Protein AF-0000000078953234 (afdb_homodimer)

Structure (mmCIF, N/CA/C/O backbone):
data_AF-0000000078953234-model_v1
#
loop_
_entity.id
_entity.type
_entity.pdbx_description
1 polymer GH22503
#
loop_
_atom_site.group_PDB
_atom_site.id
_atom_site.type_symbol
_atom_site.label_atom_id
_atom_site.label_alt_id
_atom_site.label_comp_id
_atom_site.label_asym_id
_atom_site.label_entity_id
_atom_site.label_seq_id
_atom_site.pdbx_PDB_ins_code
_atom_site.Cartn_x
_atom_site.Cartn_y
_atom_site.Cartn_z
_atom_site.occupancy
_atom_site.B_iso_or_equiv
_atom_site.auth_seq_id
_atom_site.auth_comp_id
_atom_site.auth_asym_id
_atom_site.auth_atom_id
_atom_site.pdbx_PDB_model_num
ATOM 1 N N . MET A 1 1 ? -10.977 -17.641 -9.953 1 23.2 1 MET A N 1
ATOM 2 C CA . MET A 1 1 ? -10.562 -16.344 -9.438 1 23.2 1 MET A CA 1
ATOM 3 C C . MET A 1 1 ? -9.539 -16.516 -8.312 1 23.2 1 MET A C 1
ATOM 5 O O . MET A 1 1 ? -9.094 -15.523 -7.73 1 23.2 1 MET A O 1
ATOM 9 N N . HIS A 1 2 ? -9.453 -17.859 -7.914 1 31.08 2 HIS A N 1
ATOM 10 C CA . HIS A 1 2 ? -8.758 -18.25 -6.695 1 31.08 2 HIS A CA 1
ATOM 11 C C . HIS A 1 2 ? -7.246 -18.219 -6.887 1 31.08 2 HIS A C 1
ATOM 13 O O . HIS A 1 2 ? -6.508 -17.828 -5.98 1 31.08 2 HIS A O 1
ATOM 19 N N . CYS A 1 3 ? -6.922 -18.625 -8.078 1 32.44 3 CYS A N 1
ATOM 20 C CA . CYS A 1 3 ? -5.559 -19.078 -8.328 1 32.44 3 CYS A CA 1
ATOM 21 C C . CYS A 1 3 ? -4.633 -17.906 -8.602 1 32.44 3 CYS A C 1
ATOM 23 O O . CYS A 1 3 ? -3.459 -17.938 -8.227 1 32.44 3 CYS A O 1
ATOM 25 N N . THR A 1 4 ? -5.266 -16.938 -9.141 1 35.19 4 THR A N 1
ATOM 26 C CA . THR A 1 4 ? -4.359 -15.828 -9.43 1 35.19 4 THR A CA 1
ATOM 27 C C . THR A 1 4 ? -3.869 -15.18 -8.141 1 35.19 4 THR A C 1
ATOM 29 O O . THR A 1 4 ? -2.693 -14.82 -8.023 1 35.19 4 THR A O 1
ATOM 32 N N . THR A 1 5 ? -4.781 -14.977 -7.289 1 38.38 5 THR A N 1
ATOM 33 C CA . THR A 1 5 ? -4.332 -14.492 -5.988 1 38.38 5 THR A CA 1
ATOM 34 C C . THR A 1 5 ? -3.373 -15.492 -5.344 1 38.38 5 THR A C 1
ATOM 36 O O . THR A 1 5 ? -2.344 -15.109 -4.789 1 38.38 5 THR A O 1
ATOM 39 N N . LEU A 1 6 ? -3.816 -16.719 -5.504 1 38.03 6 LEU A N 1
ATOM 40 C CA . LEU A 1 6 ? -2.916 -17.766 -5.012 1 38.03 6 LEU A CA 1
ATOM 41 C C . LEU A 1 6 ? -1.614 -17.766 -5.809 1 38.03 6 LEU A C 1
ATOM 43 O O . LEU A 1 6 ? -0.534 -17.938 -5.238 1 38.03 6 LEU A O 1
ATOM 47 N N . ALA A 1 7 ? -1.886 -17.594 -7.07 1 40.09 7 ALA A N 1
ATOM 48 C CA . ALA A 1 7 ? -0.684 -17.5 -7.895 1 40.09 7 ALA A CA 1
ATOM 49 C C . ALA A 1 7 ? 0.116 -16.25 -7.559 1 40.09 7 ALA A C 1
ATOM 51 O O . ALA A 1 7 ? 1.343 -16.297 -7.441 1 40.09 7 ALA A O 1
ATOM 52 N N . LEU A 1 8 ? -0.68 -15.242 -7.461 1 41.28 8 LEU A N 1
ATOM 53 C CA . LEU A 1 8 ? -0.001 -14.023 -7.039 1 41.28 8 LEU A CA 1
ATOM 54 C C . LEU A 1 8 ? 0.538 -14.172 -5.617 1 41.28 8 LEU A C 1
ATOM 56 O O . LEU A 1 8 ? 1.656 -13.734 -5.328 1 41.28 8 LEU A O 1
ATOM 60 N N . ILE A 1 9 ? -0.29 -14.758 -4.852 1 41.19 9 ILE A N 1
ATOM 61 C CA . ILE A 1 9 ? 0.182 -15.07 -3.51 1 41.19 9 ILE A CA 1
ATOM 62 C C . ILE A 1 9 ? 1.345 -16.062 -3.588 1 41.19 9 ILE A C 1
ATOM 64 O O . ILE A 1 9 ? 2.344 -15.906 -2.881 1 41.19 9 ILE A O 1
ATOM 68 N N . ALA A 1 10 ? 1.115 -17 -4.438 1 39.28 10 ALA A N 1
ATOM 69 C CA . ALA A 1 10 ? 2.188 -17.984 -4.586 1 39.28 10 ALA A CA 1
ATOM 70 C C . ALA A 1 10 ? 3.453 -17.344 -5.141 1 39.28 10 ALA A C 1
ATOM 72 O O . ALA A 1 10 ? 4.559 -17.625 -4.676 1 39.28 10 ALA A O 1
ATOM 73 N N . ILE A 1 11 ? 3.15 -16.547 -6.102 1 41.28 11 ILE A N 1
ATOM 74 C CA . ILE A 1 11 ? 4.309 -15.859 -6.66 1 41.28 11 ILE A CA 1
ATOM 75 C C . ILE A 1 11 ? 4.871 -14.883 -5.637 1 41.28 11 ILE A C 1
ATOM 77 O O . ILE A 1 11 ? 6.09 -14.781 -5.465 1 41.28 11 ILE A O 1
ATOM 81 N N . CYS A 1 12 ? 3.969 -14.219 -5.008 1 40.69 12 CYS A N 1
ATOM 82 C CA . CYS A 1 12 ? 4.402 -13.258 -4 1 40.69 12 CYS A CA 1
ATOM 83 C C . CYS A 1 12 ? 4.961 -13.961 -2.773 1 40.69 12 CYS A C 1
ATOM 85 O O . CYS A 1 12 ? 5.902 -13.477 -2.143 1 40.69 12 CYS A O 1
ATOM 87 N N . CYS A 1 13 ? 4.383 -15.023 -2.428 1 39.69 13 CYS A N 1
ATOM 88 C CA . CYS A 1 13 ? 4.859 -15.758 -1.26 1 39.69 13 CYS A CA 1
ATOM 89 C C . CYS A 1 13 ? 6.215 -16.391 -1.534 1 39.69 13 CYS A C 1
ATOM 91 O O . CYS A 1 13 ? 6.934 -16.766 -0.602 1 39.69 13 CYS A O 1
ATOM 93 N N . LEU A 1 14 ? 6.492 -16.641 -2.684 1 39.22 14 LEU A N 1
ATOM 94 C CA . LEU A 1 14 ? 7.812 -17.188 -2.984 1 39.22 14 LEU A CA 1
ATOM 95 C C . LEU A 1 14 ? 8.914 -16.219 -2.547 1 39.22 14 LEU A C 1
ATOM 97 O O . LEU A 1 14 ? 10.039 -16.641 -2.275 1 39.22 14 LEU A O 1
ATOM 101 N N . GLY A 1 15 ? 8.648 -15.008 -2.422 1 35.31 15 GLY A N 1
ATOM 102 C CA . GLY A 1 15 ? 9.68 -14.047 -2.041 1 35.31 15 GLY A CA 1
ATOM 103 C C . GLY A 1 15 ? 9.953 -14.039 -0.55 1 35.31 15 GLY A C 1
ATOM 104 O O . GLY A 1 15 ? 11.008 -13.562 -0.114 1 35.31 15 GLY A O 1
ATOM 105 N N . THR A 1 16 ? 9.039 -14.328 0.223 1 35.31 16 THR A N 1
ATOM 106 C CA . THR A 1 16 ? 9.266 -14.023 1.631 1 35.31 16 THR A CA 1
ATOM 107 C C . THR A 1 16 ? 10.055 -15.141 2.307 1 35.31 16 THR A C 1
ATOM 109 O O . THR A 1 16 ? 10.648 -14.93 3.365 1 35.31 16 THR A O 1
ATOM 112 N N . GLY A 1 17 ? 9.898 -16.344 1.993 1 32.66 17 GLY A N 1
ATOM 113 C CA . GLY A 1 17 ? 10.383 -17.375 2.898 1 32.66 17 GLY A CA 1
ATOM 114 C C . GLY A 1 17 ? 11.875 -17.625 2.77 1 32.66 17 GLY A C 1
ATOM 115 O O . GLY A 1 17 ? 12.445 -18.391 3.551 1 32.66 17 GLY A O 1
ATOM 116 N N . LEU A 1 18 ? 12.469 -17.547 1.637 1 35.38 18 LEU A N 1
ATOM 117 C CA . LEU A 1 18 ? 13.695 -18.328 1.516 1 35.38 18 LEU A CA 1
ATOM 118 C C . LEU A 1 18 ? 14.914 -17.453 1.822 1 35.38 18 LEU A C 1
ATOM 120 O O . LEU A 1 18 ? 15.445 -16.781 0.932 1 35.38 18 LEU A O 1
ATOM 124 N N . SER A 1 19 ? 15.016 -16.781 2.84 1 31.06 19 SER A N 1
ATOM 125 C CA . SER A 1 19 ? 16.188 -15.93 3.008 1 31.06 19 SER A CA 1
ATOM 126 C C . SER A 1 19 ? 17.453 -16.766 3.178 1 31.06 19 SER A C 1
ATOM 128 O O . SER A 1 19 ? 18.547 -16.219 3.273 1 31.06 19 SER A O 1
ATOM 130 N N . ALA A 1 20 ? 17.469 -17.797 3.941 1 31.81 20 ALA A N 1
ATOM 131 C CA . ALA A 1 20 ? 18.734 -17.969 4.648 1 31.81 20 ALA A CA 1
ATOM 132 C C . ALA A 1 20 ? 19.797 -18.531 3.723 1 31.81 20 ALA A C 1
ATOM 134 O O . ALA A 1 20 ? 20.844 -19 4.188 1 31.81 20 ALA A O 1
ATOM 135 N N . THR A 1 21 ? 19.75 -18.906 2.33 1 29.28 21 THR A N 1
ATOM 136 C CA . THR A 1 21 ? 20.734 -19.922 1.962 1 29.28 21 THR A CA 1
ATOM 137 C C . THR A 1 21 ? 22.094 -19.297 1.712 1 29.28 21 THR A C 1
ATOM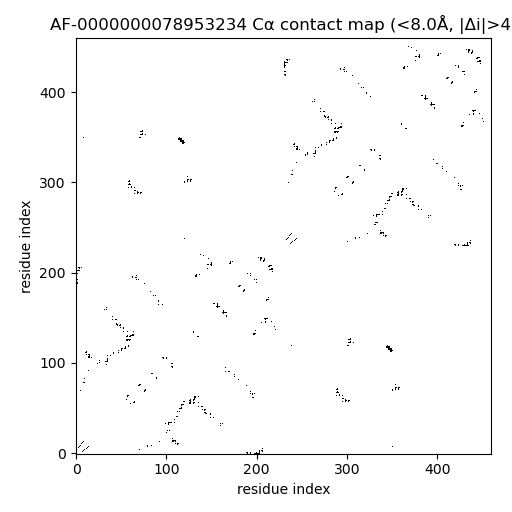 139 O O . THR A 1 21 ? 22.188 -18.109 1.375 1 29.28 21 THR A O 1
ATOM 142 N N . THR A 1 22 ? 23.266 -20.172 1.742 1 30.64 22 THR A N 1
ATOM 143 C CA . THR A 1 22 ? 24.734 -20.172 1.771 1 30.64 22 THR A CA 1
ATOM 144 C C . THR A 1 22 ? 25.297 -19.75 0.422 1 30.64 22 THR A C 1
ATOM 146 O O . THR A 1 22 ? 24.75 -20.094 -0.627 1 30.64 22 THR A O 1
ATOM 149 N N . SER A 1 23 ? 26.281 -18.812 0.363 1 31.98 23 SER A N 1
ATOM 150 C CA . SER A 1 23 ? 27.047 -18.172 -0.698 1 31.98 23 SER A CA 1
ATOM 151 C C . SER A 1 23 ? 27.891 -19.188 -1.462 1 31.98 23 SER A C 1
ATOM 153 O O . SER A 1 23 ? 28.812 -19.781 -0.905 1 31.98 23 SER A O 1
ATOM 155 N N . VAL A 1 24 ? 27.422 -20.109 -2.352 1 31.23 24 VAL A N 1
ATOM 156 C CA . VAL A 1 24 ? 28.312 -21.016 -3.084 1 31.23 24 VAL A CA 1
ATOM 157 C C . VAL A 1 24 ? 29.141 -20.203 -4.086 1 31.23 24 VAL A C 1
ATOM 159 O O . VAL A 1 24 ? 28.656 -19.234 -4.66 1 31.23 24 VAL A O 1
ATOM 162 N N . PRO A 1 25 ? 30.453 -20.547 -4.348 1 32.22 25 PRO A N 1
ATOM 163 C CA . PRO A 1 25 ? 31.438 -19.938 -5.234 1 32.22 25 PRO A CA 1
ATOM 164 C C . PRO A 1 25 ? 31.047 -20.016 -6.707 1 32.22 25 PRO A C 1
ATOM 166 O O . PRO A 1 25 ? 30.578 -21.047 -7.172 1 32.22 25 PRO A O 1
ATOM 169 N N . VAL A 1 26 ? 30.922 -18.875 -7.441 1 35.84 26 VAL A N 1
ATOM 170 C CA . VAL A 1 26 ? 30.406 -18.625 -8.781 1 35.84 26 VAL A CA 1
ATOM 171 C C . VAL A 1 26 ? 31.453 -19.016 -9.82 1 35.84 26 VAL A C 1
ATOM 173 O O . VAL A 1 26 ? 32.5 -18.359 -9.945 1 35.84 26 VAL A O 1
ATOM 176 N N . GLY A 1 27 ? 31.781 -20.297 -10.156 1 29.81 27 GLY A N 1
ATOM 177 C CA . GLY A 1 27 ? 32.719 -20.656 -11.211 1 29.81 27 GLY A CA 1
ATOM 178 C C . GLY A 1 27 ? 32.438 -19.969 -12.531 1 29.81 27 GLY A C 1
ATOM 179 O O . GLY A 1 27 ? 31.391 -19.312 -12.68 1 29.81 27 GLY A O 1
ATOM 180 N N . THR A 1 28 ? 33.125 -20.531 -13.828 1 31.64 28 THR A N 1
ATOM 181 C CA . THR A 1 28 ? 33.625 -20.109 -15.133 1 31.64 28 THR A CA 1
ATOM 182 C C . THR A 1 28 ? 32.469 -19.75 -16.062 1 31.64 28 THR A C 1
ATOM 184 O O . THR A 1 28 ? 32.469 -18.672 -16.656 1 31.64 28 THR A O 1
ATOM 187 N N . ILE A 1 29 ? 32.25 -20.906 -17.109 1 34.28 29 ILE A N 1
ATOM 188 C CA . ILE A 1 29 ? 31.844 -20.656 -18.484 1 34.28 29 ILE A CA 1
ATOM 189 C C . ILE A 1 29 ? 30.547 -19.844 -18.516 1 34.28 29 ILE A C 1
ATOM 191 O O . ILE A 1 29 ? 30.484 -18.781 -19.141 1 34.28 29 ILE A O 1
ATOM 195 N N . PRO A 1 30 ? 29.562 -20.312 -19.734 1 37.25 30 PRO A N 1
ATOM 196 C CA . PRO A 1 30 ? 29.266 -20.266 -21.172 1 37.25 30 PRO A CA 1
ATOM 197 C C . PRO A 1 30 ? 27.891 -19.672 -21.469 1 37.25 30 PRO A C 1
ATOM 199 O O . PRO A 1 30 ? 27.734 -18.922 -22.438 1 37.25 30 PRO A O 1
ATOM 202 N N . ALA A 1 31 ? 26.531 -20.375 -20.891 1 42.59 31 ALA A N 1
ATOM 203 C CA . ALA A 1 31 ? 25.203 -20.984 -20.797 1 42.59 31 ALA A CA 1
ATOM 204 C C . ALA A 1 31 ? 24.156 -19.969 -20.359 1 42.59 31 ALA A C 1
ATOM 206 O O . ALA A 1 31 ? 24.469 -19.031 -19.609 1 42.59 31 ALA A O 1
ATOM 207 N N . SER A 1 32 ? 22.703 -20.016 -21.219 1 60.44 32 SER A N 1
ATOM 208 C CA . SER A 1 32 ? 21.422 -19.344 -21.016 1 60.44 32 SER A CA 1
ATOM 209 C C . SER A 1 32 ? 21.078 -19.234 -19.531 1 60.44 32 SER A C 1
ATOM 211 O O . SER A 1 32 ? 20.984 -20.234 -18.828 1 60.44 32 SER A O 1
ATOM 213 N N . ASN A 1 33 ? 21.484 -18.219 -19 1 85.81 33 ASN A N 1
ATOM 214 C CA . ASN A 1 33 ? 21.406 -17.922 -17.562 1 85.81 33 ASN A CA 1
ATOM 215 C C . ASN A 1 33 ? 19.969 -17.922 -17.062 1 85.81 33 ASN A C 1
ATOM 217 O O . ASN A 1 33 ? 19.156 -17.125 -17.531 1 85.81 33 ASN A O 1
ATOM 221 N N . PHE A 1 34 ? 19.594 -19.031 -16.516 1 94.06 34 PHE A N 1
ATOM 222 C CA . PHE A 1 34 ? 18.266 -19.25 -15.961 1 94.06 34 PHE A CA 1
ATOM 223 C C . PHE A 1 34 ? 17.766 -17.984 -15.242 1 94.06 34 PHE A C 1
ATOM 225 O O . PHE A 1 34 ? 16.641 -17.562 -15.453 1 94.06 34 PHE A O 1
ATOM 232 N N . TYR A 1 35 ? 18.641 -17.422 -14.531 1 93.44 35 TYR A N 1
ATOM 233 C CA . TYR A 1 35 ? 18.281 -16.234 -13.766 1 93.44 35 TYR A CA 1
ATOM 234 C C . TYR A 1 35 ? 17.922 -15.078 -14.695 1 93.44 35 TYR A C 1
ATOM 236 O O . TYR A 1 35 ? 16.891 -14.422 -14.508 1 93.44 35 TYR A O 1
ATOM 244 N N . LEU A 1 36 ? 18.688 -14.891 -15.688 1 91.62 36 LEU A N 1
ATOM 245 C CA . LEU A 1 36 ? 18.453 -13.781 -16.609 1 91.62 36 LEU A CA 1
ATOM 246 C C . LEU A 1 36 ? 17.203 -14.031 -17.438 1 91.62 36 LEU A C 1
ATOM 248 O O . LEU A 1 36 ? 16.453 -13.094 -17.734 1 91.62 36 LEU A O 1
ATOM 252 N N . ASN A 1 37 ? 16.984 -15.266 -17.828 1 91.88 37 ASN A N 1
ATOM 253 C CA . ASN A 1 37 ? 15.781 -15.617 -18.578 1 91.88 37 ASN A CA 1
ATOM 254 C C . ASN A 1 37 ? 14.516 -15.352 -17.766 1 91.88 37 ASN A C 1
ATOM 256 O O . ASN A 1 37 ? 13.578 -14.711 -18.25 1 91.88 37 ASN A O 1
ATOM 260 N N . LEU A 1 38 ? 14.57 -15.797 -16.562 1 93.44 38 LEU A N 1
ATOM 261 C CA . LEU A 1 38 ? 13.422 -15.594 -15.688 1 93.44 38 LEU A CA 1
ATOM 262 C C . LEU A 1 38 ? 13.188 -14.109 -15.438 1 93.44 38 LEU A C 1
ATOM 264 O O . LEU A 1 38 ? 12.047 -13.641 -15.492 1 93.44 38 LEU A O 1
ATOM 268 N N . LYS A 1 39 ? 14.211 -13.406 -15.156 1 92.38 39 LYS A N 1
ATOM 269 C CA . LYS A 1 39 ? 14.109 -11.969 -14.922 1 92.38 39 LYS A CA 1
ATOM 270 C C . LYS A 1 39 ? 13.516 -11.25 -16.141 1 92.38 39 LYS A C 1
ATOM 272 O O . LYS A 1 39 ? 12.703 -10.344 -15.984 1 92.38 39 LYS A O 1
ATOM 277 N N . SER A 1 40 ? 13.922 -11.703 -17.297 1 90.25 40 SER A N 1
ATOM 278 C CA . SER A 1 40 ? 13.414 -11.109 -18.531 1 90.25 40 SER A CA 1
ATOM 279 C C . SER A 1 40 ? 11.914 -11.344 -18.672 1 90.25 40 SER A C 1
ATOM 281 O O . SER A 1 40 ? 11.18 -10.445 -19.094 1 90.25 40 SER A O 1
ATOM 283 N N . ILE A 1 41 ? 11.477 -12.461 -18.359 1 91.75 41 ILE A N 1
ATOM 284 C CA . ILE A 1 41 ? 10.055 -12.781 -18.438 1 91.75 41 ILE A CA 1
ATOM 285 C C . ILE A 1 41 ? 9.281 -11.922 -17.422 1 91.75 41 ILE A C 1
ATOM 287 O O . ILE A 1 41 ? 8.242 -11.344 -17.766 1 91.75 41 ILE A O 1
ATOM 291 N N . LEU A 1 42 ? 9.781 -11.812 -16.25 1 92.06 42 LEU A N 1
ATOM 292 C CA . LEU A 1 42 ? 9.109 -11.062 -15.188 1 92.06 42 LEU A CA 1
ATOM 293 C C . LEU A 1 42 ? 9.031 -9.578 -15.547 1 92.06 42 LEU A C 1
ATOM 295 O O . LEU A 1 42 ? 8.07 -8.898 -15.188 1 92.06 42 LEU A O 1
ATOM 299 N N . ARG A 1 43 ? 9.938 -9.125 -16.281 1 90.94 43 ARG A N 1
ATOM 300 C CA . ARG A 1 43 ? 9.961 -7.723 -16.703 1 90.94 43 ARG A CA 1
ATOM 301 C C . ARG A 1 43 ? 8.867 -7.43 -17.719 1 90.94 43 ARG A C 1
ATOM 303 O O . ARG A 1 43 ? 8.531 -6.27 -17.953 1 90.94 43 ARG A O 1
ATOM 310 N N . ASN A 1 44 ? 8.391 -8.445 -18.297 1 91 44 ASN A N 1
ATOM 311 C CA . ASN A 1 44 ? 7.309 -8.273 -19.25 1 91 44 ASN A CA 1
ATOM 312 C C . ASN A 1 44 ? 5.961 -8.109 -18.562 1 91 44 ASN A C 1
ATOM 314 O O . ASN A 1 44 ? 4.961 -7.777 -19.203 1 91 44 ASN A O 1
ATOM 318 N N . VAL A 1 45 ? 5.898 -8.312 -17.328 1 92.06 45 VAL A N 1
ATOM 319 C CA . VAL A 1 45 ? 4.711 -8.016 -16.531 1 92.06 45 VAL A CA 1
ATOM 320 C C . VAL A 1 45 ? 4.633 -6.512 -16.266 1 92.06 45 VAL A C 1
ATOM 322 O O . VAL A 1 45 ? 5.586 -5.922 -15.742 1 92.06 45 VAL A O 1
ATOM 325 N N . PRO A 1 46 ? 3.555 -5.867 -16.672 1 94 46 PRO A N 1
ATOM 326 C CA . PRO A 1 46 ? 3.424 -4.434 -16.406 1 94 46 PRO A CA 1
ATOM 327 C C . PRO A 1 46 ? 3.143 -4.129 -14.93 1 94 46 PRO A C 1
ATOM 329 O O . PRO A 1 46 ? 2.057 -3.652 -14.594 1 94 46 PRO A O 1
ATOM 332 N N . GLN A 1 47 ? 4.086 -4.238 -14.141 1 92.19 47 GLN A N 1
ATOM 333 C CA . GLN A 1 47 ? 3.963 -4.172 -12.688 1 92.19 47 GLN A CA 1
ATOM 334 C C . GLN A 1 47 ? 3.484 -2.793 -12.242 1 92.19 47 GLN A C 1
ATOM 336 O O . GLN A 1 47 ? 2.592 -2.686 -11.398 1 92.19 47 GLN A O 1
ATOM 341 N N . LYS A 1 48 ? 4.078 -1.802 -12.75 1 91.25 48 LYS A N 1
ATOM 342 C CA . LYS A 1 48 ? 3.727 -0.445 -12.344 1 91.25 48 LYS A CA 1
ATOM 343 C C . LYS A 1 48 ? 2.264 -0.139 -12.648 1 91.25 48 LYS A C 1
ATOM 345 O O . LYS A 1 48 ? 1.566 0.473 -11.844 1 91.25 48 LYS A O 1
ATOM 350 N N . GLN A 1 49 ? 1.864 -0.518 -13.82 1 92.5 49 GLN A N 1
ATOM 351 C CA . GLN A 1 49 ? 0.473 -0.3 -14.203 1 92.5 49 GLN A CA 1
ATOM 352 C C . GLN A 1 49 ? -0.474 -1.085 -13.297 1 92.5 49 GLN A C 1
ATOM 354 O O . GLN A 1 49 ? -1.526 -0.578 -12.906 1 92.5 49 GLN A O 1
ATOM 359 N N . ILE A 1 50 ? -0.075 -2.258 -12.984 1 93.62 50 ILE A N 1
ATOM 360 C CA . ILE A 1 50 ? -0.893 -3.086 -12.109 1 93.62 50 ILE A CA 1
ATOM 361 C C . ILE A 1 50 ? -0.928 -2.477 -10.711 1 93.62 50 ILE A C 1
ATOM 363 O O . ILE A 1 50 ? -1.979 -2.439 -10.07 1 93.62 50 ILE A O 1
ATOM 367 N N . GLU A 1 51 ? 0.162 -2.006 -10.281 1 92.88 51 GLU A N 1
ATOM 368 C CA . GLU A 1 51 ? 0.243 -1.341 -8.984 1 92.88 51 GLU A CA 1
ATOM 369 C C . GLU A 1 51 ? -0.701 -0.143 -8.922 1 92.88 51 GLU A C 1
ATOM 371 O O . GLU A 1 51 ? -1.392 0.055 -7.918 1 92.88 51 GLU A O 1
ATOM 376 N N . HIS A 1 52 ? -0.718 0.618 -9.938 1 92 52 HIS A N 1
ATOM 377 C CA . HIS A 1 52 ? -1.602 1.777 -9.984 1 92 52 HIS A CA 1
ATOM 378 C C . HIS A 1 52 ? -3.066 1.355 -9.953 1 92 52 HIS A C 1
ATOM 380 O O . HIS A 1 52 ? -3.887 1.997 -9.289 1 92 52 HIS A O 1
ATOM 386 N N . LEU A 1 53 ? -3.314 0.366 -10.688 1 93.81 53 LEU A N 1
ATOM 387 C CA . LEU A 1 53 ? -4.68 -0.147 -10.711 1 93.81 53 LEU A CA 1
ATOM 388 C C . LEU A 1 53 ? -5.109 -0.616 -9.328 1 93.81 53 LEU A C 1
ATOM 390 O O . LEU A 1 53 ? -6.176 -0.234 -8.844 1 93.81 53 LEU A O 1
ATOM 394 N N . VAL A 1 54 ? -4.246 -1.404 -8.711 1 94.31 54 VAL A N 1
ATOM 395 C CA . VAL A 1 54 ? -4.543 -1.94 -7.387 1 94.31 54 VAL A CA 1
ATOM 396 C C . VAL A 1 54 ? -4.664 -0.797 -6.379 1 94.31 54 VAL A C 1
ATOM 398 O O . VAL A 1 54 ? -5.562 -0.801 -5.531 1 94.31 54 VAL A O 1
ATOM 401 N N . GLN A 1 55 ? -3.812 0.108 -6.5 1 93.88 55 GLN A N 1
ATOM 402 C CA . GLN A 1 55 ? -3.85 1.261 -5.609 1 93.88 55 GLN A CA 1
ATOM 403 C C . GLN A 1 55 ? -5.172 2.012 -5.734 1 93.88 55 GLN A C 1
ATOM 405 O O . GLN A 1 55 ? -5.809 2.33 -4.727 1 93.88 55 GLN A O 1
ATOM 410 N N . ALA A 1 56 ? -5.566 2.303 -6.949 1 94.12 56 ALA A N 1
ATOM 411 C CA . ALA A 1 56 ? -6.809 3.031 -7.195 1 94.12 56 ALA A CA 1
ATOM 412 C C . ALA A 1 56 ? -8 2.314 -6.566 1 94.12 56 ALA A C 1
ATOM 414 O O . ALA A 1 56 ? -8.82 2.938 -5.895 1 94.12 56 ALA A O 1
ATOM 415 N N . TYR A 1 57 ? -8.016 1.075 -6.758 1 95.62 57 TYR A N 1
ATOM 416 C CA . TYR A 1 57 ? -9.172 0.326 -6.277 1 95.62 57 TYR A CA 1
ATOM 417 C C . TYR A 1 57 ? -9.094 0.11 -4.77 1 95.62 57 TYR A C 1
ATOM 419 O O . TYR A 1 57 ? -10.102 0.2 -4.07 1 95.62 57 TYR A O 1
ATOM 427 N N . LEU A 1 58 ? -7.926 -0.198 -4.25 1 95.69 58 LEU A N 1
ATOM 428 C CA . LEU A 1 58 ? -7.777 -0.46 -2.822 1 95.69 58 LEU A CA 1
ATOM 429 C C . LEU A 1 58 ? -8.109 0.784 -2.004 1 95.69 58 LEU A C 1
ATOM 431 O O . LEU A 1 58 ? -8.625 0.678 -0.89 1 95.69 58 LEU A O 1
ATOM 435 N N . LEU A 1 59 ? -7.863 1.907 -2.555 1 94.56 59 LEU A N 1
ATOM 436 C CA . LEU A 1 59 ? -8.055 3.141 -1.798 1 94.56 59 LEU A CA 1
ATOM 437 C C . LEU A 1 59 ? -9.469 3.678 -1.981 1 94.56 59 LEU A C 1
ATOM 439 O O . LEU A 1 59 ? -9.922 4.512 -1.197 1 94.56 59 LEU A O 1
ATOM 443 N N . ASN A 1 60 ? -10.188 3.135 -2.99 1 94 60 ASN A N 1
ATOM 444 C CA . ASN A 1 60 ? -11.375 3.9 -3.334 1 94 60 ASN A CA 1
ATOM 445 C C . ASN A 1 60 ? -12.586 2.992 -3.549 1 94 60 ASN A C 1
ATOM 447 O O . ASN A 1 60 ? -13.711 3.473 -3.713 1 94 60 ASN A O 1
ATOM 451 N N . ASP A 1 61 ? -12.422 1.688 -3.543 1 96.19 61 ASP A N 1
ATOM 452 C CA . ASP A 1 61 ? -13.523 0.811 -3.91 1 96.19 61 ASP A CA 1
ATOM 453 C C . ASP A 1 61 ? -13.844 -0.171 -2.783 1 96.19 61 ASP A C 1
ATOM 455 O O . ASP A 1 61 ? -13.008 -0.993 -2.414 1 96.19 61 ASP A O 1
ATOM 459 N N . ALA A 1 62 ? -15.055 -0.126 -2.338 1 96.62 62 ALA A N 1
ATOM 460 C CA . ALA A 1 62 ? -15.461 -0.923 -1.183 1 96.62 62 ALA A CA 1
ATOM 461 C C . ALA A 1 62 ? -15.484 -2.41 -1.525 1 96.62 62 ALA A C 1
ATOM 463 O O . ALA A 1 62 ? -15.117 -3.25 -0.699 1 96.62 62 ALA A O 1
ATOM 464 N N . GLU A 1 63 ? -15.953 -2.746 -2.703 1 97.5 63 GLU A N 1
ATOM 465 C CA . GLU A 1 63 ? -16.016 -4.152 -3.096 1 97.5 63 GLU A CA 1
ATOM 466 C C . GLU A 1 63 ? -14.617 -4.754 -3.189 1 97.5 63 GLU A C 1
ATOM 468 O O . GLU A 1 63 ? -14.375 -5.859 -2.695 1 97.5 63 GLU A O 1
ATOM 473 N N . PHE A 1 64 ? -13.789 -3.984 -3.83 1 97.62 64 PHE A N 1
ATOM 474 C CA . PHE A 1 64 ? -12.414 -4.449 -3.959 1 97.62 64 PHE A CA 1
ATOM 475 C C . PHE A 1 64 ? -11.758 -4.594 -2.59 1 97.62 64 PHE A C 1
ATOM 477 O O . PHE A 1 64 ? -11.016 -5.547 -2.346 1 97.62 64 PHE A O 1
ATOM 484 N N . GLN A 1 65 ? -12.008 -3.709 -1.711 1 97.06 65 GLN A N 1
ATOM 485 C CA . GLN A 1 65 ? -11.469 -3.77 -0.356 1 97.06 65 GLN A CA 1
ATOM 486 C C . GLN A 1 65 ? -11.93 -5.035 0.362 1 97.06 65 GLN A C 1
ATOM 488 O O . GLN A 1 65 ? -11.164 -5.645 1.111 1 97.06 65 GLN A O 1
ATOM 493 N N . ALA A 1 66 ? -13.117 -5.391 0.139 1 97.62 66 ALA A N 1
ATOM 494 C CA . ALA A 1 66 ? -13.633 -6.613 0.746 1 97.62 66 ALA A CA 1
ATOM 495 C C . ALA A 1 66 ? -12.867 -7.836 0.248 1 97.62 66 ALA A C 1
ATOM 497 O O . ALA A 1 66 ? -12.555 -8.742 1.026 1 97.62 66 ALA A O 1
ATOM 498 N N . VAL A 1 67 ? -12.617 -7.812 -0.979 1 97.25 67 VAL A N 1
ATOM 49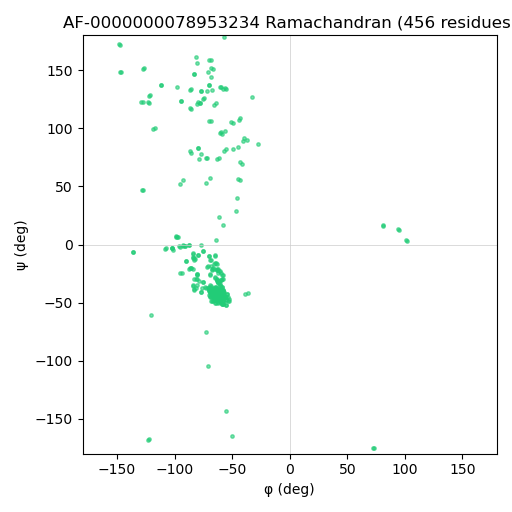9 C CA . VAL A 1 67 ? -11.852 -8.906 -1.567 1 97.25 67 VAL A CA 1
ATOM 500 C C . VAL A 1 67 ? -10.453 -8.945 -0.96 1 97.25 67 VAL A C 1
ATOM 502 O O . VAL A 1 67 ? -9.938 -10.016 -0.634 1 97.25 67 VAL A O 1
ATOM 505 N N . VAL A 1 68 ? -9.852 -7.793 -0.814 1 95.81 68 VAL A N 1
ATOM 506 C CA . VAL A 1 68 ? -8.508 -7.703 -0.245 1 95.81 68 VAL A CA 1
ATOM 507 C C . VAL A 1 68 ? -8.516 -8.234 1.187 1 95.81 68 VAL A C 1
ATOM 509 O O . VAL A 1 68 ? -7.594 -8.938 1.6 1 95.81 68 VAL A O 1
ATOM 512 N N . ARG A 1 69 ? -9.531 -7.957 1.96 1 94.69 69 ARG A N 1
ATOM 513 C CA . ARG A 1 69 ? -9.625 -8.477 3.318 1 94.69 69 ARG A CA 1
ATOM 514 C C . ARG A 1 69 ? -9.688 -10 3.318 1 94.69 69 ARG A C 1
ATOM 516 O O . ARG A 1 69 ? -9.055 -10.656 4.148 1 94.69 69 ARG A O 1
ATOM 523 N N . GLU A 1 70 ? -10.414 -10.492 2.395 1 94.25 70 GLU A N 1
ATOM 524 C CA . GLU A 1 70 ? -10.523 -11.945 2.303 1 94.25 70 GLU A CA 1
ATOM 525 C C . GLU A 1 70 ? -9.188 -12.578 1.932 1 94.25 70 GLU A C 1
ATOM 527 O O . GLU A 1 70 ? -8.789 -13.586 2.52 1 94.25 70 GLU A O 1
ATOM 532 N N . ILE A 1 71 ? -8.547 -11.977 1.005 1 93.69 71 ILE A N 1
ATOM 533 C CA . ILE A 1 71 ? -7.262 -12.484 0.532 1 93.69 71 ILE A CA 1
ATOM 534 C C . ILE A 1 71 ? -6.246 -12.453 1.672 1 93.69 71 ILE A C 1
ATOM 536 O O . ILE A 1 71 ? -5.402 -13.352 1.78 1 93.69 71 ILE A O 1
ATOM 540 N N . ASN A 1 72 ? -6.355 -11.539 2.514 1 92.56 72 ASN A N 1
ATOM 541 C CA . ASN A 1 72 ? -5.379 -11.352 3.582 1 92.56 72 ASN A CA 1
ATOM 542 C C . ASN A 1 72 ? -5.859 -11.961 4.895 1 92.56 72 ASN A C 1
ATOM 544 O O . ASN A 1 72 ? -5.219 -11.797 5.934 1 92.56 72 ASN A O 1
ATOM 548 N N . SER A 1 73 ? -6.949 -12.641 4.84 1 91.31 73 SER A N 1
ATOM 549 C CA . SER A 1 73 ? -7.484 -13.281 6.039 1 91.31 73 SER A CA 1
ATOM 550 C C . SER A 1 73 ? -6.594 -14.43 6.5 1 91.31 73 SER A C 1
ATOM 552 O O . SER A 1 73 ? -5.812 -14.969 5.715 1 91.31 73 SER A O 1
ATOM 554 N N . LEU A 1 74 ? -6.723 -14.773 7.742 1 90.44 74 LEU A N 1
ATOM 555 C CA . LEU A 1 74 ? -5.961 -15.875 8.32 1 90.44 74 LEU A CA 1
ATOM 556 C C . LEU A 1 74 ? -6.293 -17.188 7.617 1 90.44 74 LEU A C 1
ATOM 558 O O . LEU A 1 74 ? -5.402 -18 7.363 1 90.44 74 LEU A O 1
ATOM 562 N N . THR A 1 75 ? -7.52 -17.375 7.387 1 91.5 75 THR A N 1
ATOM 563 C CA . THR A 1 75 ? -7.969 -18.594 6.73 1 91.5 75 THR A CA 1
ATOM 564 C C . THR A 1 75 ? -7.328 -18.734 5.352 1 91.5 75 THR A C 1
ATOM 566 O O . THR A 1 75 ? -6.863 -19.812 4.984 1 91.5 75 THR A O 1
ATOM 569 N N . THR A 1 76 ? -7.328 -17.688 4.648 1 92.12 76 THR A N 1
ATOM 570 C CA . THR A 1 76 ? -6.742 -17.719 3.312 1 92.12 76 THR A CA 1
ATOM 571 C C . THR A 1 76 ? -5.23 -17.906 3.393 1 92.12 76 THR A C 1
ATOM 573 O O . THR A 1 76 ? -4.637 -18.609 2.568 1 92.12 76 THR A O 1
ATOM 576 N N . TYR A 1 77 ? -4.656 -17.297 4.324 1 89.06 77 TYR A N 1
ATOM 577 C CA . TYR A 1 77 ? -3.227 -17.484 4.547 1 89.06 77 TYR A CA 1
ATOM 578 C C . TYR A 1 77 ? -2.893 -18.953 4.793 1 89.06 77 TYR A C 1
ATOM 580 O O . TYR A 1 77 ? -1.951 -19.484 4.203 1 89.06 77 TYR A O 1
ATOM 588 N N . ARG A 1 78 ? -3.609 -19.516 5.637 1 90.31 78 ARG A N 1
ATOM 589 C CA . ARG A 1 78 ? -3.393 -20.922 5.957 1 90.31 78 ARG A CA 1
ATOM 590 C C . ARG A 1 78 ? -3.582 -21.797 4.723 1 90.31 78 ARG A C 1
ATOM 592 O O . ARG A 1 78 ? -2.848 -22.766 4.527 1 90.31 78 ARG A O 1
ATOM 599 N N . LEU A 1 79 ? -4.551 -21.453 3.996 1 92.5 79 LEU A N 1
ATOM 600 C CA . LEU A 1 79 ? -4.789 -22.188 2.762 1 92.5 79 LEU A CA 1
ATOM 601 C C . LEU A 1 79 ? -3.604 -22.062 1.812 1 92.5 79 LEU A C 1
ATOM 603 O O . LEU A 1 79 ? -3.201 -23.047 1.179 1 92.5 79 LEU A O 1
ATOM 607 N N . GLY A 1 80 ? -3.094 -20.875 1.695 1 89.75 80 GLY A N 1
ATOM 608 C CA . GLY A 1 80 ? -1.896 -20.688 0.895 1 89.75 80 GLY A CA 1
ATOM 609 C C . GLY A 1 80 ? -0.721 -21.516 1.36 1 89.75 80 GLY A C 1
ATOM 610 O O . GLY A 1 80 ? -0.01 -22.109 0.544 1 89.75 80 GLY A O 1
ATOM 611 N N . LEU A 1 81 ? -0.603 -21.578 2.596 1 88.81 81 LEU A N 1
ATOM 612 C CA . LEU A 1 81 ? 0.473 -22.391 3.156 1 88.81 81 LEU A CA 1
ATOM 613 C C . LEU A 1 81 ? 0.253 -23.859 2.852 1 88.81 81 LEU A C 1
ATOM 615 O O . LEU A 1 81 ? 1.211 -24.594 2.602 1 88.81 81 LEU A O 1
ATOM 619 N N . GLN A 1 82 ? -0.92 -24.25 2.963 1 92.44 82 GLN A N 1
ATOM 620 C CA . GLN A 1 82 ? -1.242 -25.641 2.641 1 92.44 82 GLN A CA 1
ATOM 621 C C . GLN A 1 82 ? -0.857 -25.969 1.201 1 92.44 82 GLN A C 1
ATOM 623 O O . GLN A 1 82 ? -0.324 -27.047 0.928 1 92.44 82 GLN A O 1
ATOM 628 N N . LEU A 1 83 ? -1.132 -25.062 0.365 1 91.38 83 LEU A N 1
ATOM 629 C CA . LEU A 1 83 ? -0.779 -25.266 -1.036 1 91.38 83 LEU A CA 1
ATOM 630 C C . LEU A 1 83 ? 0.734 -25.359 -1.21 1 91.38 83 LEU A C 1
ATOM 632 O O . LEU A 1 83 ? 1.24 -26.266 -1.869 1 91.38 83 LEU A O 1
ATOM 636 N N . LEU A 1 84 ? 1.421 -24.453 -0.568 1 88.94 84 LEU A N 1
ATOM 637 C CA . LEU A 1 84 ? 2.871 -24.375 -0.698 1 88.94 84 LEU A CA 1
ATOM 638 C C . LEU A 1 84 ? 3.541 -25.594 -0.069 1 88.94 84 LEU A C 1
ATOM 640 O O . LEU A 1 84 ? 4.668 -25.938 -0.425 1 88.94 84 LEU A O 1
ATOM 644 N N . ASN A 1 85 ? 2.828 -26.219 0.793 1 91.5 85 ASN A N 1
ATOM 645 C CA . ASN A 1 85 ? 3.41 -27.359 1.501 1 91.5 85 ASN A CA 1
ATOM 646 C C . ASN A 1 85 ? 3.107 -28.672 0.795 1 91.5 85 ASN A C 1
ATOM 648 O O . ASN A 1 85 ? 3.551 -29.734 1.234 1 91.5 85 ASN A O 1
ATOM 652 N N . GLN A 1 86 ? 2.395 -28.562 -0.274 1 93.25 86 GLN A N 1
ATOM 653 C CA . GLN A 1 86 ? 2.277 -29.766 -1.09 1 93.25 86 GLN A CA 1
ATOM 654 C C . GLN A 1 86 ? 3.646 -30.234 -1.576 1 93.25 86 GLN A C 1
ATOM 656 O O . GLN A 1 86 ? 4.473 -29.438 -1.997 1 93.25 86 GLN A O 1
ATOM 661 N N . PRO A 1 87 ? 3.867 -31.5 -1.479 1 95.62 87 PRO A N 1
ATOM 662 C CA . PRO A 1 87 ? 5.191 -32 -1.831 1 95.62 87 PRO A CA 1
ATOM 663 C C . PRO A 1 87 ? 5.641 -31.578 -3.225 1 95.62 87 PRO A C 1
ATOM 665 O O . PRO A 1 87 ? 6.801 -31.188 -3.41 1 95.62 87 PRO A O 1
ATOM 668 N N . GLU A 1 88 ? 4.77 -31.688 -4.191 1 95.44 88 GLU A N 1
ATOM 669 C CA . GLU A 1 88 ? 5.117 -31.328 -5.562 1 95.44 88 GLU A CA 1
ATOM 670 C C . GLU A 1 88 ? 5.496 -29.859 -5.668 1 95.44 88 GLU A C 1
ATOM 672 O O . GLU A 1 88 ? 6.445 -29.5 -6.371 1 95.44 88 GLU A O 1
ATOM 677 N N . PHE A 1 89 ? 4.789 -29.062 -4.977 1 93.94 89 PHE A N 1
ATOM 678 C CA . PHE A 1 89 ? 5.09 -27.641 -4.98 1 93.94 89 PHE A CA 1
ATOM 679 C C . PHE A 1 89 ? 6.406 -27.359 -4.273 1 93.94 89 PHE A C 1
ATOM 681 O O . PHE A 1 89 ? 7.219 -26.562 -4.75 1 93.94 89 PHE A O 1
ATOM 688 N N . ARG A 1 90 ? 6.625 -27.922 -3.199 1 94.44 90 ARG A N 1
ATOM 689 C CA . ARG A 1 90 ? 7.867 -27.75 -2.449 1 94.44 90 ARG A CA 1
ATOM 690 C C . ARG A 1 90 ? 9.07 -28.156 -3.287 1 94.44 90 ARG A C 1
ATOM 692 O O . ARG A 1 90 ? 10.109 -27.5 -3.258 1 94.44 90 ARG A O 1
ATOM 699 N N . GLN A 1 91 ? 8.898 -29.203 -3.951 1 96 91 GLN A N 1
ATOM 700 C CA . GLN A 1 91 ? 9.992 -29.688 -4.797 1 96 91 GLN A CA 1
ATOM 701 C C . GLN A 1 91 ? 10.305 -28.688 -5.91 1 96 91 GLN A C 1
ATOM 703 O O . GLN A 1 91 ? 11.469 -28.453 -6.227 1 96 91 GLN A O 1
ATOM 708 N N . LEU A 1 92 ? 9.281 -28.203 -6.5 1 95.5 92 LEU A N 1
ATOM 709 C CA . LEU A 1 92 ? 9.492 -27.203 -7.539 1 95.5 92 LEU A CA 1
ATOM 710 C C . LEU A 1 92 ? 10.234 -25.984 -6.977 1 95.5 92 LEU A C 1
ATOM 712 O O . LEU A 1 92 ? 11.18 -25.5 -7.59 1 95.5 92 LEU A O 1
ATOM 716 N N . LEU A 1 93 ? 9.766 -25.562 -5.84 1 93.81 93 LEU A N 1
ATOM 717 C CA . LEU A 1 93 ? 10.367 -24.375 -5.23 1 93.81 93 LEU A CA 1
ATOM 718 C C . LEU A 1 93 ? 11.836 -24.641 -4.883 1 93.81 93 LEU A C 1
ATOM 720 O O . LEU A 1 93 ? 12.688 -23.781 -5.102 1 93.81 93 LEU A O 1
ATOM 724 N N . GLN A 1 94 ? 12.062 -25.719 -4.359 1 94.31 94 GLN A N 1
ATOM 725 C CA . GLN A 1 94 ? 13.43 -26.078 -4.004 1 94.31 94 GLN A CA 1
ATOM 726 C C . GLN A 1 94 ? 14.32 -26.156 -5.242 1 94.31 94 GLN A C 1
ATOM 728 O O . GLN A 1 94 ? 15.422 -25.609 -5.254 1 94.31 94 GLN A O 1
ATOM 733 N N . TRP A 1 95 ? 13.859 -26.828 -6.156 1 96.25 95 TRP A N 1
ATOM 734 C CA . TRP A 1 95 ? 14.609 -26.953 -7.402 1 96.25 95 TRP A CA 1
ATOM 735 C C . TRP A 1 95 ? 14.875 -25.578 -8.016 1 96.25 95 TRP A C 1
ATOM 737 O O . TRP A 1 95 ? 16 -25.281 -8.422 1 96.25 95 TRP A O 1
ATOM 747 N N . THR A 1 96 ? 13.859 -24.828 -8.148 1 95.75 96 THR A N 1
ATOM 748 C CA . THR A 1 96 ? 13.977 -23.5 -8.719 1 95.75 96 THR A CA 1
ATOM 749 C C . THR A 1 96 ? 15 -22.672 -7.957 1 95.75 96 THR A C 1
ATOM 751 O O . THR A 1 96 ? 15.844 -22 -8.562 1 95.75 96 THR A O 1
ATOM 754 N N . SER A 1 97 ? 14.859 -22.703 -6.664 1 94.75 97 SER A N 1
ATOM 755 C CA . SER A 1 97 ? 15.797 -21.953 -5.828 1 94.75 97 SER A CA 1
ATOM 756 C C . SER A 1 97 ? 17.234 -22.391 -6.102 1 94.75 97 SER A C 1
ATOM 758 O O . SER A 1 97 ? 18.125 -21.547 -6.25 1 94.75 97 SER A O 1
ATOM 760 N N . GLN A 1 98 ? 17.406 -23.625 -6.176 1 95.25 98 GLN A N 1
ATOM 761 C CA . GLN A 1 98 ? 18.75 -24.156 -6.434 1 95.25 98 GLN A CA 1
ATOM 762 C C . GLN A 1 98 ? 19.266 -23.703 -7.793 1 95.25 98 GLN A C 1
ATOM 764 O O . GLN A 1 98 ? 20.422 -23.266 -7.902 1 95.25 98 GLN A O 1
ATOM 769 N N . GLN A 1 99 ? 18.469 -23.781 -8.758 1 94.75 99 GLN A N 1
ATOM 770 C CA . GLN A 1 99 ? 18.875 -23.391 -10.102 1 94.75 99 GLN A CA 1
ATOM 771 C C . GLN A 1 99 ? 19.188 -21.906 -10.172 1 94.75 99 GLN A C 1
ATOM 773 O O . GLN A 1 99 ? 20.094 -21.484 -10.891 1 94.75 99 GLN A O 1
ATOM 778 N N . LEU A 1 100 ? 18.438 -21.141 -9.484 1 94.75 100 LEU A N 1
ATOM 779 C CA . LEU A 1 100 ? 18.656 -19.703 -9.461 1 94.75 100 LEU A CA 1
ATOM 780 C C . LEU A 1 100 ? 19.984 -19.375 -8.797 1 94.75 100 LEU A C 1
ATOM 782 O O . LEU A 1 100 ? 20.734 -18.516 -9.289 1 94.75 100 LEU A O 1
ATOM 786 N N . ILE A 1 101 ? 20.234 -20 -7.742 1 94.12 101 ILE A N 1
ATOM 787 C CA . ILE A 1 101 ? 21.5 -19.781 -7.051 1 94.12 101 ILE A CA 1
ATOM 788 C C . ILE A 1 101 ? 22.672 -20.141 -7.977 1 94.12 101 ILE A C 1
ATOM 790 O O . ILE A 1 101 ? 23.625 -19.391 -8.102 1 94.12 101 ILE A O 1
ATOM 794 N N . LEU A 1 102 ? 22.547 -21.234 -8.641 1 93.38 102 LEU A N 1
ATOM 795 C CA . LEU A 1 102 ? 23.578 -21.703 -9.57 1 93.38 102 LEU A CA 1
ATOM 796 C C . LEU A 1 102 ? 23.766 -20.703 -10.703 1 93.38 102 LEU A C 1
ATOM 798 O O . LEU A 1 102 ? 24.875 -20.547 -11.227 1 93.38 102 LEU A O 1
ATOM 802 N N . ALA A 1 103 ? 22.781 -20.062 -11.062 1 93.5 103 ALA A N 1
ATOM 803 C CA . ALA A 1 103 ? 22.812 -19.109 -12.172 1 93.5 103 ALA A CA 1
ATOM 804 C C . ALA A 1 103 ? 23.234 -17.734 -11.703 1 93.5 103 ALA A C 1
ATOM 806 O O . ALA A 1 103 ? 23.25 -16.781 -12.484 1 93.5 103 ALA A O 1
ATOM 807 N N . GLY A 1 104 ? 23.5 -17.562 -10.414 1 92.06 104 GLY A N 1
ATOM 808 C CA . GLY A 1 104 ? 23.969 -16.281 -9.898 1 92.06 104 GLY A CA 1
ATOM 809 C C . GLY A 1 104 ? 22.844 -15.406 -9.367 1 92.06 104 GLY A C 1
ATOM 810 O O . GLY A 1 104 ? 23.031 -14.203 -9.156 1 92.06 104 GLY A O 1
ATOM 811 N N . GLY A 1 105 ? 21.734 -15.969 -9.219 1 93.75 105 GLY A N 1
ATOM 812 C CA . GLY A 1 105 ? 20.578 -15.25 -8.688 1 93.75 105 GLY A CA 1
ATOM 813 C C . GLY A 1 105 ? 20 -15.891 -7.445 1 93.75 105 GLY A C 1
ATOM 814 O O . GLY A 1 105 ? 20.703 -16.594 -6.707 1 93.75 105 GLY A O 1
ATOM 815 N N . SER A 1 106 ? 18.844 -15.43 -7.105 1 92.06 106 SER A N 1
ATOM 816 C CA . SER A 1 106 ? 18.125 -16 -5.98 1 92.06 106 SER A CA 1
ATOM 817 C C . SER A 1 106 ? 16.609 -15.922 -6.195 1 92.06 106 SER A C 1
ATOM 819 O O . SER A 1 106 ? 16.141 -15.25 -7.121 1 92.06 106 SER A O 1
ATOM 821 N N . ILE A 1 107 ? 15.961 -16.562 -5.281 1 90.69 107 ILE A N 1
ATOM 822 C CA . ILE A 1 107 ? 14.508 -16.625 -5.348 1 90.69 107 ILE A CA 1
ATOM 823 C C . ILE A 1 107 ? 13.922 -15.234 -5.172 1 90.69 107 ILE A C 1
ATOM 825 O O . ILE A 1 107 ? 12.742 -15 -5.465 1 90.69 107 ILE A O 1
ATOM 829 N N . LYS A 1 108 ? 14.719 -14.258 -4.805 1 88.31 108 LYS A N 1
ATOM 830 C CA . LYS A 1 108 ? 14.289 -12.875 -4.602 1 88.31 108 LYS A CA 1
ATOM 831 C C . LYS A 1 108 ? 13.93 -12.219 -5.93 1 88.31 108 LYS A C 1
ATOM 833 O O . LYS A 1 108 ? 13.32 -11.148 -5.949 1 88.31 108 LYS A O 1
ATOM 838 N N . VAL A 1 109 ? 14.258 -12.898 -6.973 1 87.56 109 VAL A N 1
ATOM 839 C CA . VAL A 1 109 ? 13.898 -12.398 -8.297 1 87.56 109 VAL A CA 1
ATOM 840 C C . VAL A 1 109 ? 12.391 -12.219 -8.391 1 87.56 109 VAL A C 1
ATOM 842 O O . VAL A 1 109 ? 11.906 -11.328 -9.094 1 87.56 109 VAL A O 1
ATOM 845 N N . PHE A 1 110 ? 11.633 -12.961 -7.625 1 87.94 110 PHE A N 1
ATOM 846 C CA . PHE A 1 110 ? 10.18 -12.922 -7.684 1 87.94 110 PHE A CA 1
ATOM 847 C C . PHE A 1 110 ? 9.633 -11.766 -6.852 1 87.94 110 PHE A C 1
ATOM 849 O O . PHE A 1 110 ? 8.461 -11.414 -6.957 1 87.94 110 PHE A O 1
ATOM 856 N N . GLU A 1 111 ? 10.461 -11.141 -5.996 1 81.44 111 GLU A N 1
ATOM 857 C CA . GLU A 1 111 ? 10.039 -9.984 -5.203 1 81.44 111 GLU A CA 1
ATOM 858 C C . GLU A 1 111 ? 9.703 -8.797 -6.094 1 81.44 111 GLU A C 1
ATOM 860 O O . GLU A 1 111 ? 9.023 -7.867 -5.664 1 81.44 111 GLU A O 1
ATOM 865 N N . GLU A 1 112 ? 10.141 -8.906 -7.254 1 77.88 112 GLU A N 1
ATOM 866 C CA . GLU A 1 112 ? 9.836 -7.867 -8.234 1 77.88 112 GLU A CA 1
ATOM 867 C C . GLU A 1 112 ? 8.336 -7.805 -8.523 1 77.88 112 GLU A C 1
ATOM 869 O O . GLU A 1 112 ? 7.832 -6.789 -9.016 1 77.88 112 GLU A O 1
ATOM 874 N N . LEU A 1 113 ? 7.664 -8.812 -8.156 1 83.38 113 LEU A N 1
ATOM 875 C CA . LEU A 1 113 ? 6.234 -8.875 -8.453 1 83.38 113 LEU A CA 1
ATOM 876 C C . LEU A 1 113 ? 5.414 -8.398 -7.258 1 83.38 113 LEU A C 1
ATOM 878 O O . LEU A 1 113 ? 4.188 -8.305 -7.336 1 83.38 113 LEU A O 1
ATOM 882 N N . GLU A 1 114 ? 6.094 -8.062 -6.227 1 86.56 114 GLU A N 1
ATOM 883 C CA . GLU A 1 114 ? 5.359 -7.574 -5.062 1 86.56 114 GLU A CA 1
ATOM 884 C C . GLU A 1 114 ? 4.75 -6.199 -5.324 1 86.56 114 GLU A C 1
ATOM 886 O O . GLU A 1 114 ? 5.395 -5.336 -5.926 1 86.56 114 GLU A O 1
ATOM 891 N N . LEU A 1 115 ? 3.549 -6.09 -4.879 1 90.44 115 LEU A N 1
ATOM 892 C CA . LEU A 1 115 ? 2.848 -4.824 -5.074 1 90.44 115 LEU A CA 1
ATOM 893 C C . LEU A 1 115 ? 2.994 -3.926 -3.852 1 90.44 115 LEU A C 1
ATOM 895 O O . LEU A 1 115 ? 2.666 -4.332 -2.734 1 90.44 115 LEU A O 1
ATOM 899 N N . GLU A 1 116 ? 3.488 -2.783 -4.117 1 90.81 116 GLU A N 1
ATOM 900 C CA . GLU A 1 116 ? 3.607 -1.742 -3.102 1 90.81 116 GLU A CA 1
ATOM 901 C C . GLU A 1 116 ? 2.869 -0.474 -3.52 1 90.81 116 GLU A C 1
ATOM 903 O O . GLU A 1 116 ? 3.094 0.048 -4.613 1 90.81 116 GLU A O 1
ATOM 908 N N . ILE A 1 117 ? 2.035 -0.053 -2.596 1 92.31 117 ILE A N 1
ATOM 909 C CA . ILE A 1 117 ? 1.211 1.083 -2.992 1 92.31 117 ILE A CA 1
ATOM 910 C C . ILE A 1 117 ? 1.349 2.203 -1.964 1 92.31 117 ILE A C 1
ATOM 912 O O . ILE A 1 117 ? 1.617 1.946 -0.789 1 92.31 117 ILE A O 1
ATOM 916 N N . LYS A 1 118 ? 1.162 3.375 -2.49 1 90.5 118 LYS A N 1
ATOM 917 C CA . LYS A 1 118 ? 1.049 4.527 -1.6 1 90.5 118 LYS A CA 1
ATOM 918 C C . LYS A 1 118 ? -0.373 4.668 -1.063 1 90.5 118 LYS A C 1
ATOM 920 O O . LYS A 1 118 ? -1.342 4.426 -1.786 1 90.5 118 LYS A O 1
ATOM 925 N N . VAL A 1 119 ? -0.518 5.137 0.131 1 91.31 119 VAL A N 1
ATOM 926 C CA . VAL A 1 119 ? -1.797 5.113 0.832 1 91.31 119 VAL A CA 1
ATOM 927 C C . VAL A 1 119 ? -2.613 6.348 0.46 1 91.31 119 VAL A C 1
ATOM 929 O O . VAL A 1 119 ? -3.828 6.387 0.669 1 91.31 119 VAL A O 1
ATOM 932 N N . LEU A 1 120 ? -1.988 7.332 -0.005 1 85.69 120 LEU A N 1
ATOM 933 C CA . LEU A 1 120 ? -2.695 8.539 -0.414 1 85.69 120 LEU A CA 1
ATOM 934 C C . LEU A 1 120 ? -2.641 8.719 -1.928 1 85.69 120 LEU A C 1
ATOM 936 O O . LEU A 1 120 ? -1.587 8.531 -2.541 1 85.69 120 LEU A O 1
ATOM 940 N N . ASN A 1 121 ? -3.77 9.094 -2.449 1 77.31 121 ASN A N 1
ATOM 941 C CA . ASN A 1 121 ? -3.883 9.25 -3.895 1 77.31 121 ASN A CA 1
ATOM 942 C C . ASN A 1 121 ? -3.186 10.523 -4.375 1 77.31 121 ASN A C 1
ATOM 944 O O . ASN A 1 121 ? -3.422 11.609 -3.836 1 77.31 121 ASN A O 1
ATOM 948 N N . LYS A 1 122 ? -2.369 10.281 -5.254 1 72.31 122 LYS A N 1
ATOM 949 C CA . LYS A 1 122 ? -1.802 11.453 -5.91 1 72.31 122 LYS A CA 1
ATOM 950 C C . LYS A 1 122 ? -2.75 12.008 -6.969 1 72.31 122 LYS A C 1
ATOM 952 O O . LYS A 1 122 ? -2.738 13.203 -7.258 1 72.31 122 LYS A O 1
ATOM 957 N N . HIS A 1 123 ? -3.545 11.039 -7.414 1 74.19 123 HIS A N 1
ATOM 958 C CA . HIS A 1 123 ? -4.48 11.375 -8.484 1 74.19 123 HIS A CA 1
ATOM 959 C C . HIS A 1 123 ? -5.926 11.203 -8.023 1 74.19 123 HIS A C 1
ATOM 961 O O . HIS A 1 123 ? -6.484 10.102 -8.125 1 74.19 123 HIS A O 1
ATOM 967 N N . PRO A 1 124 ? -6.496 12.242 -7.711 1 71.81 124 PRO A N 1
ATOM 968 C CA . PRO A 1 124 ? -7.816 12.133 -7.086 1 71.81 124 PRO A CA 1
ATOM 969 C C . PRO A 1 124 ? -8.875 11.586 -8.039 1 71.81 124 PRO A C 1
ATOM 971 O O . PRO A 1 124 ? -9.93 11.109 -7.594 1 71.81 124 PRO A O 1
ATOM 974 N N . HIS A 1 125 ? -8.555 11.703 -9.227 1 77.88 125 HIS A N 1
ATOM 975 C CA . HIS A 1 125 ? -9.578 11.25 -10.164 1 77.88 125 HIS A CA 1
ATOM 976 C C . HIS A 1 125 ? -9.758 9.734 -10.094 1 77.88 125 HIS A C 1
ATOM 978 O O . HIS A 1 125 ? -10.75 9.203 -10.594 1 77.88 125 HIS A O 1
ATOM 984 N N . TRP A 1 126 ? -8.859 9.117 -9.484 1 75.06 126 TRP A N 1
ATOM 985 C CA . TRP A 1 126 ? -8.969 7.672 -9.336 1 75.06 126 TRP A CA 1
ATOM 986 C C . TRP A 1 126 ? -10.227 7.301 -8.555 1 75.06 126 TRP A C 1
ATOM 988 O O . TRP A 1 126 ? -10.836 6.262 -8.812 1 75.06 126 TRP A O 1
ATOM 998 N N . ALA A 1 127 ? -10.57 8.086 -7.723 1 73.5 127 ALA A N 1
ATOM 999 C CA . ALA A 1 127 ? -11.727 7.828 -6.875 1 73.5 127 ALA A CA 1
ATOM 1000 C C . ALA A 1 127 ? -13.008 7.73 -7.707 1 73.5 127 ALA A C 1
ATOM 1002 O O . ALA A 1 127 ? -13.977 7.086 -7.297 1 73.5 127 ALA A O 1
ATOM 1003 N N . GLN A 1 128 ? -12.883 8.289 -8.805 1 78.12 128 GLN A N 1
ATOM 1004 C CA . GLN A 1 128 ? -14.086 8.312 -9.641 1 78.12 128 GLN A CA 1
ATOM 1005 C C . GLN A 1 128 ? -14.016 7.258 -10.742 1 78.12 128 GLN A C 1
ATOM 1007 O O . GLN A 1 128 ? -14.992 7.027 -11.453 1 78.12 128 GLN A O 1
ATOM 1012 N N . SER A 1 129 ? -12.984 6.625 -10.781 1 84.75 129 SER A N 1
ATOM 1013 C CA . SER A 1 129 ? -12.789 5.75 -11.938 1 84.75 129 SER A CA 1
ATOM 1014 C C . SER A 1 129 ? -12.922 4.281 -11.539 1 84.75 129 SER A C 1
ATOM 1016 O O . SER A 1 129 ? -12.93 3.4 -12.398 1 84.75 129 SER A O 1
ATOM 1018 N N . VAL A 1 130 ? -13.102 4.039 -10.32 1 91.62 130 VAL A N 1
ATOM 1019 C CA . VAL A 1 130 ? -13.188 2.654 -9.875 1 91.62 130 VAL A CA 1
ATOM 1020 C C . VAL A 1 130 ? -14.625 2.158 -10.016 1 91.62 130 VAL A C 1
ATOM 1022 O O . VAL A 1 130 ? -15.57 2.889 -9.711 1 91.62 130 VAL A O 1
ATOM 1025 N N . ASN A 1 131 ? -14.781 0.987 -10.57 1 93.88 131 ASN A N 1
ATOM 1026 C CA . ASN A 1 131 ? -16.094 0.478 -10.945 1 93.88 131 ASN A CA 1
ATOM 1027 C C . ASN A 1 131 ? -16.328 -0.918 -10.375 1 93.88 131 ASN A C 1
ATOM 1029 O O . ASN A 1 131 ? -16.797 -1.812 -11.094 1 93.88 131 ASN A O 1
ATOM 1033 N N . GLY A 1 132 ? -16.047 -1.162 -9.102 1 95.62 132 GLY A N 1
ATOM 1034 C CA . GLY A 1 132 ? -16.297 -2.443 -8.453 1 95.62 132 GLY A CA 1
ATOM 1035 C C . GLY A 1 132 ? -15.336 -3.531 -8.906 1 95.62 132 GLY A C 1
ATOM 1036 O O . GLY A 1 132 ? -14.398 -3.268 -9.656 1 95.62 132 GLY A O 1
ATOM 1037 N N . ILE A 1 133 ? -15.625 -4.695 -8.398 1 96.38 133 ILE A N 1
ATOM 1038 C CA . ILE A 1 133 ? -14.742 -5.828 -8.664 1 96.38 133 ILE A CA 1
ATOM 1039 C C . ILE A 1 133 ? -14.781 -6.18 -10.148 1 96.38 133 ILE A C 1
ATOM 1041 O O . ILE A 1 133 ? -13.758 -6.531 -10.734 1 96.38 133 ILE A O 1
ATOM 1045 N N . ASN A 1 134 ? -15.969 -6.105 -10.695 1 95.31 134 ASN A N 1
ATOM 1046 C CA . ASN A 1 134 ? -16.094 -6.371 -12.125 1 95.31 134 ASN A CA 1
ATOM 1047 C C . ASN A 1 134 ? -15.25 -5.398 -12.945 1 95.31 134 ASN A C 1
ATOM 1049 O O . ASN A 1 134 ? -14.586 -5.801 -13.906 1 95.31 134 ASN A O 1
ATOM 1053 N N . GLY A 1 135 ? -15.305 -4.133 -12.586 1 96.12 135 GLY A N 1
ATOM 1054 C CA . GLY A 1 135 ? -14.469 -3.148 -13.25 1 96.12 135 GLY A CA 1
ATOM 1055 C C . GLY A 1 135 ? -12.984 -3.434 -13.102 1 96.12 135 GLY A C 1
ATOM 1056 O O . GLY A 1 135 ? -12.234 -3.352 -14.07 1 96.12 135 GLY A O 1
ATOM 1057 N N . PHE A 1 136 ? -12.609 -3.773 -11.969 1 96.69 136 PHE A N 1
ATOM 1058 C CA . PHE A 1 136 ? -11.211 -4.109 -11.719 1 96.69 136 PHE A CA 1
ATOM 1059 C C . PHE A 1 136 ? -10.766 -5.262 -12.609 1 96.69 136 PHE A C 1
ATOM 1061 O O . PHE A 1 136 ? -9.703 -5.195 -13.234 1 96.69 136 PHE A O 1
ATOM 1068 N N . GLU A 1 137 ? -11.555 -6.348 -12.602 1 95.69 137 GLU A N 1
ATOM 1069 C CA . GLU A 1 137 ? -11.195 -7.539 -13.359 1 95.69 137 GLU A CA 1
ATOM 1070 C C . GLU A 1 137 ? -11.078 -7.23 -14.852 1 95.69 137 GLU A C 1
ATOM 1072 O O . GLU A 1 137 ? -10.172 -7.723 -15.523 1 95.69 137 GLU A O 1
ATOM 1077 N N . GLN A 1 138 ? -11.906 -6.414 -15.297 1 93.62 138 GLN A N 1
ATOM 1078 C CA . GLN A 1 138 ? -11.859 -6.027 -16.703 1 93.62 138 GLN A CA 1
ATOM 1079 C C . GLN A 1 138 ? -10.602 -5.219 -17 1 93.62 138 GLN A C 1
ATOM 1081 O O . GLN A 1 138 ? -9.891 -5.5 -17.984 1 93.62 138 GLN A O 1
ATOM 1086 N N . GLU A 1 139 ? -10.359 -4.277 -16.203 1 94.56 139 GLU A N 1
ATOM 1087 C CA . GLU A 1 139 ? -9.18 -3.439 -16.406 1 94.56 139 GLU A CA 1
ATOM 1088 C C . GLU A 1 139 ? -7.898 -4.246 -16.266 1 94.56 139 GLU A C 1
ATOM 1090 O O . GLU A 1 139 ? -6.941 -4.039 -17.016 1 94.56 139 GLU A O 1
ATOM 1095 N N . PHE A 1 140 ? -7.934 -5.094 -15.359 1 95.06 140 PHE A N 1
ATOM 1096 C CA . PHE A 1 140 ? -6.77 -5.957 -15.188 1 95.06 140 PHE A CA 1
ATOM 1097 C C . PHE A 1 140 ? -6.535 -6.812 -16.422 1 95.06 140 PHE A C 1
ATOM 1099 O O . PHE A 1 140 ? -5.398 -6.961 -16.875 1 95.06 140 PHE A O 1
ATOM 1106 N N . SER A 1 141 ? -7.59 -7.395 -16.875 1 92.5 141 SER A N 1
ATOM 1107 C CA . SER A 1 141 ? -7.484 -8.258 -18.047 1 92.5 141 SER A CA 1
ATOM 1108 C C . SER A 1 141 ? -6.934 -7.496 -19.25 1 92.5 141 SER A C 1
ATOM 1110 O O . SER A 1 141 ? -6.215 -8.062 -20.078 1 92.5 141 SER A O 1
ATOM 1112 N N . TYR A 1 142 ? -7.215 -6.262 -19.266 1 91.31 142 TYR A N 1
ATOM 1113 C CA . TYR A 1 142 ? -6.711 -5.43 -20.359 1 91.31 142 TYR A CA 1
ATOM 1114 C C . TYR A 1 142 ? -5.227 -5.137 -20.172 1 91.31 142 TYR A C 1
ATOM 1116 O O . TYR A 1 142 ? -4.48 -5.023 -21.141 1 91.31 142 TYR A O 1
ATOM 1124 N N . LEU A 1 143 ? -4.855 -5.051 -18.984 1 93 143 LEU A N 1
ATOM 1125 C CA . LEU A 1 143 ? -3.49 -4.645 -18.656 1 93 143 LEU A CA 1
ATOM 1126 C C . LEU A 1 143 ? -2.539 -5.836 -18.734 1 93 143 LEU A C 1
ATOM 1128 O O . LEU A 1 143 ? -1.405 -5.703 -19.203 1 93 143 LEU A O 1
ATOM 1132 N N . TYR A 1 144 ? -3.018 -6.938 -18.281 1 92.62 144 TYR A N 1
ATOM 1133 C CA . TYR A 1 144 ? -2.146 -8.094 -18.141 1 92.62 144 TYR A CA 1
ATOM 1134 C C . TYR A 1 144 ? -2.059 -8.883 -19.438 1 92.62 144 TYR A C 1
ATOM 1136 O O . TYR A 1 144 ? -3.033 -9.508 -19.859 1 92.62 144 TYR A O 1
ATOM 1144 N N . PRO A 1 145 ? -0.902 -8.945 -19.984 1 92.5 145 PRO A N 1
ATOM 1145 C CA . PRO A 1 145 ? -0.752 -9.625 -21.266 1 92.5 145 PRO A CA 1
ATOM 1146 C C . PRO A 1 145 ? -0.541 -11.133 -21.125 1 92.5 145 PRO A C 1
ATOM 1148 O O . PRO A 1 145 ? 0.548 -11.633 -21.406 1 92.5 145 PRO A O 1
ATOM 1151 N N . VAL A 1 146 ? -1.547 -11.812 -20.906 1 91 146 VAL A N 1
ATOM 1152 C CA . VAL A 1 146 ? -1.496 -13.219 -20.547 1 91 146 VAL A CA 1
ATOM 1153 C C . VAL A 1 146 ? -0.936 -14.039 -21.703 1 91 146 VAL A C 1
ATOM 1155 O O . VAL A 1 146 ? -0.072 -14.898 -21.516 1 91 146 VAL A O 1
ATOM 1158 N N . ALA A 1 147 ? -1.33 -13.789 -22.875 1 89.69 147 ALA A N 1
ATOM 1159 C CA . ALA A 1 147 ? -0.896 -14.555 -24.031 1 89.69 147 ALA A CA 1
ATOM 1160 C C . ALA A 1 147 ? 0.578 -14.305 -24.344 1 89.69 147 ALA A C 1
ATOM 1162 O O . ALA A 1 147 ? 1.318 -15.234 -24.672 1 89.69 147 ALA A O 1
ATOM 1163 N N . ALA A 1 148 ? 0.957 -13.062 -24.234 1 91.12 148 ALA A N 1
ATOM 1164 C CA . ALA A 1 148 ? 2.348 -12.711 -24.5 1 91.12 148 ALA A CA 1
ATOM 1165 C C . ALA A 1 148 ? 3.287 -13.375 -23.5 1 91.12 148 ALA A C 1
ATOM 1167 O O . ALA A 1 148 ? 4.348 -13.883 -23.875 1 91.12 148 ALA A O 1
ATOM 1168 N N . ILE A 1 149 ? 2.9 -13.383 -22.266 1 92.31 149 ILE A N 1
ATOM 1169 C CA . ILE A 1 149 ? 3.734 -13.984 -21.234 1 92.31 149 ILE A CA 1
ATOM 1170 C C . ILE A 1 149 ? 3.809 -15.492 -21.438 1 92.31 149 ILE A C 1
ATOM 1172 O O . ILE A 1 149 ? 4.879 -16.094 -21.312 1 92.31 149 ILE A O 1
ATOM 1176 N N . ARG A 1 150 ? 2.734 -16.062 -21.781 1 92.25 150 ARG A N 1
ATOM 1177 C CA . ARG A 1 150 ? 2.705 -17.5 -22.062 1 92.25 150 ARG A CA 1
ATOM 1178 C C . ARG A 1 150 ? 3.648 -17.844 -23.219 1 92.25 150 ARG A C 1
ATOM 1180 O O . ARG A 1 150 ? 4.426 -18.797 -23.125 1 92.25 150 ARG A O 1
ATOM 1187 N N . LYS A 1 151 ? 3.592 -17.109 -24.172 1 91.06 151 LYS A N 1
ATOM 1188 C CA . LYS A 1 151 ? 4.453 -17.328 -25.328 1 91.06 151 LYS A CA 1
ATOM 1189 C C . LYS A 1 151 ? 5.926 -17.203 -24.953 1 91.06 151 LYS A C 1
ATOM 1191 O O . LYS A 1 151 ? 6.762 -17.984 -25.406 1 91.06 151 LYS A O 1
ATOM 1196 N N . LEU A 1 152 ? 6.219 -16.219 -24.172 1 92.5 152 LEU A N 1
ATOM 1197 C CA . LEU A 1 152 ? 7.59 -16.031 -23.719 1 92.5 152 LEU A CA 1
ATOM 1198 C C . LEU A 1 152 ? 8.062 -17.219 -22.891 1 92.5 152 LEU A C 1
ATOM 1200 O O . LEU A 1 152 ? 9.203 -17.656 -23.031 1 92.5 152 LEU A O 1
ATOM 1204 N N . LEU A 1 153 ? 7.219 -17.703 -22.047 1 93.5 153 LEU A N 1
ATOM 1205 C CA . LEU A 1 153 ? 7.543 -18.859 -21.234 1 93.5 153 LEU A CA 1
ATOM 1206 C C . LEU A 1 153 ? 7.828 -20.078 -22.109 1 93.5 153 LEU A C 1
ATOM 1208 O O . LEU A 1 153 ? 8.852 -20.75 -21.953 1 93.5 153 LEU A O 1
ATOM 1212 N N . GLU A 1 154 ? 7.039 -20.312 -23.047 1 93.19 154 GLU A N 1
ATOM 1213 C CA . GLU A 1 154 ? 7.184 -21.469 -23.922 1 93.19 154 GLU A CA 1
ATOM 1214 C C . GLU A 1 154 ? 8.406 -21.328 -24.828 1 93.19 154 GLU A C 1
ATOM 1216 O O . GLU A 1 154 ? 9.141 -22.297 -25.031 1 93.19 154 GLU A O 1
ATOM 1221 N N . SER A 1 155 ? 8.617 -20.141 -25.297 1 92.75 155 SER A N 1
ATOM 1222 C CA . SER A 1 155 ? 9.781 -19.906 -26.141 1 92.75 155 SER A CA 1
ATOM 1223 C C . SER A 1 155 ? 11.078 -20.078 -25.359 1 92.75 155 SER A C 1
ATOM 1225 O O . SER A 1 155 ? 12.039 -20.672 -25.859 1 92.75 155 SER A O 1
ATOM 1227 N N . SER A 1 156 ? 11.086 -19.562 -24.172 1 92.56 156 SER A N 1
ATOM 1228 C CA . SER A 1 156 ? 12.266 -19.719 -23.312 1 92.56 156 SER A CA 1
ATOM 1229 C C . SER A 1 156 ? 12.516 -21.188 -22.984 1 92.56 156 SER A C 1
ATOM 1231 O O . SER A 1 156 ? 13.664 -21.625 -22.906 1 92.56 156 SER A O 1
ATOM 1233 N N . ALA A 1 157 ? 11.445 -21.906 -22.781 1 94.06 157 ALA A N 1
ATOM 1234 C CA . ALA A 1 157 ? 11.547 -23.328 -22.469 1 94.06 157 ALA A CA 1
ATOM 1235 C C . ALA A 1 157 ? 12.172 -24.094 -23.641 1 94.06 157 ALA A C 1
ATOM 1237 O O . ALA A 1 157 ? 12.875 -25.094 -23.422 1 94.06 157 ALA A O 1
ATOM 1238 N N . GLN A 1 158 ? 11.961 -23.625 -24.812 1 93.12 158 GLN A N 1
ATOM 1239 C CA . GLN A 1 158 ? 12.5 -24.281 -26 1 93.12 158 GLN A CA 1
ATOM 1240 C C . GLN A 1 158 ? 13.969 -23.922 -26.203 1 93.12 158 GLN A C 1
ATOM 1242 O O . GLN A 1 158 ? 14.734 -24.719 -26.75 1 93.12 158 GLN A O 1
ATOM 1247 N N . GLN A 1 159 ? 14.352 -22.859 -25.719 1 91.31 159 GLN A N 1
ATOM 1248 C CA . GLN A 1 159 ? 15.68 -22.344 -26.031 1 91.31 159 GLN A CA 1
ATOM 1249 C C . GLN A 1 159 ? 16.688 -22.75 -24.953 1 91.31 159 GLN A C 1
ATOM 1251 O O . GLN A 1 159 ? 17.891 -22.766 -25.203 1 91.31 159 GLN A O 1
ATOM 1256 N N . SER A 1 160 ? 16.234 -23 -23.781 1 91.75 160 SER A N 1
ATOM 1257 C CA . SER A 1 160 ? 17.109 -23.297 -22.656 1 91.75 160 SER A CA 1
ATOM 1258 C C . SER A 1 160 ? 16.703 -24.609 -21.969 1 91.75 160 SER A C 1
ATOM 1260 O O . SER A 1 160 ? 15.57 -24.719 -21.484 1 91.75 160 SER A O 1
ATOM 1262 N N . PRO A 1 161 ? 17.625 -25.484 -21.922 1 92.62 161 PRO A N 1
ATOM 1263 C CA . PRO A 1 161 ? 17.297 -26.766 -21.281 1 92.62 161 PRO A CA 1
ATOM 1264 C C . PRO A 1 161 ? 16.859 -26.594 -19.828 1 92.62 161 PRO A C 1
ATOM 1266 O O . PRO A 1 161 ? 15.93 -27.25 -19.375 1 92.62 161 PRO A O 1
ATOM 1269 N N . VAL A 1 162 ? 17.531 -25.766 -19.141 1 95.12 162 VAL A N 1
ATOM 1270 C CA . VAL A 1 162 ? 17.188 -25.547 -17.734 1 95.12 162 VAL A CA 1
ATOM 1271 C C . VAL A 1 162 ? 15.805 -24.922 -17.609 1 95.12 162 VAL A C 1
ATOM 1273 O O . VAL A 1 162 ? 15.008 -25.328 -16.766 1 95.12 162 VAL A O 1
ATOM 1276 N N . PHE A 1 163 ? 15.516 -24 -18.469 1 95.88 163 PHE A N 1
ATOM 1277 C CA . PHE A 1 163 ? 14.188 -23.391 -18.438 1 95.88 163 PHE A CA 1
ATOM 1278 C C . PHE A 1 163 ? 13.125 -24.391 -18.891 1 95.88 163 PHE A C 1
ATOM 1280 O O . PHE A 1 163 ? 12 -24.375 -18.391 1 95.88 163 PHE A O 1
ATOM 1287 N N . GLY A 1 164 ? 13.523 -25.172 -19.797 1 95.69 164 GLY A N 1
ATOM 1288 C CA . GLY A 1 164 ? 12.625 -26.234 -20.188 1 95.69 164 GLY A CA 1
ATOM 1289 C C . GLY A 1 164 ? 12.25 -27.156 -19.047 1 95.69 164 GLY A C 1
ATOM 1290 O O . GLY A 1 164 ? 11.086 -27.562 -18.922 1 95.69 164 GLY A O 1
ATOM 1291 N N . GLU A 1 165 ? 13.25 -27.5 -18.297 1 96.81 165 GLU A N 1
ATOM 1292 C CA . GLU A 1 165 ? 12.977 -28.328 -17.109 1 96.81 165 GLU A CA 1
ATOM 1293 C C . GLU A 1 165 ? 12.055 -27.594 -16.141 1 96.81 165 GLU A C 1
ATOM 1295 O O . GLU A 1 165 ? 11.148 -28.203 -15.57 1 96.81 165 GLU A O 1
ATOM 1300 N N . PHE A 1 166 ? 12.328 -26.359 -15.953 1 96.38 166 PHE A N 1
ATOM 1301 C CA . PHE A 1 166 ? 11.484 -25.531 -15.102 1 96.38 166 PHE A CA 1
ATOM 1302 C C . PHE A 1 166 ? 10.031 -25.578 -15.57 1 96.38 166 PHE A C 1
ATOM 1304 O O . PHE A 1 166 ? 9.125 -25.859 -14.789 1 96.38 166 PHE A O 1
ATOM 1311 N N . TRP A 1 167 ? 9.914 -25.297 -16.859 1 96 167 TRP A N 1
ATOM 1312 C CA . TRP A 1 167 ? 8.586 -25.266 -17.453 1 96 167 TRP A CA 1
ATOM 1313 C C . TRP A 1 167 ? 7.895 -26.609 -17.344 1 96 167 TRP A C 1
ATOM 1315 O O . TRP A 1 167 ? 6.711 -26.688 -17.016 1 96 167 TRP A O 1
ATOM 1325 N N . GLY A 1 168 ? 8.617 -27.625 -17.594 1 97 168 GLY A N 1
ATOM 1326 C CA . GLY A 1 168 ? 8.07 -28.953 -17.453 1 97 168 GLY A CA 1
ATOM 1327 C C . GLY A 1 168 ? 7.578 -29.25 -16.047 1 97 168 GLY A C 1
ATOM 1328 O O . GLY A 1 168 ? 6.512 -29.844 -15.867 1 97 168 GLY A O 1
ATOM 1329 N N . ARG A 1 169 ? 8.297 -28.844 -15.086 1 96.62 169 ARG A N 1
ATOM 1330 C CA . ARG A 1 169 ? 7.914 -29.047 -13.695 1 96.62 169 ARG A CA 1
ATOM 1331 C C . ARG A 1 169 ? 6.664 -28.234 -13.352 1 96.62 169 ARG A C 1
ATOM 1333 O O . ARG A 1 169 ? 5.816 -28.688 -12.586 1 96.62 169 ARG A O 1
ATOM 1340 N N . VAL A 1 170 ? 6.562 -27.062 -13.898 1 96.12 170 VAL A N 1
ATOM 1341 C CA . VAL A 1 170 ? 5.395 -26.219 -13.672 1 96.12 170 VAL A CA 1
ATOM 1342 C C . VAL A 1 170 ? 4.152 -26.891 -14.266 1 96.12 170 VAL A C 1
ATOM 1344 O O . VAL A 1 170 ? 3.119 -26.984 -13.609 1 96.12 170 VAL A O 1
ATOM 1347 N N . VAL A 1 171 ? 4.316 -27.281 -15.508 1 95.56 171 VAL A N 1
ATOM 1348 C CA . VAL A 1 171 ? 3.195 -27.922 -16.203 1 95.56 171 VAL A CA 1
ATOM 1349 C C . VAL A 1 171 ? 2.781 -29.188 -15.461 1 95.56 171 VAL A C 1
ATOM 1351 O O . VAL A 1 171 ? 1.593 -29.5 -15.375 1 95.56 171 VAL A O 1
ATOM 1354 N N . ALA A 1 172 ? 3.688 -29.828 -14.82 1 96.75 172 ALA A N 1
ATOM 1355 C CA . ALA A 1 172 ? 3.445 -31.094 -14.141 1 96.75 172 ALA A CA 1
ATOM 1356 C C . ALA A 1 172 ? 2.68 -30.891 -12.836 1 96.75 172 ALA A C 1
ATOM 1358 O O . ALA A 1 172 ? 2.203 -31.859 -12.227 1 96.75 172 ALA A O 1
ATOM 1359 N N . LEU A 1 173 ? 2.453 -29.672 -12.453 1 96.56 173 LEU A N 1
ATOM 1360 C CA . LEU A 1 173 ? 1.786 -29.375 -11.188 1 96.56 173 LEU A CA 1
ATOM 1361 C C . LEU A 1 173 ? 0.271 -29.438 -11.344 1 96.56 173 LEU A C 1
ATOM 1363 O O . LEU A 1 173 ? -0.463 -29.375 -10.352 1 96.56 173 LEU A O 1
ATOM 1367 N N . LYS A 1 174 ? -0.21 -29.578 -12.523 1 95.19 174 LYS A N 1
ATOM 1368 C CA . LYS A 1 174 ? -1.639 -29.5 -12.812 1 95.19 174 LYS A CA 1
ATOM 1369 C C . LYS A 1 174 ? -2.432 -30.453 -11.93 1 95.19 174 LYS A C 1
ATOM 1371 O O . LYS A 1 174 ? -3.393 -30.062 -11.273 1 95.19 174 LYS A O 1
ATOM 1376 N N . PRO A 1 175 ? -2.047 -31.719 -11.812 1 96.38 175 PRO A N 1
ATOM 1377 C CA . PRO A 1 175 ? -2.83 -32.625 -10.961 1 96.38 175 PRO A CA 1
ATOM 1378 C C . PRO A 1 175 ? -2.84 -32.188 -9.492 1 96.38 175 PRO A C 1
ATOM 1380 O O . PRO A 1 175 ? -3.85 -32.344 -8.805 1 96.38 175 PRO A O 1
ATOM 1383 N N . THR A 1 176 ? -1.735 -31.797 -9.039 1 95.94 176 THR A N 1
ATOM 1384 C CA . THR A 1 176 ? -1.656 -31.328 -7.66 1 95.94 176 THR A CA 1
ATOM 1385 C C . THR A 1 176 ? -2.6 -30.141 -7.434 1 95.94 176 THR A C 1
ATOM 1387 O O . THR A 1 176 ? -3.283 -30.078 -6.41 1 95.94 176 THR A O 1
ATOM 1390 N N . TYR A 1 177 ? -2.639 -29.234 -8.367 1 94.38 177 TYR A N 1
ATOM 1391 C CA . TYR A 1 177 ? -3.531 -28.094 -8.312 1 94.38 177 TYR A CA 1
ATOM 1392 C C . TYR A 1 177 ? -4.992 -28.531 -8.297 1 94.38 177 TYR A C 1
ATOM 1394 O O . TYR A 1 177 ? -5.785 -28.047 -7.488 1 94.38 177 TYR A O 1
ATOM 1402 N N . GLU A 1 178 ? -5.281 -29.438 -9.141 1 95 178 GLU A N 1
ATOM 1403 C CA . GLU A 1 178 ? -6.656 -29.922 -9.227 1 95 178 GLU A CA 1
ATOM 1404 C C . GLU A 1 178 ? -7.082 -30.625 -7.938 1 95 178 GLU A C 1
ATOM 1406 O O . GLU A 1 178 ? -8.203 -30.422 -7.457 1 95 178 GLU A O 1
ATOM 1411 N N . ARG A 1 179 ? -6.191 -31.359 -7.367 1 95.81 179 ARG A N 1
ATOM 1412 C CA . ARG A 1 179 ? -6.477 -32 -6.09 1 95.81 179 ARG A CA 1
ATOM 1413 C C . ARG A 1 179 ? -6.684 -30.969 -4.988 1 95.81 179 ARG A C 1
ATOM 1415 O O . ARG A 1 179 ? -7.586 -31.125 -4.16 1 95.81 179 ARG A O 1
ATOM 1422 N N . PHE A 1 180 ? -5.891 -30.031 -5.031 1 94.19 180 PHE A N 1
ATOM 1423 C CA . PHE A 1 180 ? -5.98 -29 -4.016 1 94.19 180 PHE A CA 1
ATOM 1424 C C . PHE A 1 180 ? -7.301 -28.25 -4.125 1 94.19 180 PHE A C 1
ATOM 1426 O O . PHE A 1 180 ? -7.953 -27.969 -3.115 1 94.19 180 PHE A O 1
ATOM 1433 N N . LEU A 1 181 ? -7.742 -27.875 -5.34 1 93.94 181 LEU A N 1
ATOM 1434 C CA . LEU A 1 181 ? -8.961 -27.109 -5.574 1 93.94 181 LEU A CA 1
ATOM 1435 C C . LEU A 1 181 ? -10.188 -27.891 -5.129 1 93.94 181 LEU A C 1
ATOM 1437 O O . LEU A 1 181 ? -11.234 -27.312 -4.84 1 93.94 181 LEU A O 1
ATOM 1441 N N . ALA A 1 182 ? -9.992 -29.141 -5.074 1 94.38 182 ALA A N 1
ATOM 1442 C CA . ALA A 1 182 ? -11.125 -29.984 -4.719 1 94.38 182 ALA A CA 1
ATOM 1443 C C . ALA A 1 182 ? -11.297 -30.078 -3.203 1 94.38 182 ALA A C 1
ATOM 1445 O O . ALA A 1 182 ? -12.32 -30.562 -2.713 1 94.38 182 ALA A O 1
ATOM 1446 N N . THR A 1 183 ? -10.336 -29.609 -2.461 1 95.38 183 THR A N 1
ATOM 1447 C CA . THR A 1 183 ? -10.453 -29.656 -1.008 1 95.38 183 THR A CA 1
ATOM 1448 C C . THR A 1 183 ? -11.562 -28.734 -0.526 1 95.38 183 THR A C 1
ATOM 1450 O O . THR A 1 183 ? -11.836 -27.703 -1.146 1 95.38 183 THR A O 1
ATOM 1453 N N . PRO A 1 184 ? -12.148 -29.062 0.556 1 95.94 184 PRO A N 1
ATOM 1454 C CA . PRO A 1 184 ? -13.219 -28.219 1.093 1 95.94 184 PRO A CA 1
ATOM 1455 C C . PRO A 1 184 ? -12.742 -26.812 1.421 1 95.94 184 PRO A C 1
ATOM 1457 O O . PRO A 1 184 ? -13.5 -25.844 1.265 1 95.94 184 PRO A O 1
ATOM 1460 N N . GLN A 1 185 ? -11.562 -26.688 1.843 1 95.44 185 GLN A N 1
ATOM 1461 C CA . GLN A 1 185 ? -11.023 -25.391 2.193 1 95.44 185 GLN A CA 1
ATOM 1462 C C . GLN A 1 185 ? -10.898 -24.5 0.959 1 95.44 185 GLN A C 1
ATOM 1464 O O . GLN A 1 185 ? -11.266 -23.312 0.992 1 95.44 185 GLN A O 1
ATOM 1469 N N . ALA A 1 186 ? -10.398 -25.078 -0.045 1 95.31 186 ALA A N 1
ATOM 1470 C CA . ALA A 1 186 ? -10.242 -24.312 -1.285 1 95.31 186 ALA A CA 1
ATOM 1471 C C . ALA A 1 186 ? -11.594 -23.969 -1.89 1 95.31 186 ALA A C 1
ATOM 1473 O O . ALA A 1 186 ? -11.797 -22.844 -2.365 1 95.31 186 ALA A O 1
ATOM 1474 N N . THR A 1 187 ? -12.422 -24.891 -1.85 1 96.19 187 THR A N 1
ATOM 1475 C CA . THR A 1 187 ? -13.766 -24.625 -2.352 1 96.19 187 THR A CA 1
ATOM 1476 C C . THR A 1 187 ? -14.461 -23.562 -1.519 1 96.19 187 THR A C 1
ATOM 1478 O O . THR A 1 187 ? -15.211 -22.734 -2.055 1 96.19 187 THR A O 1
ATOM 1481 N N . GLY A 1 188 ? -14.273 -23.641 -0.248 1 96.38 188 GLY A N 1
ATOM 1482 C CA . GLY A 1 188 ? -14.82 -22.625 0.63 1 96.38 188 GLY A CA 1
ATOM 1483 C C . GLY A 1 188 ? -14.328 -21.234 0.293 1 96.38 188 GLY A C 1
ATOM 1484 O O . GLY A 1 188 ? -15.117 -20.281 0.246 1 96.38 188 GLY A O 1
ATOM 1485 N N . LEU A 1 189 ? -13.102 -21.109 0.075 1 95.75 189 LEU A N 1
ATOM 1486 C CA . LEU A 1 189 ? -12.547 -19.812 -0.311 1 95.75 189 LEU A CA 1
ATOM 1487 C C . LEU A 1 189 ? -13.141 -19.344 -1.634 1 95.75 189 LEU A C 1
ATOM 1489 O O . LEU A 1 189 ? -13.516 -18.172 -1.77 1 95.75 189 LEU A O 1
ATOM 1493 N N . ALA A 1 190 ? -13.156 -20.25 -2.598 1 96.06 190 ALA A N 1
ATOM 1494 C CA . ALA A 1 190 ? -13.727 -19.906 -3.898 1 96.06 190 ALA A CA 1
ATOM 1495 C C . ALA A 1 190 ? -15.156 -19.375 -3.752 1 96.06 190 ALA A C 1
ATOM 1497 O O . ALA A 1 190 ? -15.523 -18.391 -4.383 1 96.06 190 ALA A O 1
ATOM 1498 N N . ASN A 1 191 ? -15.883 -20 -2.945 1 97.12 191 ASN A N 1
ATOM 1499 C CA . ASN A 1 191 ? -17.266 -19.578 -2.734 1 97.12 191 ASN A CA 1
ATOM 1500 C C . ASN A 1 191 ? -17.328 -18.203 -2.07 1 97.12 191 ASN A C 1
ATOM 1502 O O . ASN A 1 191 ? -18.172 -17.391 -2.436 1 97.12 191 ASN A O 1
ATOM 1506 N N . ARG A 1 192 ? -16.516 -17.969 -1.127 1 97.12 192 ARG A N 1
ATOM 1507 C CA . ARG A 1 192 ? -16.5 -16.672 -0.476 1 97.12 192 ARG A CA 1
ATOM 1508 C C . ARG A 1 192 ? -16.094 -15.57 -1.459 1 97.12 192 ARG A C 1
ATOM 1510 O O . ARG A 1 192 ? -16.672 -14.484 -1.45 1 97.12 192 ARG A O 1
ATOM 1517 N N . MET A 1 193 ? -15.164 -15.914 -2.295 1 97.25 193 MET A N 1
ATOM 1518 C CA . MET A 1 193 ? -14.742 -14.953 -3.311 1 97.25 193 MET A CA 1
ATOM 1519 C C . MET A 1 193 ? -15.859 -14.68 -4.309 1 97.25 193 MET A C 1
ATOM 1521 O O . MET A 1 193 ? -16.094 -13.531 -4.684 1 97.25 193 MET A O 1
ATOM 1525 N N . ARG A 1 194 ? -16.516 -15.703 -4.699 1 97.12 194 ARG A N 1
ATOM 1526 C CA . ARG A 1 194 ? -17.656 -15.539 -5.594 1 97.12 194 ARG A CA 1
ATOM 1527 C C . ARG A 1 194 ? -18.75 -14.68 -4.957 1 97.12 194 ARG A C 1
ATOM 1529 O O . ARG A 1 194 ? -19.359 -13.852 -5.633 1 97.12 194 ARG A O 1
ATOM 1536 N N . ALA A 1 195 ? -18.938 -14.914 -3.738 1 97.56 195 ALA A N 1
ATOM 1537 C CA . ALA A 1 195 ? -19.938 -14.141 -3.016 1 97.56 195 ALA A CA 1
ATOM 1538 C C . ALA A 1 195 ? -19.578 -12.656 -2.998 1 97.56 195 ALA A C 1
ATOM 1540 O O . ALA A 1 195 ? -20.453 -11.797 -2.9 1 97.56 195 ALA A O 1
ATOM 1541 N N . LEU A 1 196 ? -18.312 -12.391 -3.15 1 97.5 196 LEU A N 1
ATOM 1542 C CA . LEU A 1 196 ? -17.844 -11.008 -3.166 1 97.5 196 LEU A CA 1
ATOM 1543 C C . LEU A 1 196 ? -17.828 -10.453 -4.586 1 97.5 196 LEU A C 1
ATOM 1545 O O . LEU A 1 196 ? -17.391 -9.32 -4.812 1 97.5 196 LEU A O 1
ATOM 1549 N N . GLY A 1 197 ? -18.188 -11.227 -5.539 1 97.06 197 GLY A N 1
ATOM 1550 C CA . GLY A 1 197 ? -18.328 -10.758 -6.91 1 97.06 197 GLY A CA 1
ATOM 1551 C C . GLY A 1 197 ? -17.156 -11.133 -7.789 1 97.06 197 GLY A C 1
ATOM 1552 O O . GLY A 1 197 ? -17.109 -10.75 -8.961 1 97.06 197 GLY A O 1
ATOM 1553 N N . VAL A 1 198 ? -16.25 -11.836 -7.297 1 96.81 198 VAL A N 1
ATOM 1554 C CA . VAL A 1 198 ? -15.062 -12.203 -8.055 1 96.81 198 VAL A CA 1
ATOM 1555 C C . VAL A 1 198 ? -15.398 -13.32 -9.039 1 96.81 198 VAL A C 1
ATOM 1557 O O . VAL A 1 198 ? -16.094 -14.281 -8.695 1 96.81 198 VAL A O 1
ATOM 1560 N N . ASP A 1 199 ? -14.961 -13.125 -10.266 1 96 199 ASP A N 1
ATOM 1561 C CA . ASP A 1 199 ? -15.109 -14.18 -11.266 1 96 199 ASP A CA 1
ATOM 1562 C C . ASP A 1 199 ? -14.023 -15.242 -11.102 1 96 199 ASP A C 1
ATOM 1564 O O . ASP A 1 199 ? -13.094 -15.305 -11.906 1 96 199 ASP A O 1
ATOM 1568 N N . VAL A 1 200 ? -14.281 -16.141 -10.203 1 95.31 200 VAL A N 1
ATOM 1569 C CA . VAL A 1 200 ? -13.297 -17.156 -9.828 1 95.31 200 VAL A CA 1
ATOM 1570 C C . VAL A 1 200 ? -12.992 -18.047 -11.031 1 95.31 200 VAL A C 1
ATOM 1572 O O . VAL A 1 200 ? -11.844 -18.453 -11.234 1 95.31 200 VAL A O 1
ATOM 1575 N N . ASN A 1 201 ? -13.938 -18.359 -11.836 1 93.44 201 ASN A N 1
ATOM 1576 C CA . ASN A 1 201 ? -13.75 -19.219 -12.992 1 93.44 201 ASN A CA 1
ATOM 1577 C C . ASN A 1 201 ? -12.82 -18.578 -14.023 1 93.44 201 ASN A C 1
ATOM 1579 O O . ASN A 1 201 ? -11.961 -19.25 -14.594 1 93.44 201 ASN A O 1
ATOM 1583 N N . ASN A 1 202 ? -13.055 -17.359 -14.25 1 92.12 202 ASN A N 1
ATOM 1584 C CA . ASN A 1 202 ? -12.188 -16.656 -15.188 1 92.12 202 ASN A CA 1
ATOM 1585 C C . ASN A 1 202 ? -10.742 -16.594 -14.695 1 92.12 202 ASN A C 1
ATOM 1587 O O . ASN A 1 202 ? -9.805 -16.766 -15.477 1 92.12 202 ASN A O 1
ATOM 1591 N N . TRP A 1 203 ? -10.586 -16.344 -13.469 1 92.88 203 TRP A N 1
ATOM 1592 C CA . TRP A 1 203 ? -9.242 -16.328 -12.898 1 92.88 203 TRP A CA 1
ATOM 1593 C C . TRP A 1 203 ? -8.586 -17.703 -13 1 92.88 203 TRP A C 1
ATOM 1595 O O . TRP A 1 203 ? -7.402 -17.797 -13.32 1 92.88 203 TRP A O 1
ATOM 1605 N N . ASP A 1 204 ? -9.312 -18.703 -12.695 1 93.06 204 ASP A N 1
ATOM 1606 C CA . ASP A 1 204 ? -8.812 -20.078 -12.82 1 93.06 204 ASP A CA 1
ATOM 1607 C C . ASP A 1 204 ? -8.406 -20.375 -14.266 1 93.06 204 ASP A C 1
ATOM 1609 O O . ASP A 1 204 ? -7.34 -20.938 -14.508 1 93.06 204 ASP A O 1
ATOM 1613 N N . ALA A 1 205 ? -9.234 -19.969 -15.156 1 92.31 205 ALA A N 1
ATOM 1614 C CA . ALA A 1 205 ? -8.953 -20.203 -16.562 1 92.31 205 ALA A CA 1
ATOM 1615 C C . ALA A 1 205 ? -7.672 -19.484 -17 1 92.31 205 ALA A C 1
ATOM 1617 O O . ALA A 1 205 ? -6.863 -20.031 -17.75 1 92.31 205 ALA A O 1
ATOM 1618 N N . THR A 1 206 ? -7.547 -18.281 -16.531 1 91.81 206 THR A N 1
ATOM 1619 C CA . THR A 1 206 ? -6.355 -17.5 -16.844 1 91.81 206 THR A CA 1
ATOM 1620 C C . THR A 1 206 ? -5.102 -18.188 -16.297 1 91.81 206 THR A C 1
ATOM 1622 O O . THR A 1 206 ? -4.086 -18.25 -17 1 91.81 206 THR A O 1
ATOM 1625 N N . LEU A 1 207 ? -5.207 -18.672 -15.117 1 93.25 207 LEU A N 1
ATOM 1626 C CA . LEU A 1 207 ? -4.078 -19.375 -14.5 1 93.25 207 LEU A CA 1
ATOM 1627 C C . LEU A 1 207 ? -3.721 -20.625 -15.281 1 93.25 207 LEU A C 1
ATOM 1629 O O . LEU A 1 207 ? -2.545 -20.875 -15.555 1 93.25 207 LEU A O 1
ATOM 1633 N N . ARG A 1 208 ? -4.672 -21.359 -15.578 1 93.75 208 ARG A N 1
ATOM 1634 C CA . ARG A 1 208 ? -4.457 -22.594 -16.328 1 93.75 208 ARG A CA 1
ATOM 1635 C C . ARG A 1 208 ? -3.824 -22.312 -17.688 1 93.75 208 ARG A C 1
ATOM 1637 O O . ARG A 1 208 ? -2.938 -23.047 -18.125 1 93.75 208 ARG A O 1
ATOM 1644 N N . TYR A 1 209 ? -4.281 -21.297 -18.25 1 93.25 209 TYR A N 1
ATOM 1645 C CA . TYR A 1 209 ? -3.691 -20.922 -19.531 1 93.25 209 TYR A CA 1
ATOM 1646 C C . TYR A 1 209 ? -2.244 -20.484 -19.359 1 93.25 209 TYR A C 1
ATOM 1648 O O . TYR A 1 209 ? -1.354 -20.953 -20.078 1 93.25 209 TYR A O 1
ATOM 1656 N N . GLN A 1 210 ? -2.021 -19.625 -18.406 1 92.81 210 GLN A N 1
ATOM 1657 C CA . GLN A 1 210 ? -0.697 -19.062 -18.172 1 92.81 210 GLN A CA 1
ATOM 1658 C C . GLN A 1 210 ? 0.326 -20.156 -17.875 1 92.81 210 GLN A C 1
ATOM 1660 O O . GLN A 1 210 ? 1.473 -20.078 -18.328 1 92.81 210 GLN A O 1
ATOM 1665 N N . LEU A 1 211 ? -0.102 -21.203 -17.156 1 93.56 211 LEU A N 1
ATOM 1666 C CA . LEU A 1 211 ? 0.833 -22.219 -16.672 1 93.56 211 LEU A CA 1
ATOM 1667 C C . LEU A 1 211 ? 0.869 -23.422 -17.594 1 93.56 211 LEU A C 1
ATOM 1669 O O . LEU A 1 211 ? 1.443 -24.453 -17.266 1 93.56 211 LEU A O 1
ATOM 1673 N N . GLY A 1 212 ? 0.182 -23.297 -18.703 1 93.19 212 GLY A N 1
ATOM 1674 C CA . GLY A 1 212 ? 0.245 -24.344 -19.703 1 93.19 212 GLY A CA 1
ATOM 1675 C C . GLY A 1 212 ? -0.654 -25.516 -19.406 1 93.19 212 GLY A C 1
ATOM 1676 O O . GLY A 1 212 ? -0.445 -26.609 -19.922 1 93.19 212 GLY A O 1
ATOM 1677 N N . TRP A 1 213 ? -1.607 -25.375 -18.516 1 94.19 213 TRP A N 1
ATOM 1678 C CA . TRP A 1 213 ? -2.506 -26.453 -18.125 1 94.19 213 TRP A CA 1
ATOM 1679 C C . TRP A 1 213 ? -3.709 -26.516 -19.062 1 94.19 213 TRP A C 1
ATOM 1681 O O . TRP A 1 213 ? -4.414 -27.531 -19.109 1 94.19 213 TRP A O 1
ATOM 1691 N N . SER A 1 214 ? -3.93 -25.438 -19.719 1 91.81 214 SER A N 1
ATOM 1692 C CA . SER A 1 214 ? -5 -25.359 -20.719 1 91.81 214 SER A CA 1
ATOM 1693 C C . SER A 1 214 ? -4.633 -24.422 -21.859 1 91.81 214 SER A C 1
ATOM 1695 O O . SER A 1 214 ? -3.875 -23.469 -21.656 1 91.81 214 SER A O 1
ATOM 1697 N N . ASN A 1 215 ? -5.105 -24.703 -23 1 88.81 215 ASN A N 1
ATOM 1698 C CA . ASN A 1 215 ? -4.879 -23.828 -24.156 1 88.81 215 ASN A CA 1
ATOM 1699 C C . ASN A 1 215 ? -6.105 -22.969 -24.453 1 88.81 215 ASN A C 1
ATOM 1701 O O . ASN A 1 215 ? -6.086 -22.156 -25.375 1 88.81 215 ASN A O 1
ATOM 1705 N N . GLU A 1 216 ? -7.148 -23.172 -23.766 1 76.31 216 GLU A N 1
ATOM 1706 C CA . GLU A 1 216 ? -8.344 -22.344 -23.953 1 76.31 216 GLU A CA 1
ATOM 1707 C C . GLU A 1 216 ? -8.109 -20.922 -23.469 1 76.31 216 GLU A C 1
ATOM 1709 O O . GLU A 1 216 ? -7.578 -20.703 -22.375 1 76.31 216 GLU A O 1
ATOM 1714 N N . THR A 1 217 ? -7.961 -19.969 -24.484 1 63.09 217 THR A N 1
ATOM 1715 C CA . THR A 1 217 ? -7.762 -18.578 -24.094 1 63.09 217 THR A CA 1
ATOM 1716 C C . THR A 1 217 ? -9.094 -17.922 -23.734 1 63.09 217 THR A C 1
ATOM 1718 O O . THR A 1 217 ? -10.125 -18.219 -24.344 1 63.09 217 THR A O 1
ATOM 1721 N N . LEU A 1 218 ? -9.367 -17.375 -22.547 1 58.56 218 LEU A N 1
ATOM 1722 C CA . LEU A 1 218 ? -10.602 -16.672 -22.172 1 58.56 218 LEU A CA 1
ATOM 1723 C C . LEU A 1 218 ? -10.883 -15.523 -23.141 1 58.56 218 LEU A C 1
ATOM 1725 O O . LEU A 1 218 ? -9.953 -14.914 -23.672 1 58.56 218 LEU A O 1
ATOM 1729 N N . PRO A 1 219 ? -12.148 -15.336 -23.656 1 49.47 219 PRO A N 1
ATOM 1730 C CA . PRO A 1 219 ? -12.555 -14.266 -24.562 1 49.47 219 PRO A CA 1
ATOM 1731 C C . PRO A 1 219 ? -12.148 -12.883 -24.062 1 49.47 219 PRO A C 1
ATOM 1733 O O . PRO A 1 219 ? -12.141 -12.641 -22.859 1 49.47 219 PRO A O 1
ATOM 1736 N N . ASN A 1 220 ? -11.18 -12.312 -24.625 1 47.78 220 ASN A N 1
ATOM 1737 C CA . ASN A 1 220 ? -10.898 -10.906 -24.359 1 47.78 220 ASN A CA 1
ATOM 1738 C C . ASN A 1 220 ? -12.172 -10.07 -24.344 1 47.78 220 ASN A C 1
ATOM 1740 O O . ASN A 1 220 ? -13.078 -10.297 -25.156 1 47.78 220 ASN A O 1
ATOM 1744 N N . TYR A 1 221 ? -12.648 -9.586 -23.234 1 40.62 221 TYR A N 1
ATOM 1745 C CA . TYR A 1 221 ? -13.711 -8.594 -23.312 1 40.62 221 TYR A CA 1
ATOM 1746 C C . TYR A 1 221 ? -13.461 -7.609 -24.453 1 40.62 221 TYR A C 1
ATOM 1748 O O . TYR A 1 221 ? -12.406 -6.969 -24.5 1 40.62 221 TYR A O 1
ATOM 1756 N N . ASP A 1 222 ? -13.93 -7.832 -25.594 1 34.94 222 ASP A N 1
ATOM 1757 C CA . ASP A 1 222 ? -13.914 -6.91 -26.719 1 34.94 222 ASP A CA 1
ATOM 1758 C C . ASP A 1 222 ? -14.32 -5.5 -26.281 1 34.94 222 ASP A C 1
ATOM 1760 O O . ASP A 1 222 ? -15.508 -5.211 -26.141 1 34.94 222 ASP A O 1
ATOM 1764 N N . TYR A 1 223 ? -13.727 -4.898 -25.375 1 33 223 TYR A N 1
ATOM 1765 C CA . TYR A 1 223 ? -14.078 -3.48 -25.359 1 33 223 TYR A CA 1
ATOM 1766 C C . TYR A 1 223 ? -13.781 -2.834 -26.719 1 33 223 TYR A C 1
ATOM 1768 O O . TYR A 1 223 ? -12.656 -2.889 -27.203 1 33 223 TYR A O 1
ATOM 1776 N N . GLU A 1 224 ? -14.789 -2.688 -27.578 1 29.14 224 GLU A N 1
ATOM 1777 C CA . GLU A 1 224 ? -14.688 -1.682 -28.641 1 29.14 224 GLU A CA 1
ATOM 1778 C C . GLU A 1 224 ? -14.258 -0.332 -28.078 1 29.14 224 GLU A C 1
ATOM 1780 O O . GLU A 1 224 ? -14.961 0.259 -27.25 1 29.14 224 GLU A O 1
ATOM 1785 N N . TYR A 1 225 ? -13.023 -0.138 -27.875 1 30.16 225 TYR A N 1
ATOM 1786 C CA . TYR A 1 225 ? -12.531 1.217 -27.656 1 30.16 225 TYR A CA 1
ATOM 1787 C C . TYR A 1 225 ? -13.203 2.197 -28.609 1 30.16 225 TYR A C 1
ATOM 1789 O O . TYR A 1 225 ? -12.969 2.16 -29.828 1 30.16 225 TYR A O 1
ATOM 1797 N N . ASN A 1 226 ? -14.477 2.48 -28.453 1 25.94 226 ASN A N 1
ATOM 1798 C CA . ASN A 1 226 ? -14.906 3.691 -29.141 1 25.94 226 ASN A CA 1
ATOM 1799 C C . ASN A 1 226 ? -14.102 4.91 -28.703 1 25.94 226 ASN A C 1
ATOM 1801 O O . ASN A 1 226 ? -14.227 5.355 -27.562 1 25.94 226 ASN A O 1
ATOM 1805 N N . TYR A 1 227 ? -12.883 5.098 -29.25 1 27.83 227 TYR A N 1
ATOM 1806 C CA . TYR A 1 227 ? -12.125 6.344 -29.266 1 27.83 227 TYR A CA 1
ATOM 1807 C C . TYR A 1 227 ? -13.008 7.52 -29.656 1 27.83 227 TYR A C 1
ATOM 1809 O O . TYR A 1 227 ? -13.242 7.758 -30.844 1 27.83 227 TYR A O 1
ATOM 1817 N N . GLY A 1 228 ? -14.219 7.586 -29.203 1 23.39 228 GLY A N 1
ATOM 1818 C CA . GLY A 1 228 ? -14.977 8.75 -29.625 1 23.39 228 GLY A CA 1
ATOM 1819 C C . GLY A 1 228 ? -14.328 10.062 -29.234 1 23.39 228 GLY A C 1
ATOM 1820 O O . GLY A 1 228 ? -14.992 11.094 -29.172 1 23.39 228 GLY A O 1
ATOM 1821 N N . PHE A 1 229 ? -13 10.148 -28.859 1 26.33 229 PHE A N 1
ATOM 1822 C CA . PHE A 1 229 ? -12.602 11.547 -28.781 1 26.33 229 PHE A CA 1
ATOM 1823 C C . PHE A 1 229 ? -12.477 12.156 -30.188 1 26.33 229 PHE A C 1
ATOM 1825 O O . PHE A 1 229 ? -11.484 11.93 -30.875 1 26.33 229 PHE A O 1
ATOM 1832 N N . TYR A 1 230 ? -13.492 12.055 -31.047 1 19.31 230 TYR A N 1
ATOM 1833 C CA . TYR A 1 230 ? -13.422 13.18 -31.969 1 19.31 230 TYR A CA 1
ATOM 1834 C C . TYR A 1 230 ? -13.656 14.5 -31.25 1 19.31 230 TYR A C 1
ATOM 1836 O O . TYR A 1 230 ? -14.438 14.562 -30.297 1 19.31 230 TYR A O 1
ATOM 1844 N N . MET B 1 1 ? -9.766 15.344 14.297 1 23.59 1 MET B N 1
ATOM 1845 C CA . MET B 1 1 ? -9.352 14.133 13.602 1 23.59 1 MET B CA 1
ATOM 1846 C C . MET B 1 1 ? -8.945 14.438 12.164 1 23.59 1 MET B C 1
ATOM 1848 O O . MET B 1 1 ? -8.547 13.539 11.414 1 23.59 1 MET B O 1
ATOM 1852 N N . HIS B 1 2 ? -9.352 15.719 11.773 1 30.86 2 HIS B N 1
ATOM 1853 C CA . HIS B 1 2 ? -9.289 16.188 10.398 1 30.86 2 HIS B CA 1
ATOM 1854 C C . HIS B 1 2 ? -7.855 16.484 9.977 1 30.86 2 HIS B C 1
ATOM 1856 O O . HIS B 1 2 ? -7.473 16.219 8.836 1 30.86 2 HIS B O 1
ATOM 1862 N N . CYS B 1 3 ? -7.207 16.984 10.977 1 32.34 3 CYS B N 1
ATOM 1863 C CA . CYS B 1 3 ? -5.992 17.734 10.711 1 32.34 3 CYS B CA 1
ATOM 1864 C C . CYS B 1 3 ? -4.801 16.812 10.508 1 32.34 3 CYS B C 1
ATOM 1866 O O . CYS B 1 3 ? -3.924 17.078 9.688 1 32.34 3 CYS B O 1
ATOM 1868 N N . THR B 1 4 ? -4.957 15.742 11.18 1 34.97 4 THR B N 1
ATOM 1869 C CA . THR B 1 4 ? -3.789 14.883 11.008 1 34.97 4 THR B CA 1
ATOM 1870 C C . THR B 1 4 ? -3.738 14.312 9.586 1 34.97 4 THR B C 1
ATOM 1872 O O . THR B 1 4 ? -2.666 14.234 8.984 1 34.97 4 THR B O 1
ATOM 1875 N N . THR B 1 5 ? -4.855 13.898 9.164 1 38.53 5 THR B N 1
ATOM 1876 C CA . THR B 1 5 ? -4.875 13.484 7.77 1 38.53 5 THR B CA 1
ATOM 1877 C C . THR B 1 5 ? -4.488 14.641 6.855 1 38.53 5 THR B C 1
ATOM 1879 O O . THR B 1 5 ? -3.707 14.469 5.918 1 38.53 5 THR B O 1
ATOM 1882 N N . LEU B 1 6 ? -5.113 15.75 7.242 1 37.97 6 LEU B N 1
ATOM 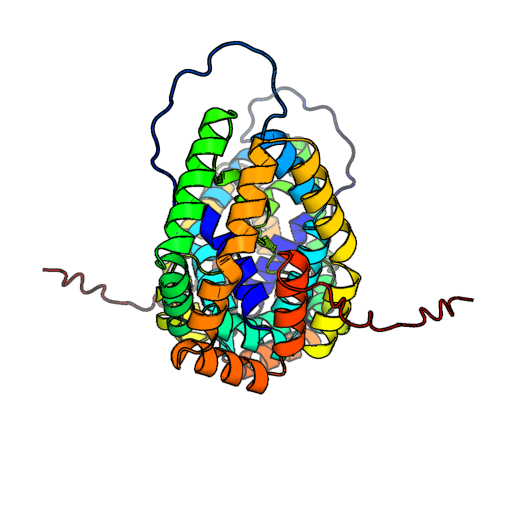1883 C CA . LEU B 1 6 ? -4.734 16.938 6.488 1 37.97 6 LEU B CA 1
ATOM 1884 C C . LEU B 1 6 ? -3.262 17.281 6.707 1 37.97 6 LEU B C 1
ATOM 1886 O O . LEU B 1 6 ? -2.561 17.656 5.766 1 37.97 6 LEU B O 1
ATOM 1890 N N . ALA B 1 7 ? -2.98 17.094 7.953 1 39.78 7 ALA B N 1
ATOM 1891 C CA . ALA B 1 7 ? -1.563 17.312 8.234 1 39.78 7 ALA B CA 1
ATOM 1892 C C . ALA B 1 7 ? -0.705 16.25 7.543 1 39.78 7 ALA B C 1
ATOM 1894 O O . ALA B 1 7 ? 0.334 16.578 6.957 1 39.78 7 ALA B O 1
ATOM 1895 N N . LEU B 1 8 ? -1.236 15.117 7.715 1 41.03 8 LEU B N 1
ATOM 1896 C CA . LEU B 1 8 ? -0.527 14.062 6.996 1 41.03 8 LEU B CA 1
ATOM 1897 C C . LEU B 1 8 ? -0.644 14.258 5.488 1 41.03 8 LEU B C 1
ATOM 1899 O O . LEU B 1 8 ? 0.332 14.07 4.758 1 41.03 8 LEU B O 1
ATOM 1903 N N . ILE B 1 9 ? -1.828 14.609 5.148 1 40.88 9 ILE B N 1
ATOM 1904 C CA . ILE B 1 9 ? -2.01 14.961 3.746 1 40.88 9 ILE B CA 1
ATOM 1905 C C . ILE B 1 9 ? -1.16 16.188 3.41 1 40.88 9 ILE B C 1
ATOM 1907 O O . ILE B 1 9 ? -0.517 16.234 2.359 1 40.88 9 ILE B O 1
ATOM 1911 N N . ALA B 1 10 ? -1.244 17.109 4.316 1 38.88 10 ALA B N 1
ATOM 1912 C CA . ALA B 1 10 ? -0.452 18.312 4.078 1 38.88 10 ALA B CA 1
ATOM 1913 C C . ALA B 1 10 ? 1.04 17.984 4.059 1 38.88 10 ALA B C 1
ATOM 1915 O O . ALA B 1 10 ? 1.779 18.484 3.209 1 38.88 10 ALA B O 1
ATOM 1916 N N . ILE B 1 11 ? 1.325 17.188 5.02 1 41.09 11 ILE B N 1
ATOM 1917 C CA . ILE B 1 11 ? 2.732 16.812 5.047 1 41.09 11 ILE B CA 1
ATOM 1918 C C . ILE B 1 11 ? 3.057 15.938 3.836 1 41.09 11 ILE B C 1
ATOM 1920 O O . ILE B 1 11 ? 4.098 16.109 3.199 1 41.09 11 ILE B O 1
ATOM 1924 N N . CYS B 1 12 ? 2.152 15.07 3.568 1 40.78 12 CYS B N 1
ATOM 1925 C CA . CYS B 1 12 ? 2.361 14.18 2.43 1 40.78 12 CYS B CA 1
ATOM 1926 C C . CYS B 1 12 ? 2.199 14.938 1.114 1 40.78 12 CYS B C 1
ATOM 1928 O O . CYS B 1 12 ? 2.893 14.648 0.139 1 40.78 12 CYS B O 1
ATOM 1930 N N . CYS B 1 13 ? 1.294 15.828 1.087 1 39.53 13 CYS B N 1
ATOM 1931 C CA . CYS B 1 13 ? 1.079 16.594 -0.139 1 39.53 13 CYS B CA 1
ATOM 1932 C C . CYS B 1 13 ? 2.24 17.531 -0.4 1 39.53 13 CYS B C 1
ATOM 1934 O O . CYS B 1 13 ? 2.414 18.016 -1.521 1 39.53 13 CYS B O 1
ATOM 1936 N N . LEU B 1 14 ? 2.887 17.906 0.541 1 39.06 14 LEU B N 1
ATOM 1937 C CA . LEU B 1 14 ? 4.059 18.75 0.312 1 39.06 14 LEU B CA 1
ATOM 1938 C C . LEU B 1 14 ? 5.074 18.031 -0.568 1 39.06 14 LEU B C 1
ATOM 1940 O O . LEU B 1 14 ? 5.855 18.672 -1.274 1 39.06 14 LEU B O 1
ATOM 1944 N N . GLY B 1 15 ? 5.086 16.781 -0.613 1 35.66 15 GLY B N 1
ATOM 1945 C CA . GLY B 1 15 ? 6.051 16.047 -1.418 1 35.66 15 GLY B CA 1
ATOM 1946 C C . GLY B 1 15 ? 5.695 16.016 -2.893 1 35.66 15 GLY B C 1
ATOM 1947 O O . GLY B 1 15 ? 6.562 15.797 -3.74 1 35.66 15 GLY B O 1
ATOM 1948 N N . THR B 1 16 ? 4.48 16.031 -3.227 1 35.88 16 THR B N 1
ATOM 1949 C CA . THR B 1 16 ? 4.184 15.703 -4.617 1 35.88 16 THR B CA 1
ATOM 1950 C C . THR B 1 16 ? 4.324 16.938 -5.5 1 35.88 16 THR B C 1
ATOM 1952 O O . THR B 1 16 ? 4.457 16.828 -6.723 1 35.88 16 THR B O 1
ATOM 1955 N N . GLY B 1 17 ? 3.998 18.062 -5.078 1 31.83 17 GLY B N 1
ATOM 1956 C CA . GLY B 1 17 ? 3.77 19.109 -6.055 1 31.83 17 GLY B CA 1
ATOM 1957 C C . GLY B 1 17 ? 5.051 19.766 -6.539 1 31.83 17 GLY B C 1
ATOM 1958 O O . GLY B 1 17 ? 5.027 20.562 -7.477 1 31.83 17 GLY B O 1
ATOM 1959 N N . LEU B 1 18 ? 6.031 19.984 -5.734 1 33.81 18 LEU B N 1
ATOM 1960 C CA . LEU B 1 18 ? 6.938 21.062 -6.121 1 33.81 18 LEU B CA 1
ATOM 1961 C C . LEU B 1 18 ? 8.109 20.531 -6.938 1 33.81 18 LEU B C 1
ATOM 1963 O O . LEU B 1 18 ? 9.125 20.109 -6.379 1 33.81 18 LEU B O 1
ATOM 1967 N N . SER B 1 19 ? 7.973 19.875 -7.957 1 32.66 19 SER B N 1
ATOM 1968 C CA . SER B 1 19 ? 9.172 19.406 -8.641 1 32.66 19 SER B CA 1
ATOM 1969 C C . SER B 1 19 ? 9.945 20.562 -9.258 1 32.66 19 SER B C 1
ATOM 1971 O O . SER B 1 19 ? 10.93 20.359 -9.977 1 32.66 19 SER B O 1
ATOM 1973 N N . ALA B 1 20 ? 9.484 21.766 -9.516 1 30.3 20 ALA B N 1
ATOM 1974 C CA . ALA B 1 20 ? 10.18 22.375 -10.641 1 30.3 20 ALA B CA 1
ATOM 1975 C C . ALA B 1 20 ? 11.477 23.047 -10.18 1 30.3 20 ALA B C 1
ATOM 1977 O O . ALA B 1 20 ? 12.117 23.766 -10.953 1 30.3 20 ALA B O 1
ATOM 1978 N N . THR B 1 21 ? 11.852 23.281 -8.906 1 31.75 21 THR B N 1
ATOM 1979 C CA . THR B 1 21 ? 12.648 24.516 -8.852 1 31.75 21 THR B CA 1
ATOM 1980 C C . THR B 1 21 ? 14.086 24.234 -9.273 1 31.75 21 THR B C 1
ATOM 1982 O O . THR B 1 21 ? 14.57 23.109 -9.141 1 31.75 21 THR B O 1
ATOM 1985 N N . THR B 1 22 ? 14.789 25.344 -9.758 1 31.03 22 THR B N 1
ATOM 1986 C CA . THR B 1 22 ? 16.062 25.703 -10.367 1 31.03 22 THR B CA 1
ATOM 1987 C C . THR B 1 22 ? 17.219 25.516 -9.383 1 31.03 22 THR B C 1
ATOM 1989 O O . THR B 1 22 ? 17.062 25.766 -8.188 1 31.03 22 THR B O 1
ATOM 1992 N N . SER B 1 23 ? 18.328 24.891 -9.742 1 32.19 23 SER B N 1
ATOM 1993 C CA . SER B 1 23 ? 19.594 24.531 -9.102 1 32.19 23 SER B CA 1
ATOM 1994 C C . SER B 1 23 ? 20.359 25.781 -8.656 1 32.19 23 SER B C 1
ATOM 1996 O O . SER B 1 23 ? 20.797 26.578 -9.492 1 32.19 23 SER B O 1
ATOM 1998 N N . VAL B 1 24 ? 20.031 26.562 -7.562 1 32.31 24 VAL B N 1
ATOM 1999 C CA . VAL B 1 24 ? 20.875 27.688 -7.176 1 32.31 24 VAL B CA 1
ATOM 2000 C C . VAL B 1 24 ? 22.188 27.188 -6.598 1 32.31 24 VAL B C 1
ATOM 2002 O O . VAL B 1 24 ? 22.234 26.125 -5.98 1 32.31 24 VAL B O 1
ATOM 2005 N N . PRO B 1 25 ? 23.391 27.875 -6.73 1 33.41 25 PRO B N 1
ATOM 2006 C CA . PRO B 1 25 ? 24.766 27.594 -6.328 1 33.41 25 PRO B CA 1
ATOM 2007 C C . PRO B 1 25 ? 24.953 27.562 -4.812 1 33.41 25 PRO B C 1
ATOM 2009 O O . PRO B 1 25 ? 24.406 28.422 -4.109 1 33.41 25 PRO B O 1
ATOM 2012 N N . VAL B 1 26 ? 25.406 26.438 -4.148 1 36.47 26 VAL B N 1
ATOM 2013 C CA . VAL B 1 26 ? 25.516 26.031 -2.748 1 36.47 26 VAL B CA 1
ATOM 2014 C C . VAL B 1 26 ? 26.719 26.734 -2.107 1 36.47 26 VAL B C 1
ATOM 2016 O O . VAL B 1 26 ? 27.859 26.469 -2.469 1 36.47 26 VAL B O 1
ATOM 2019 N N . GLY B 1 27 ? 26.766 28.016 -1.686 1 31.28 27 GLY B N 1
ATOM 2020 C CA . GLY B 1 27 ? 27.906 28.625 -1.002 1 31.28 27 GLY B CA 1
ATOM 2021 C C . GLY B 1 27 ? 28.297 27.891 0.268 1 31.28 27 GLY B C 1
ATOM 2022 O O . GLY B 1 27 ? 27.562 27.016 0.733 1 31.28 27 GLY B O 1
ATOM 2023 N N . THR B 1 28 ? 29.547 28.344 1.201 1 33.53 28 THR B N 1
ATOM 2024 C CA . THR B 1 28 ? 30.562 27.906 2.146 1 33.53 28 THR B CA 1
ATOM 2025 C C . THR B 1 28 ? 29.922 27.578 3.502 1 33.53 28 THR B C 1
ATOM 2027 O O . THR B 1 28 ? 30.422 26.734 4.234 1 33.53 28 THR B O 1
ATOM 2030 N N . ILE B 1 29 ? 29.469 28.641 4.43 1 39.28 29 ILE B N 1
ATOM 2031 C CA . ILE B 1 29 ? 29.516 28.688 5.887 1 39.28 29 ILE B CA 1
ATOM 2032 C C . ILE B 1 29 ? 28.797 27.484 6.48 1 39.28 29 ILE B C 1
ATOM 2034 O O . ILE B 1 29 ? 27.703 27.125 6.039 1 39.28 29 ILE B O 1
ATOM 2038 N N . PRO B 1 30 ? 29.391 26.672 7.609 1 43.06 30 PRO B N 1
ATOM 2039 C CA . PRO B 1 30 ? 28.938 25.406 8.203 1 43.06 30 PRO B CA 1
ATOM 2040 C C . PRO B 1 30 ? 27.578 25.547 8.883 1 43.06 30 PRO B C 1
ATOM 2042 O O . PRO B 1 30 ? 27.266 24.781 9.805 1 43.06 30 PRO B O 1
ATOM 2045 N N . ALA B 1 31 ? 26.844 26.609 8.898 1 45 31 ALA B N 1
ATOM 2046 C CA . ALA B 1 31 ? 25.562 27.078 9.461 1 45 31 ALA B CA 1
ATOM 2047 C C . ALA B 1 31 ? 24.562 25.938 9.555 1 45 31 ALA B C 1
ATOM 2049 O O . ALA B 1 31 ? 24.609 24.984 8.766 1 45 31 ALA B O 1
ATOM 2050 N N . SER B 1 32 ? 23.875 25.719 11.031 1 60.41 32 SER B N 1
ATOM 2051 C CA . SER B 1 32 ? 22.766 24.828 11.383 1 60.41 32 SER B CA 1
ATOM 2052 C C . SER B 1 32 ? 21.844 24.594 10.188 1 60.41 32 SER B C 1
ATOM 2054 O O . SER B 1 32 ? 21.25 25.547 9.672 1 60.41 32 SER B O 1
ATOM 2056 N N . ASN B 1 33 ? 22.25 23.656 9.5 1 85.31 33 ASN B N 1
ATOM 2057 C CA . ASN B 1 33 ? 21.672 23.312 8.203 1 85.31 33 ASN B CA 1
ATOM 2058 C C . ASN B 1 33 ? 20.188 22.953 8.328 1 85.31 33 ASN B C 1
ATOM 2060 O O . ASN B 1 33 ? 19.828 22 9.023 1 85.31 33 ASN B O 1
ATOM 2064 N N . PHE B 1 34 ? 19.391 23.969 8.07 1 94.19 34 PHE B N 1
ATOM 2065 C CA . PHE B 1 34 ? 17.938 23.844 8.102 1 94.19 34 PHE B CA 1
ATOM 2066 C C . PHE B 1 34 ? 17.516 22.469 7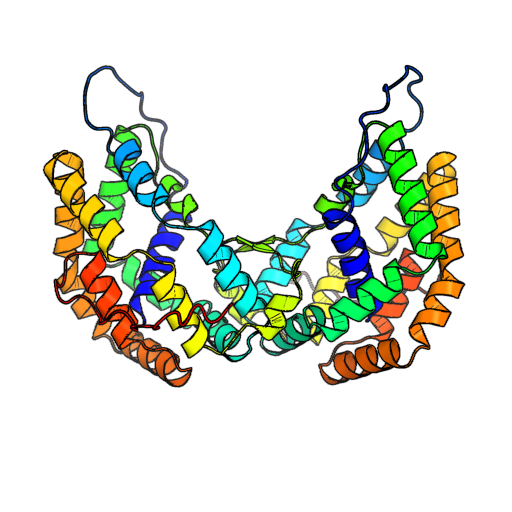.582 1 94.19 34 PHE B C 1
ATOM 2068 O O . PHE B 1 34 ? 16.703 21.797 8.211 1 94.19 34 PHE B O 1
ATOM 2075 N N . TYR B 1 35 ? 18.141 22.094 6.594 1 93.5 35 TYR B N 1
ATOM 2076 C CA . TYR B 1 35 ? 17.812 20.828 5.977 1 93.5 35 TYR B CA 1
ATOM 2077 C C . TYR B 1 35 ? 18.125 19.672 6.918 1 93.5 35 TYR B C 1
ATOM 2079 O O . TYR B 1 35 ? 17.297 18.781 7.121 1 93.5 35 TYR B O 1
ATOM 2087 N N . LEU B 1 36 ? 19.25 19.719 7.508 1 91.62 36 LEU B N 1
ATOM 2088 C CA . LEU B 1 36 ? 19.656 18.625 8.391 1 91.62 36 LEU B CA 1
ATOM 2089 C C . LEU B 1 36 ? 18.828 18.609 9.664 1 91.62 36 LEU B C 1
ATOM 2091 O O . LEU B 1 36 ? 18.5 17.547 10.188 1 91.62 36 LEU B O 1
ATOM 2095 N N . ASN B 1 37 ? 18.5 19.797 10.148 1 91.94 37 ASN B N 1
ATOM 2096 C CA . ASN B 1 37 ? 17.656 19.875 11.328 1 91.94 37 ASN B CA 1
ATOM 2097 C C . ASN B 1 37 ? 16.266 19.297 11.07 1 91.94 37 ASN B C 1
ATOM 2099 O O . ASN B 1 37 ? 15.781 18.484 11.852 1 91.94 37 ASN B O 1
ATOM 2103 N N . LEU B 1 38 ? 15.734 19.672 10 1 93.5 38 LEU B N 1
ATOM 2104 C CA . LEU B 1 38 ? 14.414 19.172 9.633 1 93.5 38 LEU B CA 1
ATOM 2105 C C . LEU B 1 38 ? 14.453 17.656 9.43 1 93.5 38 LEU B C 1
ATOM 2107 O O . LEU B 1 38 ? 13.57 16.938 9.906 1 93.5 38 LEU B O 1
ATOM 2111 N N . LYS B 1 39 ? 15.414 17.219 8.727 1 92.31 39 LYS B N 1
ATOM 2112 C CA . LYS B 1 39 ? 15.578 15.781 8.477 1 92.31 39 LYS B CA 1
ATOM 2113 C C . LYS B 1 39 ? 15.703 15.008 9.781 1 92.31 39 LYS B C 1
ATOM 2115 O O . LYS B 1 39 ? 15.133 13.922 9.922 1 92.31 39 LYS B O 1
ATOM 2120 N N . SER B 1 40 ? 16.406 15.594 10.711 1 90.5 40 SER B N 1
ATOM 2121 C CA . SER B 1 40 ? 16.578 14.953 12.016 1 90.5 40 SER B CA 1
ATOM 2122 C C . SER B 1 40 ? 15.25 14.836 12.75 1 90.5 40 SER B C 1
ATOM 2124 O O . SER B 1 40 ? 14.977 13.812 13.383 1 90.5 40 SER B O 1
ATOM 2126 N N . ILE B 1 41 ? 14.484 15.812 12.688 1 91.94 41 ILE B N 1
ATOM 2127 C CA . ILE B 1 41 ? 13.172 15.789 13.336 1 91.94 41 ILE B CA 1
ATOM 2128 C C . ILE B 1 41 ? 12.297 14.727 12.672 1 91.94 41 ILE B C 1
ATOM 2130 O O . ILE B 1 41 ? 11.641 13.938 13.367 1 91.94 41 ILE B O 1
ATOM 2134 N N . LEU B 1 42 ? 12.297 14.68 11.391 1 92.12 42 LEU B N 1
ATOM 2135 C CA . LEU B 1 42 ? 11.461 13.742 10.656 1 92.12 42 LEU B CA 1
ATOM 2136 C C . LEU B 1 42 ? 11.883 12.305 10.938 1 92.12 42 LEU B C 1
ATOM 2138 O O . LEU B 1 42 ? 11.039 11.398 10.953 1 92.12 42 LEU B O 1
ATOM 2142 N N . ARG B 1 43 ? 13.086 12.102 11.242 1 91 43 ARG B N 1
ATOM 2143 C CA . ARG B 1 43 ? 13.602 10.766 11.539 1 91 43 ARG B CA 1
ATOM 2144 C C . ARG B 1 43 ? 13.094 10.273 12.891 1 91 43 ARG B C 1
ATOM 2146 O O . ARG B 1 43 ? 13.172 9.086 13.195 1 91 43 ARG B O 1
ATOM 2153 N N . ASN B 1 44 ? 12.672 11.188 13.656 1 91 44 ASN B N 1
ATOM 2154 C CA . ASN B 1 44 ? 12.133 10.805 14.961 1 91 44 ASN B CA 1
ATOM 2155 C C . ASN B 1 44 ? 10.695 10.305 14.844 1 91 44 ASN B C 1
ATOM 2157 O O . ASN B 1 44 ? 10.148 9.773 15.812 1 91 44 ASN B O 1
ATOM 2161 N N . VAL B 1 45 ? 10.094 10.438 13.742 1 92.19 45 VAL B N 1
ATOM 2162 C CA . VAL B 1 45 ? 8.797 9.836 13.484 1 92.19 45 VAL B CA 1
ATOM 2163 C C . VAL B 1 45 ? 8.969 8.344 13.18 1 92.19 45 VAL B C 1
ATOM 2165 O O . VAL B 1 45 ? 9.742 7.969 12.305 1 92.19 45 VAL B O 1
ATOM 2168 N N . PRO B 1 46 ? 8.336 7.484 13.961 1 93.94 46 PRO B N 1
ATOM 2169 C CA . PRO B 1 46 ? 8.445 6.047 13.695 1 93.94 46 PRO B CA 1
ATOM 2170 C C . PRO B 1 46 ? 7.68 5.613 12.445 1 93.94 46 PRO B C 1
ATOM 2172 O O . PRO B 1 46 ? 6.691 4.883 12.547 1 93.94 46 PRO B O 1
ATOM 2175 N N . GLN B 1 47 ? 8.172 5.898 11.352 1 92.12 47 GLN B N 1
ATOM 2176 C CA . GLN B 1 47 ? 7.5 5.727 10.07 1 92.12 47 GLN B CA 1
ATOM 2177 C C . GLN B 1 47 ? 7.223 4.254 9.781 1 92.12 47 GLN B C 1
ATOM 2179 O O . GLN B 1 47 ? 6.121 3.896 9.352 1 92.12 47 GLN B O 1
ATOM 2184 N N . LYS B 1 48 ? 8.195 3.465 9.953 1 91.62 48 LYS B N 1
ATOM 2185 C CA . LYS B 1 48 ? 8.039 2.045 9.656 1 91.62 48 LYS B CA 1
ATOM 2186 C C . LYS B 1 48 ? 6.938 1.419 10.5 1 91.62 48 LYS B C 1
ATOM 2188 O O . LYS B 1 48 ? 6.141 0.621 10.008 1 91.62 48 LYS B O 1
ATOM 2193 N N . GLN B 1 49 ? 6.953 1.747 11.758 1 92.56 49 GLN B N 1
ATOM 2194 C CA . GLN B 1 49 ? 5.918 1.228 12.648 1 92.56 49 GLN B CA 1
ATOM 2195 C C . GLN B 1 49 ? 4.535 1.72 12.234 1 92.56 49 GLN B C 1
ATOM 2197 O O . GLN B 1 49 ? 3.566 0.959 12.258 1 92.56 49 GLN B O 1
ATOM 2202 N N . ILE B 1 50 ? 4.488 2.93 11.844 1 93.62 50 ILE B N 1
ATOM 2203 C CA . ILE B 1 50 ? 3.217 3.498 11.406 1 93.62 50 ILE B CA 1
ATOM 2204 C C . ILE B 1 50 ? 2.777 2.832 10.109 1 93.62 50 ILE B C 1
ATOM 2206 O O . ILE B 1 50 ? 1.597 2.518 9.93 1 93.62 50 ILE B O 1
ATOM 2210 N N . GLU B 1 51 ? 3.686 2.613 9.266 1 92.88 51 GLU B N 1
ATOM 2211 C CA . GLU B 1 51 ? 3.402 1.925 8.008 1 92.88 51 GLU B CA 1
ATOM 2212 C C . GLU B 1 51 ? 2.818 0.537 8.258 1 92.88 51 GLU B C 1
ATOM 2214 O O . GLU B 1 51 ? 1.857 0.134 7.602 1 92.88 51 GLU B O 1
ATOM 2219 N N . HIS B 1 52 ? 3.395 -0.15 9.156 1 92.19 52 HIS B N 1
ATOM 2220 C CA . HIS B 1 52 ? 2.9 -1.481 9.484 1 92.19 52 HIS B CA 1
ATOM 2221 C C . HIS B 1 52 ? 1.487 -1.419 10.055 1 92.19 52 HIS B C 1
ATOM 2223 O O . HIS B 1 52 ? 0.649 -2.268 9.742 1 92.19 52 HIS B O 1
ATOM 2229 N N . LEU B 1 53 ? 1.327 -0.484 10.883 1 94 53 LEU B N 1
ATOM 2230 C CA . LEU B 1 53 ? 0.005 -0.307 11.469 1 94 53 LEU B CA 1
ATOM 2231 C C . LEU B 1 53 ? -1.036 -0.02 10.391 1 94 53 LEU B C 1
ATOM 2233 O O . LEU B 1 53 ? -2.088 -0.664 10.352 1 94 53 LEU B O 1
ATOM 2237 N N . VAL B 1 54 ? -0.705 0.929 9.523 1 94.38 54 VAL B N 1
ATOM 2238 C CA . VAL B 1 54 ? -1.621 1.312 8.453 1 94.38 54 VAL B CA 1
ATOM 2239 C C . VAL B 1 54 ? -1.858 0.125 7.523 1 94.38 54 VAL B C 1
ATOM 2241 O O . VAL B 1 54 ? -2.99 -0.124 7.102 1 94.38 54 VAL B O 1
ATOM 2244 N N . GLN B 1 55 ? -0.843 -0.553 7.254 1 94 55 GLN B N 1
ATOM 2245 C CA . GLN B 1 55 ? -0.96 -1.726 6.395 1 94 55 GLN B CA 1
ATOM 2246 C C . GLN B 1 55 ? -1.909 -2.758 6.996 1 94 55 GLN B C 1
ATOM 2248 O O . GLN B 1 55 ? -2.799 -3.266 6.312 1 94 55 GLN B O 1
ATOM 2253 N N . ALA B 1 56 ? -1.691 -3.076 8.25 1 94.31 56 ALA B N 1
ATOM 2254 C CA . ALA B 1 56 ? -2.525 -4.062 8.938 1 94.31 56 ALA B CA 1
ATOM 2255 C C . ALA B 1 56 ? -4 -3.676 8.859 1 94.31 56 ALA B C 1
ATOM 2257 O O . ALA B 1 56 ? -4.852 -4.508 8.539 1 94.31 56 ALA B O 1
ATOM 2258 N N . TYR B 1 57 ?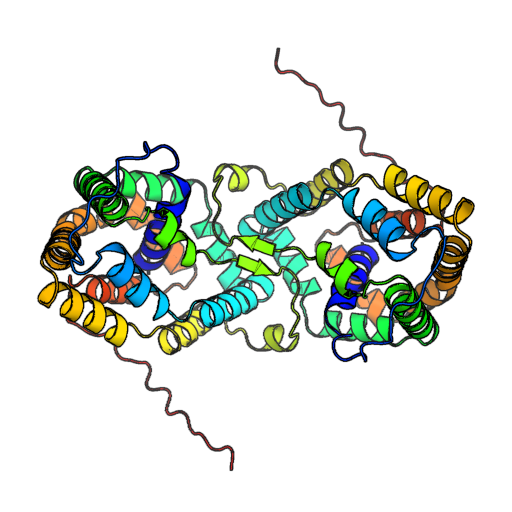 -4.234 -2.457 9.109 1 95.88 57 TYR B N 1
ATOM 2259 C CA . TYR B 1 57 ? -5.629 -2.025 9.164 1 95.88 57 TYR B CA 1
ATOM 2260 C C . TYR B 1 57 ? -6.207 -1.87 7.762 1 95.88 57 TYR B C 1
ATOM 2262 O O . TYR B 1 57 ? -7.359 -2.229 7.516 1 95.88 57 TYR B O 1
ATOM 2270 N N . LEU B 1 58 ? -5.457 -1.33 6.84 1 95.81 58 LEU B N 1
ATOM 2271 C CA . LEU B 1 58 ? -5.953 -1.111 5.484 1 95.81 58 LEU B CA 1
ATOM 2272 C C . LEU B 1 58 ? -6.285 -2.436 4.805 1 95.81 58 LEU B C 1
ATOM 2274 O O . LEU B 1 58 ? -7.211 -2.51 3.994 1 95.81 58 LEU B O 1
ATOM 2278 N N . LEU B 1 59 ? -5.578 -3.445 5.156 1 94.75 59 LEU B N 1
ATOM 2279 C CA . LEU B 1 59 ? -5.754 -4.723 4.477 1 94.75 59 LEU B CA 1
ATOM 2280 C C . LEU B 1 59 ? -6.812 -5.57 5.176 1 94.75 59 LEU B C 1
ATOM 2282 O O . LEU B 1 59 ? -7.332 -6.523 4.598 1 94.75 59 LEU B O 1
ATOM 2286 N N . ASN B 1 60 ? -7.176 -5.152 6.418 1 94.19 60 ASN B N 1
ATOM 2287 C CA . ASN B 1 60 ? -7.914 -6.16 7.168 1 94.19 60 ASN B CA 1
ATOM 2288 C C . ASN B 1 60 ? -9.117 -5.551 7.887 1 94.19 60 ASN B C 1
ATOM 2290 O O . ASN B 1 60 ? -9.93 -6.273 8.469 1 94.19 60 ASN B O 1
ATOM 2294 N N . ASP B 1 61 ? -9.281 -4.246 7.879 1 96.25 61 ASP B N 1
ATOM 2295 C CA . ASP B 1 61 ? -10.328 -3.635 8.695 1 96.25 61 ASP B CA 1
ATOM 2296 C C . ASP B 1 61 ? -11.281 -2.812 7.836 1 96.25 61 ASP B C 1
ATOM 2298 O O . ASP B 1 61 ? -10.875 -1.835 7.203 1 96.25 61 ASP B O 1
ATOM 2302 N N . ALA B 1 62 ? -12.516 -3.162 7.902 1 96.62 62 ALA B N 1
ATOM 2303 C CA . ALA B 1 62 ? -13.516 -2.539 7.039 1 96.62 62 ALA B CA 1
ATOM 2304 C C . ALA B 1 62 ? -13.758 -1.085 7.438 1 96.62 62 ALA B C 1
ATOM 2306 O O . ALA B 1 62 ? -13.953 -0.225 6.574 1 96.62 62 ALA B O 1
ATOM 2307 N N . GLU B 1 63 ? -13.789 -0.812 8.727 1 97.5 63 GLU B N 1
ATOM 2308 C CA . GLU B 1 63 ? -14.016 0.558 9.172 1 97.5 63 GLU B CA 1
ATOM 2309 C C . GLU B 1 63 ? -12.883 1.478 8.742 1 97.5 63 GLU B C 1
ATOM 2311 O O . GLU B 1 63 ? -13.125 2.582 8.25 1 97.5 63 GLU B O 1
ATOM 2316 N N . PHE B 1 64 ? -11.719 0.948 8.953 1 97.56 64 PHE B N 1
ATOM 2317 C CA . PHE B 1 64 ? -10.555 1.729 8.555 1 97.56 64 PHE B CA 1
ATOM 2318 C C . PHE B 1 64 ? -10.547 1.95 7.047 1 97.56 64 PHE B C 1
ATOM 2320 O O . PHE B 1 64 ? -10.203 3.037 6.574 1 97.56 64 PHE B O 1
ATOM 2327 N N . GLN B 1 65 ? -10.898 0.992 6.297 1 97 65 GLN B N 1
ATOM 2328 C CA . GLN B 1 65 ? -10.977 1.11 4.844 1 97 65 GLN B CA 1
ATOM 2329 C C . GLN B 1 65 ? -11.961 2.197 4.43 1 97 65 GLN B C 1
ATOM 2331 O O . GLN B 1 65 ? -11.719 2.932 3.471 1 97 65 GLN B O 1
ATOM 2336 N N . ALA B 1 66 ? -13.016 2.275 5.125 1 97.62 66 ALA B N 1
ATOM 2337 C CA . ALA B 1 66 ? -14 3.314 4.832 1 97.62 66 ALA B CA 1
ATOM 2338 C C . ALA B 1 66 ? -13.406 4.707 5.043 1 97.62 66 ALA B C 1
ATOM 2340 O O . ALA B 1 66 ? -13.648 5.617 4.25 1 97.62 66 ALA B O 1
ATOM 2341 N N . VAL B 1 67 ? -12.703 4.809 6.074 1 97.19 67 VAL B N 1
ATOM 2342 C CA . VAL B 1 67 ? -12.047 6.082 6.363 1 97.19 67 VAL B CA 1
ATOM 2343 C C . VAL B 1 67 ? -11.047 6.414 5.254 1 97.19 67 VAL B C 1
ATOM 2345 O O . VAL B 1 67 ? -10.977 7.559 4.801 1 97.19 67 VAL B O 1
ATOM 2348 N N . VAL B 1 68 ? -10.305 5.426 4.82 1 95.75 68 VAL B N 1
ATOM 2349 C CA . VAL B 1 68 ? -9.32 5.621 3.762 1 95.75 68 VAL B CA 1
ATOM 2350 C C . VAL B 1 68 ? -10.016 6.066 2.48 1 95.75 68 VAL B C 1
ATOM 2352 O O . VAL B 1 68 ? -9.523 6.941 1.767 1 95.75 68 VAL B O 1
ATOM 2355 N N . ARG B 1 69 ? -11.156 5.531 2.158 1 94.62 69 ARG B N 1
ATOM 2356 C CA . ARG B 1 69 ? -11.898 5.945 0.974 1 94.62 69 ARG B CA 1
ATOM 2357 C C . ARG B 1 69 ? -12.312 7.41 1.073 1 94.62 69 ARG B C 1
ATOM 2359 O O . ARG B 1 69 ? -12.227 8.156 0.092 1 94.62 69 ARG B O 1
ATOM 2366 N N . GLU B 1 70 ? -12.703 7.773 2.223 1 94.12 70 GLU B N 1
ATOM 2367 C CA . GLU B 1 70 ? -13.109 9.164 2.42 1 94.12 70 GLU B CA 1
ATOM 2368 C C . GLU B 1 70 ? -11.922 10.109 2.264 1 94.12 70 GLU B C 1
ATOM 2370 O O . GLU B 1 70 ? -12.031 11.156 1.615 1 94.12 70 GLU B O 1
ATOM 2375 N N . ILE B 1 71 ? -10.844 9.711 2.834 1 93.56 71 ILE B N 1
ATOM 2376 C CA . ILE B 1 71 ? -9.633 10.523 2.785 1 93.56 71 ILE B CA 1
ATOM 2377 C C . ILE B 1 71 ? -9.172 10.68 1.337 1 93.56 71 ILE B C 1
ATOM 2379 O O . ILE B 1 71 ? -8.672 11.742 0.948 1 93.56 71 ILE B O 1
ATOM 2383 N N . ASN B 1 72 ? -9.391 9.719 0.566 1 92.56 72 ASN B N 1
ATOM 2384 C CA . ASN B 1 72 ? -8.898 9.711 -0.809 1 92.56 72 ASN B CA 1
ATOM 2385 C C . ASN B 1 72 ? -9.992 10.125 -1.794 1 92.56 72 ASN B C 1
ATOM 2387 O O . ASN B 1 72 ? -9.789 10.055 -3.008 1 92.56 72 ASN B O 1
ATOM 2391 N N . SER B 1 73 ? -11.102 10.547 -1.274 1 91.25 73 SER B N 1
ATOM 2392 C CA . SER B 1 73 ? -12.195 10.969 -2.137 1 91.25 73 SER B CA 1
ATOM 2393 C C . SER B 1 73 ? -11.859 12.273 -2.855 1 91.25 73 SER B C 1
ATOM 2395 O O . SER B 1 73 ? -10.977 13.016 -2.42 1 91.25 73 SER B O 1
ATOM 2397 N N . LEU B 1 74 ? -12.555 12.5 -3.945 1 90.31 74 LEU B N 1
ATOM 2398 C CA . LEU B 1 74 ? -12.359 13.719 -4.723 1 90.31 74 LEU B CA 1
ATOM 2399 C C . LEU B 1 74 ? -12.688 14.953 -3.885 1 90.31 74 LEU B C 1
ATOM 2401 O O . LEU B 1 74 ? -11.984 15.961 -3.965 1 90.31 74 LEU B O 1
ATOM 2405 N N . THR B 1 75 ? -13.719 14.859 -3.176 1 91.44 75 THR B N 1
ATOM 2406 C CA . THR B 1 75 ? -14.141 15.977 -2.338 1 91.44 75 THR B CA 1
ATOM 2407 C C . THR B 1 75 ? -13.062 16.328 -1.318 1 91.44 75 THR B C 1
ATOM 2409 O O . THR B 1 75 ? -12.758 17.5 -1.108 1 91.44 75 THR B O 1
ATOM 2412 N N . THR B 1 76 ? -12.539 15.344 -0.72 1 92.06 76 THR B N 1
ATOM 2413 C CA . THR B 1 76 ? -11.508 15.586 0.275 1 92.06 76 THR B CA 1
ATOM 2414 C C . THR B 1 76 ? -10.234 16.109 -0.386 1 92.06 76 THR B C 1
ATOM 2416 O O . THR B 1 76 ? -9.547 16.969 0.172 1 92.06 76 THR B O 1
ATOM 2419 N N . TYR B 1 77 ? -9.953 15.609 -1.497 1 89.06 77 TYR B N 1
ATOM 2420 C CA . TYR B 1 77 ? -8.812 16.109 -2.256 1 89.06 77 TYR B CA 1
ATOM 2421 C C . TYR B 1 77 ? -8.953 17.594 -2.543 1 89.06 77 TYR B C 1
ATOM 2423 O O . TYR B 1 77 ? -8.008 18.359 -2.35 1 89.06 77 TYR B O 1
ATOM 2431 N N . ARG B 1 78 ? -10.047 17.938 -3.018 1 90.25 78 ARG B N 1
ATOM 2432 C CA . ARG B 1 78 ? -10.305 19.344 -3.33 1 90.25 78 ARG B CA 1
ATOM 2433 C C . ARG B 1 78 ? -10.195 20.219 -2.082 1 90.25 78 ARG B C 1
ATOM 2435 O O . ARG B 1 78 ? -9.695 21.344 -2.145 1 90.25 78 ARG B O 1
ATOM 2442 N N . LEU B 1 79 ? -10.695 19.688 -1.048 1 92.38 79 LEU B N 1
ATOM 2443 C CA . LEU B 1 79 ? -10.594 20.422 0.215 1 92.38 79 LEU B CA 1
ATOM 2444 C C . LEU B 1 79 ? -9.141 20.625 0.617 1 92.38 79 LEU B C 1
ATOM 2446 O O . LEU B 1 79 ? -8.766 21.688 1.087 1 92.38 79 LEU B O 1
ATOM 2450 N N . GLY B 1 80 ? -8.359 19.594 0.481 1 89.75 80 GLY B N 1
ATOM 2451 C CA . GLY B 1 80 ? -6.938 19.719 0.737 1 89.75 80 GLY B CA 1
ATOM 2452 C C . GLY B 1 80 ? -6.27 20.781 -0.117 1 89.75 80 GLY B C 1
ATOM 2453 O O . GLY B 1 80 ? -5.453 21.562 0.379 1 89.75 80 GLY B O 1
ATOM 2454 N N . LEU B 1 81 ? -6.66 20.797 -1.303 1 88.56 81 LEU B N 1
ATOM 2455 C CA . LEU B 1 81 ? -6.113 21.797 -2.203 1 88.56 81 LEU B CA 1
ATOM 2456 C C . LEU B 1 81 ? -6.535 23.203 -1.774 1 88.56 81 LEU B C 1
ATOM 2458 O O . LEU B 1 81 ? -5.758 24.141 -1.889 1 88.56 81 LEU B O 1
ATOM 2462 N N . GLN B 1 82 ? -7.719 23.297 -1.404 1 92.31 82 GLN B N 1
ATOM 2463 C CA . GLN B 1 82 ? -8.203 24.594 -0.919 1 92.31 82 GLN B CA 1
ATOM 2464 C C . GLN B 1 82 ? -7.375 25.078 0.267 1 92.31 82 GLN B C 1
ATOM 2466 O O . GLN B 1 82 ? -7.051 26.266 0.361 1 92.31 82 GLN B O 1
ATOM 2471 N N . LEU B 1 83 ? -7.078 24.188 1.11 1 91.38 83 LEU B N 1
ATOM 2472 C CA . LEU B 1 83 ? -6.262 24.531 2.268 1 91.38 83 LEU B CA 1
ATOM 2473 C C . LEU B 1 83 ? -4.867 24.969 1.835 1 91.38 83 LEU B C 1
ATOM 2475 O O . LEU B 1 83 ? -4.371 26 2.283 1 91.38 83 LEU B O 1
ATOM 2479 N N . LEU B 1 84 ? -4.301 24.219 0.938 1 88.75 84 LEU B N 1
ATOM 2480 C CA . LEU B 1 84 ? -2.943 24.484 0.48 1 88.75 84 LEU B CA 1
ATOM 2481 C C . LEU B 1 84 ? -2.883 25.797 -0.306 1 88.75 84 LEU B C 1
ATOM 2483 O O . LEU B 1 84 ? -1.821 26.422 -0.406 1 88.75 84 LEU B O 1
ATOM 2487 N N . ASN B 1 85 ? -3.998 26.188 -0.792 1 91.5 85 ASN B N 1
ATOM 2488 C CA . ASN B 1 85 ? -4.027 27.375 -1.62 1 91.5 85 ASN B CA 1
ATOM 2489 C C . ASN B 1 85 ? -4.328 28.625 -0.791 1 91.5 85 ASN B C 1
ATOM 2491 O O . ASN B 1 85 ? -4.355 29.734 -1.32 1 91.5 85 ASN B O 1
ATOM 2495 N N . GLN B 1 86 ? -4.527 28.406 0.486 1 93.31 86 GLN B N 1
ATOM 2496 C CA . GLN B 1 86 ? -4.594 29.594 1.336 1 93.31 86 GLN B CA 1
ATOM 2497 C C . GLN B 1 86 ? -3.295 30.391 1.266 1 93.31 86 GLN B C 1
ATOM 2499 O O . GLN B 1 86 ? -2.203 29.828 1.292 1 93.31 86 GLN B O 1
ATOM 2504 N N . PRO B 1 87 ? -3.443 31.672 1.146 1 95.56 87 PRO B N 1
ATOM 2505 C CA . PRO B 1 87 ? -2.244 32.5 0.975 1 95.56 87 PRO B CA 1
ATOM 2506 C C . PRO B 1 87 ? -1.196 32.25 2.057 1 95.56 87 PRO B C 1
ATOM 2508 O O . PRO B 1 87 ? -0.004 32.156 1.754 1 95.56 87 PRO B O 1
ATOM 2511 N N . GLU B 1 88 ? -1.608 32.219 3.289 1 95.38 88 GLU B N 1
ATOM 2512 C CA . GLU B 1 88 ? -0.677 32 4.395 1 95.38 88 GLU B CA 1
ATOM 2513 C C . GLU B 1 88 ? 0.047 30.672 4.27 1 95.38 88 GLU B C 1
ATOM 2515 O O . GLU B 1 88 ? 1.25 30.578 4.527 1 95.38 88 GLU B O 1
ATOM 2520 N N . PHE B 1 89 ? -0.663 29.703 3.867 1 93.94 89 PHE B N 1
ATOM 2521 C CA . PHE B 1 89 ? -0.062 28.391 3.688 1 93.94 89 PHE B CA 1
ATOM 2522 C C . PHE B 1 89 ? 0.896 28.391 2.502 1 93.94 89 PHE B C 1
ATOM 2524 O O . PHE B 1 89 ? 1.99 27.828 2.582 1 93.94 89 PHE B O 1
ATOM 2531 N N . ARG B 1 90 ? 0.545 28.938 1.458 1 94.38 90 ARG B N 1
ATOM 2532 C CA . ARG B 1 90 ? 1.394 29.016 0.273 1 94.38 90 ARG B CA 1
ATOM 2533 C C . ARG B 1 90 ? 2.701 29.734 0.588 1 94.38 90 ARG B C 1
ATOM 2535 O O . ARG B 1 90 ? 3.768 29.328 0.121 1 94.38 90 ARG B O 1
ATOM 2542 N N . GLN B 1 91 ? 2.553 30.75 1.316 1 95.94 91 GLN B N 1
ATOM 2543 C CA . GLN B 1 91 ? 3.736 31.516 1.69 1 95.94 91 GLN B CA 1
ATOM 2544 C C . GLN B 1 91 ? 4.688 30.672 2.541 1 95.94 91 GLN B C 1
ATOM 2546 O O . GLN B 1 91 ? 5.906 30.734 2.363 1 95.94 91 GLN B O 1
ATOM 2551 N N . LEU B 1 92 ? 4.129 29.984 3.459 1 95.44 92 LEU B N 1
ATOM 2552 C CA . LEU B 1 92 ? 4.961 29.109 4.277 1 95.44 92 LEU B CA 1
ATOM 2553 C C . LEU B 1 92 ? 5.68 28.078 3.414 1 95.44 92 LEU B C 1
ATOM 2555 O O . LEU B 1 92 ? 6.883 27.859 3.576 1 95.44 92 LEU B O 1
ATOM 2559 N N . LEU B 1 93 ? 4.93 27.5 2.527 1 93.75 93 LEU B N 1
ATOM 2560 C CA . LEU B 1 93 ? 5.5 26.469 1.674 1 93.75 93 LEU B CA 1
ATOM 2561 C C . LEU B 1 93 ? 6.602 27.047 0.788 1 93.75 93 LEU B C 1
ATOM 2563 O O . LEU B 1 93 ? 7.648 26.422 0.606 1 93.75 93 LEU B O 1
ATOM 2567 N N . GLN B 1 94 ? 6.34 28.125 0.265 1 94.25 94 GLN B N 1
ATOM 2568 C CA . GLN B 1 94 ? 7.328 28.781 -0.583 1 94.25 94 GLN B CA 1
ATOM 2569 C C . GLN B 1 94 ? 8.594 29.125 0.205 1 94.25 94 GLN B C 1
ATOM 2571 O O . GLN B 1 94 ? 9.703 28.844 -0.249 1 94.25 94 GLN B O 1
ATOM 2576 N N . TRP B 1 95 ? 8.383 29.719 1.266 1 96.12 95 TRP B N 1
ATOM 2577 C CA . TRP B 1 95 ? 9.508 30.078 2.119 1 96.12 95 TRP B CA 1
ATOM 2578 C C . TRP B 1 95 ? 10.305 28.828 2.514 1 96.12 95 TRP B C 1
ATOM 2580 O O . TRP B 1 95 ? 11.539 28.828 2.432 1 96.12 95 TRP B O 1
ATOM 2590 N N . THR B 1 96 ? 9.641 27.875 2.998 1 95.75 96 THR B N 1
ATOM 2591 C CA . THR B 1 96 ? 10.281 26.625 3.416 1 95.75 96 THR B CA 1
ATOM 2592 C C . THR B 1 96 ? 11.086 26.016 2.268 1 95.75 96 THR B C 1
ATOM 2594 O O . THR B 1 96 ? 12.227 25.594 2.459 1 95.75 96 THR B O 1
ATOM 2597 N N . SER B 1 97 ? 10.445 25.953 1.139 1 94.75 97 SER B N 1
ATOM 2598 C CA . SER B 1 97 ? 11.125 25.422 -0.035 1 94.75 97 SER B CA 1
ATOM 2599 C C . SER B 1 97 ? 12.406 26.188 -0.333 1 94.75 97 SER B C 1
ATOM 2601 O O . SER B 1 97 ? 13.453 25.594 -0.593 1 94.75 97 SER B O 1
ATOM 2603 N N . GLN B 1 98 ? 12.297 27.422 -0.274 1 95.12 98 GLN B N 1
ATOM 2604 C CA . GLN B 1 98 ? 13.453 28.266 -0.533 1 95.12 98 GLN B CA 1
ATOM 2605 C C . GLN B 1 98 ? 14.562 28.016 0.484 1 95.12 98 GLN B C 1
ATOM 2607 O O . GLN B 1 98 ? 15.727 27.875 0.115 1 95.12 98 GLN B O 1
ATOM 2612 N N . GLN B 1 99 ? 14.227 27.953 1.691 1 94.62 99 GLN B N 1
ATOM 2613 C CA . GLN B 1 99 ? 15.211 27.734 2.746 1 94.62 99 GLN B CA 1
ATOM 2614 C C . GLN B 1 99 ? 15.859 26.359 2.619 1 94.62 99 GLN B C 1
ATOM 2616 O O . GLN B 1 99 ? 17.047 26.203 2.902 1 94.62 99 GLN B O 1
ATOM 2621 N N . LEU B 1 100 ? 15.102 25.422 2.232 1 94.69 100 LEU B N 1
ATOM 2622 C CA . LEU B 1 100 ? 15.633 24.078 2.055 1 94.69 100 LEU B CA 1
ATOM 2623 C C . LEU B 1 100 ? 16.625 24.031 0.903 1 94.69 100 LEU B C 1
ATOM 2625 O O . LEU B 1 100 ? 17.688 23.406 1.015 1 94.69 100 LEU B O 1
ATOM 2629 N N . ILE B 1 101 ? 16.281 24.656 -0.122 1 94.06 101 ILE B N 1
ATOM 2630 C CA . ILE B 1 101 ? 17.188 24.703 -1.265 1 94.06 101 ILE B CA 1
ATOM 2631 C C . ILE B 1 101 ? 18.5 25.375 -0.854 1 94.06 101 ILE B C 1
ATOM 2633 O O . ILE B 1 101 ? 19.578 24.875 -1.152 1 94.06 101 ILE B O 1
ATOM 2637 N N . LEU B 1 102 ? 18.391 26.438 -0.149 1 93.25 102 LEU B N 1
ATOM 2638 C CA . LEU B 1 102 ? 19.562 27.172 0.316 1 93.25 102 LEU B CA 1
ATOM 2639 C C . LEU B 1 102 ? 20.422 26.312 1.232 1 93.25 102 LEU B C 1
ATOM 2641 O O . LEU B 1 102 ? 21.641 26.453 1.265 1 93.25 102 LEU B O 1
ATOM 2645 N N . ALA B 1 103 ? 19.828 25.469 1.92 1 93.38 103 ALA B N 1
ATOM 2646 C CA . ALA B 1 103 ? 20.531 24.625 2.879 1 93.38 103 ALA B CA 1
ATOM 2647 C C . ALA B 1 103 ? 21.047 23.359 2.209 1 93.38 103 ALA B C 1
ATOM 2649 O O . ALA B 1 103 ? 21.594 22.469 2.875 1 93.38 103 ALA B O 1
ATOM 2650 N N . GLY B 1 104 ? 20.812 23.188 0.925 1 92.19 104 GLY B N 1
ATOM 2651 C CA . GLY B 1 104 ? 21.328 22.047 0.197 1 92.19 104 GLY B CA 1
ATOM 2652 C C . GLY B 1 104 ? 20.328 20.891 0.118 1 92.19 104 GLY B C 1
ATOM 2653 O O . GLY B 1 104 ? 20.703 19.766 -0.213 1 92.19 104 GLY B O 1
ATOM 2654 N N . GLY B 1 105 ? 19.156 21.156 0.441 1 93.75 105 GLY B N 1
ATOM 2655 C CA . GLY B 1 105 ? 18.094 20.156 0.367 1 93.75 105 GLY B CA 1
ATOM 2656 C C . GLY B 1 105 ? 16.938 20.594 -0.511 1 93.75 105 GLY B C 1
ATOM 2657 O O . GLY B 1 105 ? 17.109 21.391 -1.437 1 93.75 105 GLY B O 1
ATOM 2658 N N . SER B 1 106 ? 15.883 19.844 -0.395 1 92.19 106 SER B N 1
ATOM 2659 C CA . SER B 1 106 ? 14.656 20.172 -1.112 1 92.19 106 SER B CA 1
ATOM 2660 C C . SER B 1 106 ? 13.422 19.766 -0.318 1 92.19 106 SER B C 1
ATOM 2662 O O . SER B 1 106 ? 13.531 19.062 0.687 1 92.19 106 SER B O 1
ATOM 2664 N N . ILE B 1 107 ? 12.328 20.203 -0.866 1 90.81 107 ILE B N 1
ATOM 2665 C CA . ILE B 1 107 ? 11.047 19.938 -0.222 1 90.81 107 ILE B CA 1
ATOM 2666 C C . ILE B 1 107 ? 10.773 18.438 -0.216 1 90.81 107 ILE B C 1
ATOM 2668 O O . ILE B 1 107 ? 9.898 17.969 0.507 1 90.81 107 ILE B O 1
ATOM 2672 N N . LYS B 1 108 ? 11.57 17.656 -0.917 1 88.31 108 LYS B N 1
ATOM 2673 C CA . LYS B 1 108 ? 11.43 16.203 -1 1 88.31 108 LYS B CA 1
ATOM 2674 C C . LYS B 1 108 ? 11.789 15.547 0.326 1 88.31 108 LYS B C 1
ATOM 2676 O O . LYS B 1 108 ? 11.5 14.359 0.532 1 88.31 108 LYS B O 1
ATOM 2681 N N . VAL B 1 109 ? 12.336 16.328 1.194 1 87.62 109 VAL B N 1
ATOM 2682 C CA . VAL B 1 109 ? 12.664 15.82 2.521 1 87.62 109 VAL B CA 1
ATOM 2683 C C . VAL B 1 109 ? 11.398 15.297 3.197 1 87.62 109 VAL B C 1
ATOM 2685 O O . VAL B 1 109 ? 11.453 14.359 3.99 1 87.62 109 VAL B O 1
ATOM 2688 N N . PHE B 1 110 ? 10.25 15.812 2.826 1 87.88 110 PHE B N 1
ATOM 2689 C CA . PHE B 1 110 ? 8.984 15.438 3.451 1 87.88 110 PHE B CA 1
ATOM 2690 C C . PHE B 1 110 ? 8.445 14.148 2.846 1 87.88 110 PHE B C 1
ATOM 2692 O O . PHE B 1 110 ? 7.523 13.539 3.389 1 87.88 110 PHE B O 1
ATOM 2699 N N . GLU B 1 111 ? 9.008 13.68 1.718 1 81.69 111 GLU B N 1
ATOM 2700 C CA . GLU B 1 111 ? 8.586 12.43 1.099 1 81.69 111 GLU B CA 1
ATOM 2701 C C . GLU B 1 111 ? 8.906 11.234 1.993 1 81.69 111 GLU B C 1
ATOM 2703 O O . GLU B 1 111 ? 8.344 10.156 1.824 1 81.69 111 GLU B O 1
ATOM 2708 N N . GLU B 1 112 ? 9.734 11.484 2.887 1 77.75 112 GLU B N 1
ATOM 2709 C CA . GLU B 1 112 ? 10.086 10.453 3.859 1 77.75 112 GLU B CA 1
ATOM 2710 C C . GLU B 1 112 ? 8.875 10.055 4.703 1 77.75 112 GLU B C 1
ATOM 2712 O O . GLU B 1 112 ? 8.852 8.977 5.297 1 77.75 112 GLU B O 1
ATOM 2717 N N . LEU B 1 113 ? 7.898 10.875 4.68 1 83.5 113 LEU B N 1
ATOM 2718 C CA . LEU B 1 113 ? 6.727 10.625 5.512 1 83.5 113 LEU B CA 1
ATOM 2719 C C . LEU B 1 113 ? 5.641 9.906 4.715 1 83.5 113 LEU B C 1
ATOM 2721 O O . LEU B 1 113 ? 4.598 9.547 5.27 1 83.5 113 LEU B O 1
ATOM 2725 N N . GLU B 1 114 ? 5.906 9.695 3.488 1 86.62 114 GLU B N 1
ATOM 2726 C CA . GLU B 1 114 ? 4.906 8.992 2.686 1 86.62 114 GLU B CA 1
ATOM 2727 C C . GLU B 1 114 ? 4.793 7.527 3.096 1 86.62 114 GLU B C 1
ATOM 2729 O O . GLU B 1 114 ? 5.801 6.871 3.348 1 86.62 114 GLU B O 1
ATOM 2734 N N . LEU B 1 115 ? 3.574 7.113 3.156 1 90.56 115 LEU B N 1
ATOM 2735 C CA . LEU B 1 115 ? 3.326 5.734 3.551 1 90.56 115 LEU B CA 1
ATOM 2736 C C . LEU B 1 115 ? 3.186 4.832 2.328 1 90.56 115 LEU B C 1
ATOM 2738 O O . LEU B 1 115 ? 2.354 5.09 1.455 1 90.56 115 LEU B O 1
ATOM 2742 N N . GLU B 1 116 ? 4.008 3.861 2.322 1 90.69 116 GLU B N 1
ATOM 2743 C CA . GLU B 1 116 ? 3.959 2.828 1.291 1 90.69 116 GLU B CA 1
ATOM 2744 C C . GLU B 1 116 ? 3.762 1.445 1.903 1 90.69 116 GLU B C 1
ATOM 2746 O O . GLU B 1 116 ? 4.512 1.043 2.795 1 90.69 116 GLU B O 1
ATOM 2751 N N . ILE B 1 117 ? 2.768 0.808 1.35 1 92.31 117 ILE B N 1
ATOM 2752 C CA . ILE B 1 117 ? 2.451 -0.468 1.983 1 92.31 117 ILE B CA 1
ATOM 2753 C C . ILE B 1 117 ? 2.418 -1.573 0.931 1 92.31 117 ILE B C 1
ATOM 2755 O O . ILE B 1 117 ? 2.123 -1.317 -0.239 1 92.31 117 ILE B O 1
ATOM 2759 N N . LYS B 1 118 ? 2.744 -2.725 1.443 1 90.56 118 LYS B N 1
ATOM 2760 C CA . LYS B 1 118 ? 2.553 -3.914 0.618 1 90.56 118 LYS B CA 1
ATOM 2761 C C . LYS B 1 118 ? 1.11 -4.406 0.688 1 90.56 118 LYS B C 1
ATOM 2763 O O . LYS B 1 118 ? 0.48 -4.348 1.745 1 90.56 118 LYS B O 1
ATOM 2768 N N . VAL B 1 119 ? 0.615 -4.957 -0.38 1 91.31 119 VAL B N 1
ATOM 2769 C CA . VAL B 1 119 ? -0.805 -5.27 -0.513 1 91.31 119 VAL B CA 1
ATOM 2770 C C . VAL B 1 119 ? -1.093 -6.641 0.093 1 91.31 119 VAL B C 1
ATOM 2772 O O . VAL B 1 119 ? -2.246 -6.965 0.387 1 91.31 119 VAL B O 1
ATOM 2775 N N . LEU B 1 120 ? -0.125 -7.43 0.226 1 86.06 120 LEU B N 1
ATOM 2776 C CA . LEU B 1 120 ? -0.312 -8.75 0.815 1 86.06 120 LEU B CA 1
ATOM 2777 C C . LEU B 1 120 ? 0.373 -8.844 2.174 1 86.06 120 LEU B C 1
ATOM 2779 O O . LEU B 1 120 ? 1.503 -8.375 2.338 1 86.06 120 LEU B O 1
ATOM 2783 N N . ASN B 1 121 ? -0.342 -9.453 3.068 1 77.12 121 ASN B N 1
ATOM 2784 C CA . ASN B 1 121 ? 0.148 -9.57 4.438 1 77.12 121 ASN B CA 1
ATOM 2785 C C . ASN B 1 121 ? 1.245 -10.625 4.551 1 77.12 121 ASN B C 1
ATOM 2787 O O . ASN B 1 121 ? 1.067 -11.766 4.109 1 77.12 121 ASN B O 1
ATOM 2791 N N . LYS B 1 122 ? 2.254 -10.172 5.055 1 73 122 LYS B N 1
ATOM 2792 C CA . LYS B 1 122 ? 3.289 -11.148 5.375 1 73 122 LYS B CA 1
ATOM 2793 C C . LYS B 1 122 ? 3.029 -11.805 6.73 1 73 122 LYS B C 1
ATOM 2795 O O . LYS B 1 122 ? 3.486 -12.914 6.984 1 73 122 LYS B O 1
ATOM 2800 N N . HIS B 1 123 ? 2.229 -11.047 7.453 1 75 123 HIS B N 1
ATOM 2801 C CA . HIS B 1 123 ? 1.931 -11.492 8.812 1 75 123 HIS B CA 1
ATOM 2802 C C . HIS B 1 123 ? 0.437 -11.742 8.992 1 75 123 HIS B C 1
ATOM 2804 O O . HIS B 1 123 ? -0.306 -10.828 9.359 1 75 123 HIS B O 1
ATOM 2810 N N . PRO B 1 124 ? 0.096 -12.922 8.914 1 72.25 124 PRO B N 1
ATOM 2811 C CA . PRO B 1 124 ? -1.338 -13.219 8.883 1 72.25 124 PRO B CA 1
ATOM 2812 C C . PRO B 1 124 ? -2.041 -12.859 10.195 1 72.25 124 PRO B C 1
ATOM 2814 O O . PRO B 1 124 ? -3.264 -12.695 10.219 1 72.25 124 PRO B O 1
ATOM 2817 N N . HIS B 1 125 ? -1.249 -12.781 11.148 1 78.19 125 HIS B N 1
ATOM 2818 C CA . HIS B 1 125 ? -1.896 -12.508 12.43 1 78.19 125 HIS B CA 1
ATOM 2819 C C . HIS B 1 125 ? -2.463 -11.094 12.469 1 78.19 125 HIS B C 1
ATOM 2821 O O . HIS B 1 125 ? -3.283 -10.773 13.336 1 78.19 125 HIS B O 1
ATOM 2827 N N . TRP B 1 126 ? -2.072 -10.344 11.555 1 76.12 126 TRP B N 1
ATOM 2828 C CA . TRP B 1 126 ? -2.576 -8.977 11.516 1 76.12 126 TRP B CA 1
ATOM 2829 C C . TRP B 1 126 ? -4.09 -8.953 11.312 1 76.12 126 TRP B C 1
ATOM 2831 O O . TRP B 1 126 ? -4.781 -8.078 11.836 1 76.12 126 TRP B O 1
ATOM 2841 N N . ALA B 1 127 ? -4.531 -9.844 10.672 1 74.56 127 ALA B N 1
ATOM 2842 C CA . ALA B 1 127 ? -5.957 -9.922 10.367 1 74.56 127 ALA B CA 1
ATOM 2843 C C . ALA B 1 127 ? -6.781 -10.078 11.641 1 74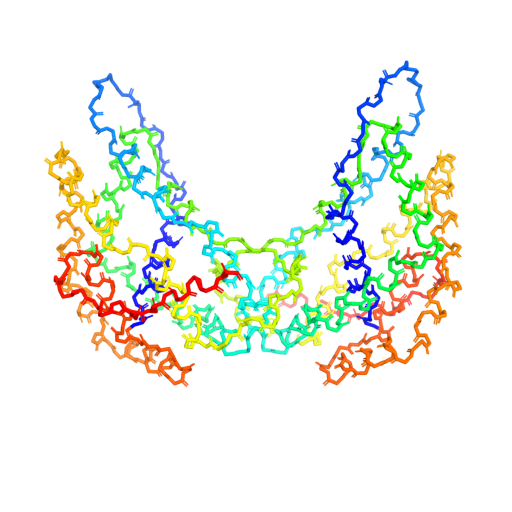.56 127 ALA B C 1
ATOM 2845 O O . ALA B 1 127 ? -7.957 -9.719 11.672 1 74.56 127 ALA B O 1
ATOM 2846 N N . GLN B 1 128 ? -6.109 -10.523 12.578 1 79.44 128 GLN B N 1
ATOM 2847 C CA . GLN B 1 128 ? -6.832 -10.781 13.82 1 79.44 128 GLN B CA 1
ATOM 2848 C C . GLN B 1 128 ? -6.574 -9.68 14.852 1 79.44 128 GLN B C 1
ATOM 2850 O O . GLN B 1 128 ? -7.207 -9.648 15.906 1 79.44 128 GLN B O 1
ATOM 2855 N N . SER B 1 129 ? -5.785 -8.82 14.508 1 85.38 129 SER B N 1
ATOM 2856 C CA . SER B 1 129 ? -5.359 -7.867 15.523 1 85.38 129 SER B CA 1
ATOM 2857 C C . SER B 1 129 ? -5.973 -6.492 15.289 1 85.38 129 SER B C 1
ATOM 2859 O O . SER B 1 129 ? -5.832 -5.594 16.125 1 85.38 129 SER B O 1
ATOM 2861 N N . VAL B 1 130 ? -6.68 -6.375 14.25 1 92 130 VAL B N 1
ATOM 2862 C CA . VAL B 1 130 ? -7.254 -5.07 13.945 1 92 130 VAL B CA 1
ATOM 2863 C C . VAL B 1 130 ? -8.594 -4.914 14.656 1 92 130 VAL B C 1
ATOM 2865 O O . VAL B 1 130 ? -9.391 -5.859 14.719 1 92 130 VAL B O 1
ATOM 2868 N N . ASN B 1 131 ? -8.781 -3.777 15.289 1 94 131 ASN B N 1
ATOM 2869 C CA . ASN B 1 131 ? -9.922 -3.57 16.172 1 94 131 ASN B CA 1
ATOM 2870 C C . ASN B 1 131 ? -10.688 -2.301 15.82 1 94 131 ASN B C 1
ATOM 2872 O O . ASN B 1 131 ? -11.016 -1.5 16.688 1 94 131 ASN B O 1
ATOM 2876 N N . GLY B 1 132 ? -10.984 -2.068 14.539 1 95.62 132 GLY B N 1
ATOM 2877 C CA . GLY B 1 132 ? -11.758 -0.915 14.109 1 95.62 132 GLY B CA 1
ATOM 2878 C C . GLY B 1 132 ? -10.984 0.387 14.195 1 95.62 132 GLY B C 1
ATOM 2879 O O . GLY B 1 132 ? -9.789 0.387 14.508 1 95.62 132 GLY B O 1
ATOM 2880 N N . ILE B 1 133 ? -11.719 1.434 13.898 1 96.38 133 ILE B N 1
ATOM 2881 C CA . ILE B 1 133 ? -11.094 2.75 13.844 1 96.38 133 ILE B CA 1
ATOM 2882 C C . ILE B 1 133 ? -10.625 3.158 15.242 1 96.38 133 ILE B C 1
ATOM 2884 O O . ILE B 1 133 ? -9.562 3.77 15.391 1 96.38 133 ILE B O 1
ATOM 2888 N N . ASN B 1 134 ? -11.445 2.836 16.219 1 95.19 134 ASN B N 1
ATOM 2889 C CA . ASN B 1 134 ? -11.047 3.135 17.594 1 95.19 134 ASN B CA 1
ATOM 2890 C C . ASN B 1 134 ? -9.75 2.426 17.969 1 95.19 134 ASN B C 1
ATOM 2892 O O . ASN B 1 134 ? -8.875 3.016 18.609 1 95.19 134 ASN B O 1
ATOM 2896 N N . GLY B 1 135 ? -9.648 1.166 17.594 1 96.12 135 GLY B N 1
ATOM 2897 C CA . GLY B 1 135 ? -8.414 0.437 17.812 1 96.12 135 GLY B CA 1
ATOM 2898 C C . GLY B 1 135 ? -7.223 1.054 17.109 1 96.12 135 GLY B C 1
ATOM 2899 O O . GLY B 1 135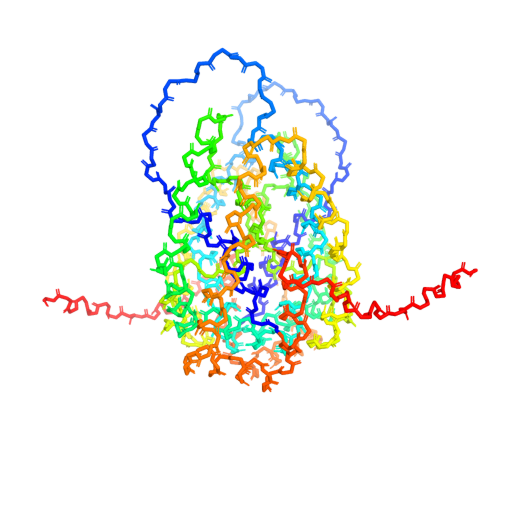 ? -6.148 1.193 17.703 1 96.12 135 GLY B O 1
ATOM 2900 N N . PHE B 1 136 ? -7.422 1.418 15.938 1 96.75 136 PHE B N 1
ATOM 2901 C CA . PHE B 1 136 ? -6.355 2.055 15.18 1 96.75 136 PHE B CA 1
ATOM 2902 C C . PHE B 1 136 ? -5.871 3.322 15.875 1 96.75 136 PHE B C 1
ATOM 2904 O O . PHE B 1 136 ? -4.668 3.537 16.016 1 96.75 136 PHE B O 1
ATOM 2911 N N . GLU B 1 137 ? -6.828 4.199 16.219 1 95.62 137 GLU B N 1
ATOM 2912 C CA . GLU B 1 137 ? -6.488 5.477 16.844 1 95.62 137 GLU B CA 1
ATOM 2913 C C . GLU B 1 137 ? -5.727 5.273 18.156 1 95.62 137 GLU B C 1
ATOM 2915 O O . GLU B 1 137 ? -4.77 5.996 18.438 1 95.62 137 GLU B O 1
ATOM 2920 N N . GLN B 1 138 ? -6.082 4.312 18.844 1 93.62 138 GLN B N 1
ATOM 2921 C CA . GLN B 1 138 ? -5.395 4.012 20.094 1 93.62 138 GLN B CA 1
ATOM 2922 C C . GLN B 1 138 ? -3.969 3.533 19.844 1 93.62 138 GLN B C 1
ATOM 2924 O O . GLN B 1 138 ? -3.023 4.016 20.469 1 93.62 138 GLN B O 1
ATOM 2929 N N . GLU B 1 139 ? -3.852 2.637 18.969 1 94.56 139 GLU B N 1
ATOM 2930 C CA . GLU B 1 139 ? -2.531 2.105 18.641 1 94.56 139 GLU B CA 1
ATOM 2931 C C . GLU B 1 139 ? -1.632 3.186 18.047 1 94.56 139 GLU B C 1
ATOM 2933 O O . GLU B 1 139 ? -0.437 3.238 18.344 1 94.56 139 GLU B O 1
ATOM 2938 N N . PHE B 1 140 ? -2.219 3.959 17.266 1 95.12 140 PHE B N 1
ATOM 2939 C CA . PHE B 1 140 ? -1.456 5.059 16.688 1 95.12 140 PHE B CA 1
ATOM 2940 C C . PHE B 1 140 ? -0.958 6.004 17.781 1 95.12 140 PHE B C 1
ATOM 2942 O O . PHE B 1 140 ? 0.197 6.434 17.75 1 95.12 140 PHE B O 1
ATOM 2949 N N . SER B 1 141 ? -1.855 6.352 18.641 1 92.56 141 SER B N 1
ATOM 2950 C CA . SER B 1 141 ? -1.504 7.27 19.719 1 92.56 141 SER B CA 1
ATOM 2951 C C . SER B 1 141 ? -0.364 6.715 20.562 1 92.56 141 SER B C 1
ATOM 2953 O O . SER B 1 141 ? 0.469 7.477 21.062 1 92.56 141 SER B O 1
ATOM 2955 N N . TYR B 1 142 ? -0.313 5.453 20.625 1 91.31 142 TYR B N 1
ATOM 2956 C CA . TYR B 1 142 ? 0.76 4.812 21.375 1 91.31 142 TYR B CA 1
ATOM 2957 C C . TYR B 1 142 ? 2.074 4.867 20.609 1 91.31 142 TYR B C 1
ATOM 2959 O O . TYR B 1 142 ? 3.146 4.977 21.203 1 91.31 142 TYR B O 1
ATOM 2967 N N . LEU B 1 143 ? 1.953 4.82 19.375 1 93 143 LEU B N 1
ATOM 2968 C CA . LEU B 1 143 ? 3.137 4.734 18.516 1 93 143 LEU B CA 1
ATOM 2969 C C . LEU B 1 143 ? 3.73 6.113 18.266 1 93 143 LEU B C 1
ATOM 2971 O O . LEU B 1 143 ? 4.953 6.273 18.234 1 93 143 LEU B O 1
ATOM 2975 N N . TYR B 1 144 ? 2.877 7.047 18.109 1 92.69 144 TYR B N 1
ATOM 2976 C CA . TYR B 1 144 ? 3.32 8.367 17.688 1 92.69 144 TYR B CA 1
ATOM 2977 C C . TYR B 1 144 ? 3.73 9.211 18.891 1 92.69 144 TYR B C 1
ATOM 2979 O O . TYR B 1 144 ? 2.887 9.609 19.688 1 92.69 144 TYR B O 1
ATOM 2987 N N . PRO B 1 145 ? 4.953 9.57 18.922 1 92.69 145 PRO B N 1
ATOM 2988 C CA . PRO B 1 145 ? 5.438 10.328 20.078 1 92.69 145 PRO B CA 1
ATOM 2989 C C . PRO B 1 145 ? 5.215 11.828 19.922 1 92.69 145 PRO B C 1
ATOM 2991 O O . PRO B 1 145 ? 6.176 12.594 19.781 1 92.69 145 PRO B O 1
ATOM 2994 N N . VAL B 1 146 ? 4.082 12.258 20.172 1 91.06 146 VAL B N 1
ATOM 2995 C CA . VAL B 1 146 ? 3.65 13.617 19.875 1 91.06 146 VAL B CA 1
ATOM 2996 C C . VAL B 1 146 ? 4.414 14.602 20.766 1 91.06 146 VAL B C 1
ATOM 2998 O O . VAL B 1 146 ? 4.906 15.625 20.281 1 91.06 146 VAL B O 1
ATOM 3001 N N . ALA B 1 147 ? 4.574 14.32 21.969 1 89.75 147 ALA B N 1
ATOM 3002 C CA . ALA B 1 147 ? 5.238 15.227 22.906 1 89.75 147 ALA B CA 1
ATOM 3003 C C . ALA B 1 147 ? 6.727 15.336 22.594 1 89.75 147 ALA B C 1
ATOM 3005 O O . ALA B 1 147 ? 7.301 16.438 22.656 1 89.75 147 ALA B O 1
ATOM 3006 N N . ALA B 1 148 ? 7.309 14.211 22.281 1 91.38 148 ALA B N 1
ATOM 3007 C CA . ALA B 1 148 ? 8.734 14.211 21.969 1 91.38 148 ALA B CA 1
ATOM 3008 C C . ALA B 1 148 ? 9.023 15.023 20.703 1 91.38 148 ALA B C 1
ATOM 3010 O O . ALA B 1 148 ? 10 15.773 20.656 1 91.38 148 ALA B O 1
ATOM 3011 N N . ILE B 1 149 ? 8.188 14.883 19.734 1 92.5 149 ILE B N 1
ATOM 3012 C CA . ILE B 1 149 ? 8.383 15.602 18.484 1 92.5 149 ILE B CA 1
ATOM 3013 C C . ILE B 1 149 ? 8.172 17.094 18.719 1 92.5 149 ILE B C 1
ATOM 3015 O O . ILE B 1 149 ? 8.938 17.922 18.203 1 92.5 149 ILE B O 1
ATOM 3019 N N . ARG B 1 150 ? 7.219 17.422 19.469 1 92.31 150 ARG B N 1
ATOM 3020 C CA . ARG B 1 150 ? 6.973 18.812 19.828 1 92.31 150 ARG B CA 1
ATOM 3021 C C . ARG B 1 150 ? 8.188 19.422 20.516 1 92.31 150 ARG B C 1
ATOM 3023 O O . ARG B 1 150 ? 8.609 20.531 20.172 1 92.31 150 ARG B O 1
ATOM 3030 N N . LYS B 1 151 ? 8.672 18.734 21.391 1 91 151 LYS B N 1
ATOM 3031 C CA . LYS B 1 151 ? 9.844 19.203 22.109 1 91 151 LYS B CA 1
ATOM 3032 C C . LYS B 1 151 ? 11.031 19.422 21.172 1 91 151 LYS B C 1
ATOM 3034 O O . LYS B 1 151 ? 11.773 20.391 21.312 1 91 151 LYS B O 1
ATOM 3039 N N . LEU B 1 152 ? 11.227 18.5 20.297 1 92.62 152 LEU B N 1
ATOM 3040 C CA . LEU B 1 152 ? 12.312 18.625 19.328 1 92.62 152 LEU B CA 1
ATOM 3041 C C . LEU B 1 152 ? 12.117 19.844 18.438 1 92.62 152 LEU B C 1
ATOM 3043 O O . LEU B 1 152 ? 13.086 20.547 18.141 1 92.62 152 LEU B O 1
ATOM 3047 N N . LEU B 1 153 ? 10.922 20.078 18.047 1 93.62 153 LEU B N 1
ATOM 3048 C CA . LEU B 1 153 ? 10.609 21.234 17.219 1 93.62 153 LEU B CA 1
ATOM 3049 C C . LEU B 1 153 ? 10.922 22.531 17.969 1 93.62 153 LEU B C 1
ATOM 3051 O O . LEU B 1 153 ? 11.609 23.406 17.438 1 93.62 153 LEU B O 1
ATOM 3055 N N . GLU B 1 154 ? 10.539 22.609 19.141 1 93.25 154 GLU B N 1
ATOM 3056 C CA . GLU B 1 154 ? 10.734 23.812 19.938 1 93.25 154 GLU B CA 1
ATOM 3057 C C . GLU B 1 154 ? 12.211 24.016 20.281 1 93.25 154 GLU B C 1
ATOM 3059 O O . GLU B 1 154 ? 12.719 25.141 20.234 1 93.25 154 GLU B O 1
ATOM 3064 N N . SER B 1 155 ? 12.867 22.922 20.578 1 92.94 155 SER B N 1
ATOM 3065 C CA . SER B 1 155 ? 14.289 23.016 20.875 1 92.94 155 SER B CA 1
ATOM 3066 C C . SER B 1 155 ? 15.094 23.453 19.656 1 92.94 155 SER B C 1
ATOM 3068 O O . SER B 1 155 ? 16 24.266 19.766 1 92.94 155 SER B O 1
ATOM 3070 N N . SER B 1 156 ? 14.734 22.891 18.531 1 92.75 156 SER B N 1
ATOM 3071 C CA . SER B 1 156 ? 15.406 23.281 17.297 1 92.75 156 SER B CA 1
ATOM 3072 C C . SER B 1 156 ? 15.156 24.75 16.953 1 92.75 156 SER B C 1
ATOM 3074 O O . SER B 1 156 ? 16.031 25.438 16.438 1 92.75 156 SER B O 1
ATOM 3076 N N . ALA B 1 157 ? 13.953 25.172 17.234 1 94.06 157 ALA B N 1
ATOM 3077 C CA . ALA B 1 157 ? 13.586 26.578 16.984 1 94.06 157 ALA B CA 1
ATOM 3078 C C . ALA B 1 157 ? 14.43 27.516 17.844 1 94.06 157 ALA B C 1
ATOM 3080 O O . ALA B 1 157 ? 14.734 28.641 17.422 1 94.06 157 ALA B O 1
ATOM 3081 N N . GLN B 1 158 ? 14.828 27.062 18.969 1 93.25 158 GLN B N 1
ATOM 3082 C CA . GLN B 1 158 ? 15.625 27.875 19.875 1 93.25 158 GLN B CA 1
ATOM 3083 C C . GLN B 1 158 ? 17.094 27.891 19.469 1 93.25 158 GLN B C 1
ATOM 3085 O O . GLN B 1 158 ? 17.797 28.875 19.703 1 93.25 158 GLN B O 1
ATOM 3090 N N . GLN B 1 159 ? 17.484 26.906 18.828 1 91.25 159 GLN B N 1
ATOM 3091 C CA . GLN B 1 159 ? 18.906 26.719 18.547 1 91.25 159 GLN B CA 1
ATOM 3092 C C . GLN B 1 159 ? 19.281 27.297 17.188 1 91.25 159 GLN B C 1
ATOM 3094 O O . GLN B 1 159 ? 20.453 27.609 16.938 1 91.25 159 GLN B O 1
ATOM 3099 N N . SER B 1 160 ? 18.359 27.406 16.312 1 91.81 160 SER B N 1
ATOM 3100 C CA . SER B 1 160 ? 18.609 27.844 14.945 1 91.81 160 SER B CA 1
ATOM 3101 C C . SER B 1 160 ? 17.672 28.969 14.547 1 91.81 160 SER B C 1
ATOM 3103 O O . SER B 1 160 ? 16.453 28.812 14.555 1 91.81 160 SER B O 1
ATOM 3105 N N . PRO B 1 161 ? 18.281 30.047 14.164 1 92.81 161 PRO B N 1
ATOM 3106 C CA . PRO B 1 161 ? 17.438 31.172 13.766 1 92.81 161 PRO B CA 1
ATOM 3107 C C . PRO B 1 161 ? 16.516 30.844 12.594 1 92.81 161 PRO B C 1
ATOM 3109 O O . PRO B 1 161 ? 15.352 31.234 12.586 1 92.81 161 PRO B O 1
ATOM 3112 N N . VAL B 1 162 ? 17.031 30.141 11.664 1 95.19 162 VAL B N 1
ATOM 3113 C CA . VAL B 1 162 ? 16.219 29.797 10.5 1 95.19 162 VAL B CA 1
ATOM 3114 C C . VAL B 1 162 ? 15.094 28.859 10.914 1 95.19 162 VAL B C 1
ATOM 3116 O O . VAL B 1 162 ? 13.953 29.016 10.469 1 95.19 162 VAL B O 1
ATOM 3119 N N . PHE B 1 163 ? 15.398 27.938 11.758 1 95.94 163 PHE B N 1
ATOM 3120 C CA . PHE B 1 163 ? 14.352 27.031 12.234 1 95.94 163 PHE B CA 1
ATOM 3121 C C . PHE B 1 163 ? 13.359 27.781 13.117 1 95.94 163 PHE B C 1
ATOM 3123 O O . PHE B 1 163 ? 12.156 27.484 13.094 1 95.94 163 PHE B O 1
ATOM 3130 N N . GLY B 1 164 ? 13.875 28.672 13.828 1 95.75 164 GLY B N 1
ATOM 3131 C CA . GLY B 1 164 ? 12.992 29.531 14.609 1 95.75 164 GLY B CA 1
ATOM 3132 C C . GLY B 1 164 ? 11.984 30.281 13.75 1 95.75 164 GLY B C 1
ATOM 3133 O O . GLY B 1 164 ? 10.812 30.391 14.117 1 95.75 164 GLY B O 1
ATOM 3134 N N . GLU B 1 165 ? 12.492 30.812 12.664 1 96.75 165 GLU B N 1
ATOM 3135 C CA . GLU B 1 165 ? 11.586 31.484 11.742 1 96.75 165 GLU B CA 1
ATOM 3136 C C . GLU B 1 165 ? 10.562 30.516 11.172 1 96.75 165 GLU B C 1
ATOM 3138 O O . GLU B 1 165 ? 9.383 30.859 11.039 1 96.75 165 GLU B O 1
ATOM 3143 N N . PHE B 1 166 ? 11.031 29.359 10.836 1 96.31 166 PHE B N 1
ATOM 3144 C CA . PHE B 1 166 ? 10.133 28.312 10.352 1 96.31 166 PHE B CA 1
ATOM 3145 C C . PHE B 1 166 ? 9.023 28.047 11.367 1 96.31 166 PHE B C 1
ATOM 3147 O O . PHE B 1 166 ? 7.84 28.062 11.016 1 96.31 166 PHE B O 1
ATOM 3154 N N . TRP B 1 167 ? 9.492 27.828 12.57 1 96.06 167 TRP B N 1
ATOM 3155 C CA . TRP B 1 167 ? 8.555 27.5 13.641 1 96.06 167 TRP B CA 1
ATOM 3156 C C . TRP B 1 167 ? 7.586 28.656 13.875 1 96.06 167 TRP B C 1
ATOM 3158 O O . TRP B 1 167 ? 6.383 28.438 14.047 1 96.06 167 TRP B O 1
ATOM 3168 N N . GLY B 1 168 ? 8.086 29.812 13.867 1 96.88 168 GLY B N 1
ATOM 3169 C CA . GLY B 1 168 ? 7.227 30.984 14.008 1 96.88 168 GLY B CA 1
ATOM 3170 C C . GLY B 1 168 ? 6.16 31.062 12.93 1 96.88 168 GLY B C 1
ATOM 3171 O O . GLY B 1 168 ? 5.008 31.391 13.219 1 96.88 168 GLY B O 1
ATOM 3172 N N . ARG B 1 169 ? 6.512 30.797 11.75 1 96.69 169 ARG B N 1
ATOM 3173 C CA . ARG B 1 169 ? 5.57 30.828 10.633 1 96.69 169 ARG B CA 1
ATOM 3174 C C . ARG B 1 169 ? 4.516 29.734 10.781 1 96.69 169 ARG B C 1
ATOM 3176 O O . ARG B 1 169 ? 3.352 29.938 10.43 1 96.69 169 ARG B O 1
ATOM 3183 N N . VAL B 1 170 ? 4.926 28.594 11.258 1 96.19 170 VAL B N 1
ATOM 3184 C CA . VAL B 1 170 ? 3.994 27.5 11.477 1 96.19 170 VAL B CA 1
ATOM 3185 C C . VAL B 1 170 ? 2.975 27.891 12.547 1 96.19 170 VAL B C 1
ATOM 3187 O O . VAL B 1 170 ? 1.77 27.719 12.359 1 96.19 170 VAL B O 1
ATOM 3190 N N . VAL B 1 171 ? 3.518 28.375 13.648 1 95.5 171 VAL B N 1
ATOM 3191 C CA . VAL B 1 171 ? 2.646 28.766 14.75 1 95.5 171 VAL B CA 1
ATOM 3192 C C . VAL B 1 171 ? 1.687 29.859 14.297 1 95.5 171 VAL B C 1
ATOM 3194 O O . VAL B 1 171 ? 0.524 29.875 14.711 1 95.5 171 VAL B O 1
ATOM 3197 N N . ALA B 1 172 ? 2.082 30.672 13.375 1 96.69 172 ALA B N 1
ATOM 3198 C CA . ALA B 1 172 ? 1.303 31.812 12.906 1 96.69 172 ALA B CA 1
ATOM 3199 C C . ALA B 1 172 ? 0.154 31.375 12.008 1 96.69 172 ALA B C 1
ATOM 3201 O O . ALA B 1 172 ? -0.735 32.156 11.688 1 96.69 172 ALA B O 1
ATOM 3202 N N . LEU B 1 173 ? 0.084 30.109 11.688 1 96.5 173 LEU B N 1
ATOM 3203 C CA . LEU B 1 173 ? -0.938 29.609 10.781 1 96.5 173 LEU B CA 1
ATOM 3204 C C . LEU B 1 173 ? -2.238 29.328 11.523 1 96.5 173 LEU B C 1
ATOM 3206 O O . LEU B 1 173 ? -3.264 29.047 10.906 1 96.5 173 LEU B O 1
ATOM 3210 N N . LYS B 1 174 ? -2.23 29.406 12.812 1 95.06 174 LYS B N 1
ATOM 3211 C CA . LYS B 1 174 ? -3.369 29.016 13.641 1 95.06 174 LYS B CA 1
ATOM 3212 C C . LYS B 1 174 ? -4.645 29.719 13.188 1 95.06 174 LYS B C 1
ATOM 3214 O O . LYS B 1 174 ? -5.664 29.078 12.945 1 95.06 174 LYS B O 1
ATOM 3219 N N . PRO B 1 175 ? -4.648 31.031 12.984 1 96.31 175 PRO B N 1
ATOM 3220 C CA . PRO B 1 175 ? -5.887 31.688 12.555 1 96.31 175 PRO B CA 1
ATOM 3221 C C . PRO B 1 175 ? -6.375 31.203 11.195 1 96.31 175 PRO B C 1
ATOM 3223 O O . PRO B 1 175 ? -7.582 31.094 10.969 1 96.31 175 PRO B O 1
ATOM 3226 N N . THR B 1 176 ? -5.473 31.031 10.312 1 95.88 176 THR B N 1
ATOM 3227 C CA . THR B 1 176 ? -5.84 30.531 8.992 1 95.88 176 THR B CA 1
ATOM 3228 C C . THR B 1 176 ? -6.492 29.172 9.094 1 95.88 176 THR B C 1
ATOM 3230 O O . THR B 1 176 ? -7.488 28.891 8.422 1 95.88 176 THR B O 1
ATOM 3233 N N . TYR B 1 177 ? -5.953 28.328 9.93 1 94.38 177 TYR B N 1
ATOM 3234 C CA . TYR B 1 177 ? -6.5 27 10.172 1 94.38 177 TYR B CA 1
ATOM 3235 C C . TYR B 1 177 ? -7.906 27.078 10.75 1 94.38 177 TYR B C 1
ATOM 3237 O O . TYR B 1 177 ? -8.82 26.391 10.297 1 94.38 177 TYR B O 1
ATOM 3245 N N . GLU B 1 178 ? -8.047 27.938 11.688 1 94.69 178 GLU B N 1
ATOM 3246 C CA . GLU B 1 178 ? -9.352 28.078 12.336 1 94.69 178 GLU B CA 1
ATOM 3247 C C . GLU B 1 178 ? -10.398 28.594 11.359 1 94.69 178 GLU B C 1
ATOM 3249 O O . GLU B 1 178 ? -11.539 28.125 11.352 1 94.69 178 GLU B O 1
ATOM 3254 N N . ARG B 1 179 ? -10.008 29.516 10.516 1 95.75 179 ARG B N 1
ATOM 3255 C CA . ARG B 1 179 ? -10.914 30.016 9.492 1 95.75 179 ARG B CA 1
ATOM 3256 C C . ARG B 1 179 ? -11.297 28.906 8.508 1 95.75 179 ARG B C 1
ATOM 3258 O O . ARG B 1 179 ? -12.461 28.797 8.109 1 95.75 179 ARG B O 1
ATOM 3265 N N . PHE B 1 180 ? -10.359 28.172 8.203 1 94 180 PHE B N 1
ATOM 3266 C CA . PHE B 1 180 ? -10.594 27.094 7.258 1 94 180 PHE B CA 1
ATOM 3267 C C . PHE B 1 180 ? -11.547 26.047 7.844 1 94 180 PHE B C 1
ATOM 3269 O O . PHE B 1 180 ? -12.461 25.578 7.16 1 94 180 PHE B O 1
ATOM 3276 N N . LEU B 1 181 ? -11.367 25.656 9.102 1 93.81 181 LEU B N 1
ATOM 3277 C CA . LEU B 1 181 ? -12.18 24.641 9.766 1 93.81 181 LEU B CA 1
ATOM 3278 C C . LEU B 1 181 ? -13.633 25.094 9.875 1 93.81 181 LEU B C 1
ATOM 3280 O O . LEU B 1 181 ? -14.539 24.266 10 1 93.81 181 LEU B O 1
ATOM 3284 N N . ALA B 1 182 ? -13.773 26.344 9.805 1 93.94 182 ALA B N 1
ATOM 3285 C CA . ALA B 1 182 ? -15.125 26.906 9.969 1 93.94 182 ALA B CA 1
ATOM 3286 C C . ALA B 1 182 ? -15.891 26.859 8.648 1 93.94 182 ALA B C 1
ATOM 3288 O O . ALA B 1 182 ? -17.109 27.078 8.625 1 93.94 182 ALA B O 1
ATOM 3289 N N . THR B 1 183 ? -15.219 26.578 7.566 1 95.12 183 THR B N 1
ATOM 3290 C CA . THR B 1 183 ? -15.906 26.531 6.281 1 95.12 183 THR B CA 1
ATOM 3291 C C . THR B 1 183 ? -16.859 25.344 6.234 1 95.12 183 THR B C 1
ATOM 3293 O O . THR B 1 183 ? -16.609 24.312 6.867 1 95.12 183 THR B O 1
ATOM 3296 N N . PRO B 1 184 ? -17.891 25.453 5.488 1 95.75 184 PRO B N 1
ATOM 3297 C CA . PRO B 1 184 ? -18.859 24.359 5.379 1 95.75 184 PRO B CA 1
ATOM 3298 C C . PRO B 1 184 ? -18.234 23.078 4.824 1 95.75 184 PRO B C 1
ATOM 3300 O O . PRO B 1 184 ? -18.609 21.984 5.227 1 95.75 184 PRO B O 1
ATOM 3303 N N . GLN B 1 185 ? -17.328 23.234 3.965 1 95.38 185 GLN B N 1
ATOM 3304 C CA . GLN B 1 185 ? -16.672 22.062 3.371 1 95.38 185 GLN B CA 1
ATOM 3305 C C . GLN B 1 185 ? -15.859 21.297 4.41 1 95.38 185 GLN B C 1
ATOM 3307 O O . GLN B 1 185 ? -15.922 20.078 4.473 1 95.38 185 GLN B O 1
ATOM 3312 N N . ALA B 1 186 ? -15.148 22.031 5.156 1 95.12 186 ALA B N 1
ATOM 3313 C CA . ALA B 1 186 ? -14.344 21.391 6.199 1 95.12 186 ALA B CA 1
ATOM 3314 C C . ALA B 1 186 ? -15.227 20.766 7.273 1 95.12 186 ALA B C 1
ATOM 3316 O O . ALA B 1 186 ? -14.953 19.656 7.738 1 95.12 186 ALA B O 1
ATOM 3317 N N . THR B 1 187 ? -16.188 21.469 7.605 1 96 187 THR B N 1
ATOM 3318 C CA . THR B 1 187 ? -17.125 20.938 8.586 1 96 187 THR B CA 1
ATOM 3319 C C . THR B 1 187 ? -17.828 19.688 8.047 1 96 187 THR B C 1
ATOM 3321 O O . THR B 1 187 ? -18.078 18.734 8.797 1 96 187 THR B O 1
ATOM 3324 N N . GLY B 1 188 ? -18.188 19.75 6.805 1 96.12 188 GLY B N 1
ATOM 3325 C CA . GLY B 1 188 ? -18.781 18.578 6.168 1 96.12 188 GLY B CA 1
ATOM 3326 C C . GLY B 1 188 ? -17.875 17.359 6.219 1 96.12 188 GLY B C 1
ATOM 3327 O O . GLY B 1 188 ? -18.344 16.25 6.531 1 96.12 188 GLY B O 1
ATOM 3328 N N . LEU B 1 189 ? -16.672 17.547 5.926 1 95.75 189 LEU B N 1
ATOM 3329 C CA . LEU B 1 189 ? -15.727 16.438 6 1 95.75 189 LEU B CA 1
ATOM 3330 C C . LEU B 1 189 ? -15.617 15.906 7.426 1 95.75 189 LEU B C 1
ATOM 3332 O O . LEU B 1 189 ? -15.617 14.695 7.641 1 95.75 189 LEU B O 1
ATOM 3336 N N . ALA B 1 190 ? -15.469 16.828 8.367 1 95.88 190 ALA B N 1
ATOM 3337 C CA . ALA B 1 190 ? -15.383 16.422 9.773 1 95.88 190 ALA B CA 1
ATOM 3338 C C . ALA B 1 190 ? -16.578 15.57 10.172 1 95.88 190 ALA B C 1
ATOM 3340 O O . ALA B 1 190 ? -16.422 14.547 10.852 1 95.88 190 ALA B O 1
ATOM 3341 N N . ASN B 1 191 ? -17.688 15.969 9.75 1 96.94 191 ASN B N 1
ATOM 3342 C CA . ASN B 1 191 ? -18.891 15.227 10.086 1 96.94 191 ASN B CA 1
ATOM 3343 C C . ASN B 1 191 ? -18.906 13.844 9.438 1 96.94 191 ASN B C 1
ATOM 3345 O O . ASN B 1 191 ? -19.312 12.867 10.062 1 96.94 191 ASN B O 1
ATOM 3349 N N . ARG B 1 192 ? -18.484 13.766 8.242 1 97.06 192 ARG B N 1
ATOM 3350 C CA . ARG B 1 192 ? -18.422 12.469 7.574 1 97.06 192 ARG B CA 1
ATOM 3351 C C . ARG B 1 192 ? -17.422 11.547 8.266 1 97.06 192 ARG B C 1
ATOM 3353 O O . ARG B 1 192 ? -17.672 10.352 8.43 1 97.06 192 ARG B O 1
ATOM 3360 N N . MET B 1 193 ? -16.344 12.133 8.68 1 97.19 193 MET B N 1
ATOM 3361 C CA . MET B 1 193 ? -15.336 11.352 9.391 1 97.19 193 MET B CA 1
ATOM 3362 C C . MET B 1 193 ? -15.875 10.875 10.734 1 97.19 193 MET B C 1
ATOM 3364 O O . MET B 1 193 ? -15.672 9.719 11.117 1 97.19 193 MET B O 1
ATOM 3368 N N . ARG B 1 194 ? -16.547 11.734 11.406 1 97 194 ARG B N 1
ATOM 3369 C CA . ARG B 1 194 ? -17.172 11.359 12.672 1 97 194 ARG B CA 1
ATOM 3370 C C . ARG B 1 194 ? -18.172 10.227 12.469 1 97 194 ARG B C 1
ATOM 3372 O O . ARG B 1 194 ? -18.266 9.312 13.289 1 97 194 ARG B O 1
ATOM 3379 N N . ALA B 1 195 ? -18.891 10.359 11.43 1 97.5 195 ALA B N 1
ATOM 3380 C CA . ALA B 1 195 ? -19.875 9.328 11.125 1 97.5 195 ALA B CA 1
ATOM 3381 C C . ALA B 1 195 ? -19.219 7.977 10.891 1 97.5 195 ALA B C 1
ATOM 3383 O O . ALA B 1 195 ? -19.828 6.93 11.102 1 97.5 195 ALA B O 1
ATOM 3384 N N . LEU B 1 196 ? -17.969 8.023 10.531 1 97.44 196 LEU B N 1
ATOM 3385 C CA . LEU B 1 196 ? -17.219 6.797 10.289 1 97.44 196 LEU B CA 1
ATOM 3386 C C . LEU B 1 196 ? -16.531 6.332 11.562 1 97.44 196 LEU B C 1
ATOM 3388 O O . LEU B 1 196 ? -15.773 5.352 11.547 1 97.44 196 LEU B O 1
ATOM 3392 N N . GLY B 1 197 ? -16.656 7.043 12.625 1 96.94 197 GLY B N 1
ATOM 3393 C CA . GLY B 1 197 ? -16.125 6.625 13.914 1 96.94 197 GLY B CA 1
ATOM 3394 C C . GLY B 1 197 ? -14.82 7.301 14.273 1 96.94 197 GLY B C 1
ATOM 3395 O O . GLY B 1 197 ? -14.227 6.992 15.305 1 96.94 197 GLY B O 1
ATOM 3396 N N . VAL B 1 198 ? -14.391 8.172 13.5 1 96.69 198 VAL B N 1
ATOM 3397 C CA . VAL B 1 198 ? -13.117 8.844 13.734 1 96.69 198 VAL B CA 1
ATOM 3398 C C . VAL B 1 198 ? -13.281 9.891 14.836 1 96.69 198 VAL B C 1
ATOM 3400 O O . VAL B 1 198 ? -14.258 10.648 14.836 1 96.69 198 VAL B O 1
ATOM 3403 N N . ASP B 1 199 ? -12.367 9.867 15.766 1 95.94 199 ASP B N 1
ATOM 3404 C CA . ASP B 1 199 ? -12.352 10.906 16.797 1 95.94 199 ASP B CA 1
ATOM 3405 C C . ASP B 1 199 ? -11.703 12.188 16.266 1 95.94 199 ASP B C 1
ATOM 3407 O O . ASP B 1 199 ? -10.562 12.5 16.625 1 95.94 199 ASP B O 1
ATOM 3411 N N . VAL B 1 200 ? -12.492 12.953 15.594 1 95.19 200 VAL B N 1
ATOM 3412 C CA . VAL B 1 200 ? -12 14.148 14.914 1 95.19 200 VAL B CA 1
ATOM 3413 C C . VAL B 1 200 ? -11.469 15.148 15.938 1 95.19 200 VAL B C 1
ATOM 3415 O O . VAL B 1 200 ? -10.469 15.82 15.695 1 95.19 200 VAL B O 1
ATOM 3418 N N . ASN B 1 201 ? -12.07 15.258 17.047 1 93.19 201 ASN B N 1
ATOM 3419 C CA . ASN B 1 201 ? -11.648 16.188 18.094 1 93.19 201 ASN B CA 1
ATOM 3420 C C . ASN B 1 201 ? -10.266 15.836 18.641 1 93.19 201 ASN B C 1
ATOM 3422 O O . ASN B 1 201 ? -9.43 16.719 18.859 1 93.19 201 ASN B O 1
ATOM 3426 N N . ASN B 1 202 ? -10.094 14.602 18.875 1 92 202 ASN B N 1
ATOM 3427 C CA . ASN B 1 202 ? -8.789 14.164 19.359 1 92 202 ASN B CA 1
ATOM 3428 C C . ASN B 1 202 ? -7.695 14.43 18.328 1 92 202 ASN B C 1
ATOM 3430 O O . ASN B 1 202 ? -6.59 14.844 18.688 1 92 202 ASN B O 1
ATOM 3434 N N . TRP B 1 203 ? -7.984 14.172 17.125 1 92.75 203 TRP B N 1
ATOM 3435 C CA . TRP B 1 203 ? -7.012 14.438 16.078 1 92.75 203 TRP B CA 1
ATOM 3436 C C . TRP B 1 203 ? -6.715 15.93 15.969 1 92.75 203 TRP B C 1
ATOM 3438 O O . TRP B 1 203 ? -5.559 16.328 15.797 1 92.75 203 TRP B O 1
ATOM 3448 N N . ASP B 1 204 ? -7.723 16.734 16.031 1 93 204 ASP B N 1
ATOM 3449 C CA . ASP B 1 204 ? -7.539 18.172 16.016 1 93 204 ASP B CA 1
ATOM 3450 C C . ASP B 1 204 ? -6.684 18.641 17.203 1 93 204 ASP B C 1
ATOM 3452 O O . ASP B 1 204 ? -5.777 19.453 17.031 1 93 204 ASP B O 1
ATOM 3456 N N . ALA B 1 205 ? -6.965 18.109 18.328 1 92.12 205 ALA B N 1
ATOM 3457 C CA . ALA B 1 205 ? -6.207 18.453 19.531 1 92.12 205 ALA B CA 1
ATOM 3458 C C . ALA B 1 205 ? -4.734 18.078 19.375 1 92.12 205 ALA B C 1
ATOM 3460 O O . ALA B 1 205 ? -3.848 18.844 19.766 1 92.12 205 ALA B O 1
ATOM 3461 N N . THR B 1 206 ? -4.516 16.922 18.828 1 91.62 206 THR B N 1
ATOM 3462 C CA . THR B 1 206 ? -3.15 16.453 18.609 1 91.62 206 THR B CA 1
ATOM 3463 C C . THR B 1 206 ? -2.412 17.391 17.641 1 91.62 206 THR B C 1
ATOM 3465 O O . THR B 1 206 ? -1.251 17.734 17.875 1 91.62 206 THR B O 1
ATOM 3468 N N . LEU B 1 207 ? -3.1 17.797 16.625 1 93.25 207 LEU B N 1
ATOM 3469 C CA . LEU B 1 207 ? -2.506 18.688 15.648 1 93.25 207 LEU B CA 1
ATOM 3470 C C . LEU B 1 207 ? -2.174 20.047 16.281 1 93.25 207 LEU B C 1
ATOM 3472 O O . LEU B 1 207 ? -1.081 20.578 16.078 1 93.25 207 LEU B O 1
ATOM 3476 N N . ARG B 1 208 ? -3.066 20.547 16.969 1 93.75 208 ARG B N 1
ATOM 3477 C CA . ARG B 1 208 ? -2.867 21.828 17.641 1 93.75 208 ARG B CA 1
ATOM 3478 C C . ARG B 1 208 ? -1.702 21.766 18.609 1 93.75 208 ARG B C 1
ATOM 3480 O O . ARG B 1 208 ? -0.912 22.719 18.719 1 93.75 208 ARG B O 1
ATOM 3487 N N . TYR B 1 209 ? -1.649 20.703 19.266 1 93.31 209 TYR B N 1
ATOM 3488 C CA . TYR B 1 209 ? -0.534 20.531 20.203 1 93.31 209 TYR B CA 1
ATOM 3489 C C . TYR B 1 209 ? 0.788 20.438 19.438 1 93.31 209 TYR B C 1
ATOM 3491 O O . TYR B 1 209 ? 1.755 21.125 19.781 1 93.31 209 TYR B O 1
ATOM 3499 N N . GLN B 1 210 ? 0.815 19.625 18.422 1 92.81 210 GLN B N 1
ATOM 3500 C CA . GLN B 1 210 ? 2.033 19.359 17.656 1 92.81 210 GLN B CA 1
ATOM 3501 C C . GLN B 1 210 ? 2.572 20.656 17.031 1 92.81 210 GLN B C 1
ATOM 3503 O O . GLN B 1 210 ? 3.787 20.859 16.984 1 92.81 210 GLN B O 1
ATOM 3508 N N . LEU B 1 211 ? 1.669 21.531 16.609 1 93.5 211 LEU B N 1
ATOM 3509 C CA . LEU B 1 211 ? 2.07 22.703 15.844 1 93.5 211 LEU B CA 1
ATOM 3510 C C . LEU B 1 211 ? 2.189 23.922 16.734 1 93.5 211 LEU B C 1
ATOM 3512 O O . LEU B 1 211 ? 2.32 25.047 16.25 1 93.5 211 LEU B O 1
ATOM 3516 N N . GLY B 1 212 ? 2.049 23.703 18.016 1 93.06 212 GLY B N 1
ATOM 3517 C CA . GLY B 1 212 ? 2.258 24.781 18.953 1 93.06 212 GLY B CA 1
ATOM 3518 C C . GLY B 1 212 ? 1.057 25.703 19.094 1 93.06 212 GLY B C 1
ATOM 3519 O O . GLY B 1 212 ? 1.186 26.828 19.547 1 93.06 212 GLY B O 1
ATOM 3520 N N . TRP B 1 213 ? -0.106 25.281 18.656 1 94.19 213 TRP B N 1
ATOM 3521 C CA . TRP B 1 213 ? -1.312 26.094 18.703 1 94.19 213 TRP B CA 1
ATOM 3522 C C . TRP B 1 213 ? -2.031 25.938 20.031 1 94.19 213 TRP B C 1
ATOM 3524 O O . TRP B 1 213 ? -2.883 26.75 20.391 1 94.19 213 TRP B O 1
ATOM 3534 N N . SER B 1 214 ? -1.72 24.859 20.672 1 91.81 214 SER B N 1
ATOM 3535 C CA . SER B 1 214 ? -2.264 24.578 22 1 91.81 214 SER B CA 1
ATOM 3536 C C . SER B 1 214 ? -1.264 23.812 22.859 1 91.81 214 SER B C 1
ATOM 3538 O O . SER B 1 214 ? -0.441 23.062 22.344 1 91.81 214 SER B O 1
ATOM 3540 N N . ASN B 1 215 ? -1.295 24.031 24.125 1 88.5 215 ASN B N 1
ATOM 3541 C CA . ASN B 1 215 ? -0.431 23.297 25.047 1 88.5 215 ASN B CA 1
ATOM 3542 C C . ASN B 1 215 ? -1.194 22.203 25.781 1 88.5 215 ASN B C 1
ATOM 3544 O O . ASN B 1 215 ? -0.62 21.469 26.578 1 88.5 215 ASN B O 1
ATOM 3548 N N . GLU B 1 216 ? -2.432 22.094 25.562 1 76.62 216 GLU B N 1
ATOM 3549 C CA . GLU B 1 216 ? -3.217 21.016 26.172 1 76.62 216 GLU B CA 1
ATOM 3550 C C . GLU B 1 216 ? -2.865 19.656 25.562 1 76.62 216 GLU B C 1
ATOM 3552 O O . GLU B 1 216 ? -2.787 19.516 24.344 1 76.62 216 GLU B O 1
ATOM 3557 N N . THR B 1 217 ? -2.105 18.828 26.391 1 63.59 217 THR B N 1
ATOM 3558 C CA . THR B 1 217 ? -1.765 17.5 25.891 1 63.59 217 THR B CA 1
ATOM 3559 C C . THR B 1 217 ? -2.939 16.531 26.047 1 63.59 217 THR B C 1
ATOM 3561 O O . THR B 1 217 ? -3.68 16.609 27.031 1 63.59 217 THR B O 1
ATOM 3564 N N . LEU B 1 218 ? -3.506 15.859 25.047 1 58.72 218 LEU B N 1
ATOM 3565 C CA . LEU B 1 218 ? -4.578 14.875 25.156 1 58.72 218 LEU B CA 1
ATOM 3566 C C . LEU B 1 218 ? -4.168 13.734 26.078 1 58.72 218 LEU B C 1
ATOM 3568 O O . LEU B 1 218 ? -2.988 13.398 26.172 1 58.72 218 LEU B O 1
ATOM 3572 N N . PRO B 1 219 ? -5.043 13.258 27.062 1 49.38 219 PRO B N 1
ATOM 3573 C CA . PRO B 1 219 ? -4.77 12.172 28 1 49.38 219 PRO B CA 1
ATOM 3574 C C . PRO B 1 219 ? -4.227 10.922 27.297 1 49.38 219 PRO B C 1
ATOM 3576 O O . PRO B 1 219 ? -4.621 10.609 26.172 1 49.38 219 PRO B O 1
ATOM 3579 N N . ASN B 1 220 ? -2.99 10.688 27.406 1 47.44 220 ASN B N 1
ATOM 3580 C CA . ASN B 1 220 ? -2.469 9.391 27 1 47.44 220 ASN B CA 1
ATOM 3581 C C . ASN B 1 220 ? -3.355 8.25 27.5 1 47.44 220 ASN B C 1
ATOM 3583 O O . ASN B 1 220 ? -3.855 8.289 28.625 1 47.44 220 ASN B O 1
ATOM 3587 N N . TYR B 1 221 ? -4.105 7.598 26.688 1 40.09 221 TYR B N 1
ATOM 3588 C CA . TYR B 1 221 ? -4.707 6.359 27.156 1 40.09 221 TYR B CA 1
ATOM 3589 C C . TYR B 1 221 ? -3.709 5.551 27.984 1 40.09 221 TYR B C 1
ATOM 3591 O O . TYR B 1 221 ? -2.617 5.23 27.516 1 40.09 221 TYR B O 1
ATOM 3599 N N . ASP B 1 222 ? -3.639 5.742 29.234 1 35.03 222 ASP B N 1
ATOM 3600 C CA . ASP B 1 222 ? -2.863 4.945 30.172 1 35.03 222 ASP B CA 1
ATOM 3601 C C . ASP B 1 222 ? -3.01 3.453 29.891 1 35.03 222 ASP B C 1
ATOM 3603 O O . ASP B 1 222 ? -4.004 2.834 30.266 1 35.03 222 ASP B O 1
ATOM 3607 N N . TYR B 1 223 ? -2.748 2.967 28.766 1 33.09 223 TYR B N 1
ATOM 3608 C CA . TYR B 1 223 ? -2.637 1.514 28.844 1 33.09 223 TYR B CA 1
ATOM 3609 C C . TYR B 1 223 ? -1.557 1.103 29.828 1 33.09 223 TYR B C 1
ATOM 3611 O O . TYR B 1 223 ? -0.401 1.515 29.719 1 33.09 223 TYR B O 1
ATOM 3619 N N . GLU B 1 224 ? -1.907 0.806 31.094 1 29.08 224 GLU B N 1
ATOM 3620 C CA . GLU B 1 224 ? -1.029 -0.011 31.922 1 29.08 224 GLU B CA 1
ATOM 3621 C C . GLU B 1 224 ? -0.511 -1.223 31.156 1 29.08 224 GLU B C 1
ATOM 3623 O O . GLU B 1 224 ? -1.292 -2.076 30.734 1 29.08 224 GLU B O 1
ATOM 3628 N N . TYR B 1 225 ? 0.482 -1.101 30.422 1 30.19 225 TYR B N 1
ATOM 3629 C CA . TYR B 1 225 ? 1.231 -2.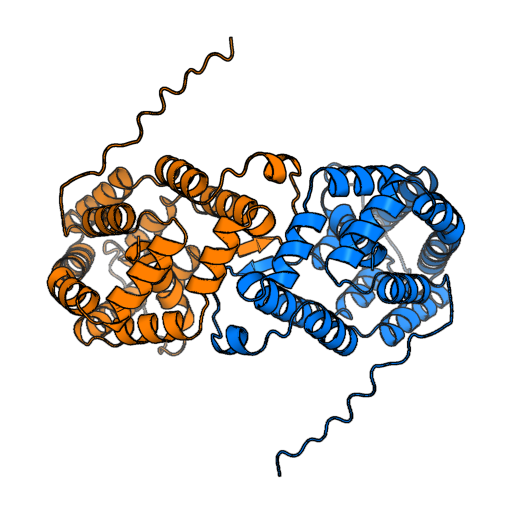26 29.938 1 30.19 225 TYR B CA 1
ATOM 3630 C C . TYR B 1 225 ? 1.442 -3.268 31.062 1 30.19 225 TYR B C 1
ATOM 3632 O O . TYR B 1 225 ? 2.17 -2.994 32.031 1 30.19 225 TYR B O 1
ATOM 3640 N N . ASN B 1 226 ? 0.418 -3.977 31.516 1 25.86 226 ASN B N 1
ATOM 3641 C CA . ASN B 1 226 ? 0.766 -5.172 32.281 1 25.86 226 ASN B CA 1
ATOM 3642 C C . ASN B 1 226 ? 1.692 -6.09 31.484 1 25.86 226 ASN B C 1
ATOM 3644 O O . ASN B 1 226 ? 1.28 -6.68 30.484 1 25.86 226 ASN B O 1
ATOM 3648 N N . TYR B 1 227 ? 2.973 -5.82 31.469 1 27.73 227 TYR B N 1
ATOM 3649 C CA . TYR B 1 227 ? 4.066 -6.715 31.109 1 27.73 227 TYR B CA 1
ATOM 3650 C C . TYR B 1 227 ? 3.906 -8.07 31.797 1 27.73 227 TYR B C 1
ATOM 3652 O O . TYR B 1 227 ? 4.363 -8.266 32.906 1 27.73 227 TYR B O 1
ATOM 3660 N N . GLY B 1 228 ? 2.693 -8.5 32.094 1 22.94 228 GLY B N 1
ATOM 3661 C CA . GLY B 1 228 ? 2.693 -9.781 32.781 1 22.94 228 GLY B CA 1
ATOM 3662 C C . GLY B 1 228 ? 3.303 -10.906 31.969 1 22.94 228 GLY B C 1
ATOM 3663 O O . GLY B 1 228 ? 2.609 -11.852 31.594 1 22.94 228 GLY B O 1
ATOM 3664 N N . PHE B 1 229 ? 4.199 -10.688 30.969 1 26.66 229 PHE B N 1
ATOM 3665 C CA . PHE B 1 229 ? 4.824 -11.938 30.578 1 26.66 229 PHE B CA 1
ATOM 3666 C C . PHE B 1 229 ? 5.738 -12.461 31.672 1 26.66 229 PHE B C 1
ATOM 3668 O O . PHE B 1 229 ? 6.852 -11.953 31.859 1 26.66 229 PHE B O 1
ATOM 3675 N N . TYR B 1 230 ? 5.258 -12.688 32.906 1 18.95 230 TYR B N 1
ATOM 3676 C CA . TYR B 1 230 ? 6.039 -13.711 33.562 1 18.95 230 TYR B CA 1
ATOM 3677 C C . TYR B 1 230 ? 5.977 -15.031 32.812 1 18.95 230 TYR B C 1
ATOM 3679 O O . TYR B 1 230 ? 4.953 -15.359 32.188 1 18.95 230 TYR B O 1
#

Solvent-accessible surface area (backbone atoms only — not comparable to full-atom values): 25173 Å² total; per-residue (Å²): 44,56,41,41,52,44,43,46,42,46,43,42,51,51,35,70,70,73,69,81,82,82,90,74,86,83,82,86,93,96,76,86,38,53,32,59,54,50,52,53,57,57,64,68,48,60,53,68,62,49,31,52,51,50,36,36,29,59,39,47,24,70,50,39,38,51,50,45,26,50,62,36,23,47,70,42,44,52,49,52,48,54,55,53,62,32,66,71,48,40,49,51,52,50,49,49,37,52,49,17,43,75,46,74,40,47,55,58,67,40,46,72,68,52,49,63,30,59,77,65,66,88,53,40,65,36,44,72,66,56,56,47,43,62,40,48,53,52,52,45,59,69,62,50,58,55,67,62,52,31,48,51,53,53,52,45,25,73,73,25,72,69,41,26,51,51,48,50,56,54,38,64,40,47,63,60,50,55,56,49,53,66,32,68,68,45,42,49,49,44,50,54,41,40,75,61,55,43,58,33,65,61,27,38,46,50,43,30,29,53,50,64,67,36,83,66,73,76,80,70,80,77,71,76,75,74,76,65,82,116,40,59,40,42,54,43,43,45,41,47,44,39,50,51,35,71,69,72,73,76,83,79,90,74,88,78,84,85,82,90,62,86,35,53,32,58,54,51,51,53,58,58,64,68,49,60,54,68,62,49,32,51,51,50,35,36,28,58,39,45,22,70,49,38,36,52,50,44,25,52,63,35,23,49,69,44,44,52,51,50,48,54,54,51,62,32,67,72,48,39,49,49,52,50,50,50,37,51,50,17,43,70,45,74,41,49,55,58,67,39,45,72,68,51,49,64,28,58,78,64,67,88,51,42,66,37,45,71,66,55,55,46,43,63,39,47,54,53,53,44,59,71,63,51,59,54,66,62,52,32,49,51,51,54,52,44,24,72,74,25,71,69,40,26,51,51,49,50,56,55,38,63,40,47,64,61,51,54,57,50,52,66,34,68,67,46,41,49,50,45,51,55,41,40,74,61,55,44,60,34,65,60,27,37,45,51,41,31,30,52,50,63,67,37,83,66,74,76,82,69,79,76,68,78,75,75,76,68,79,119

Sequence (460 aa):
MHCTTLALIAICCLGTGLSATTSVPVGTIPASNFYLNLKSILRNVPQKQIEHLVQAYLLNDAEFQAVVREINSLTTYRLGLQLLNQPEFRQLLQWTSQQLILAGGSIKVFEELELEIKVLNKHPHWAQSVNGINGFEQEFSYLYPVAAIRKLLESSAQQSPVFGEFWGRVVALKPTYERFLATPQATGLANRMRALGVDVNNWDATLRYQLGWSNETLPNYDYEYNYGFYMHCTTLALIAICCLGTGLSATTSVPVGTIPASNFYLNLKSILRNVPQKQIEHLVQAYLLNDAEFQAVVREINSLTTYRLGLQLLNQPEFRQLLQWTSQQLILAGGSIKVFEELELEIKVLNKHPHWAQSVNGINGFEQEFSYLYPVAAIRKLLESSAQQSPVFGEFWGRVVALKPTYERFLATPQATGLANRMRALGVDVNNWDATLRYQLGWSNETLPNYDYEYNYGFY

pLDDT: mean 81.23, std 23.24, range [18.95, 97.62]

Organism: Drosophila grimshawi (NCBI:txid7222)

Radius of gyration: 25.59 Å; Cα contacts (8 Å, |Δi|>4): 546; chains: 2; bounding box: 54×65×66 Å

Foldseek 3Di:
DQVVLLVLCVLQVLQPPDPDDDQPDQDDDDADQPQVLVLVLVVPWPQVVLLVLLQLCCQAPPLSVVLVCLCPDPLNVVLSVVLCPPPLNVVLSVLSQVSQSNSVHGSNSSNVNDHDHDNDDPDVCSNVQDDHPVSSVLVVLVRGDLVVSLVSLVVSLVVHVSSVVSLVSLLVCVVVVVVSCPDPSNVVSLVVSVVSVHPSVLVVVSVCCSSVVDVDDPPNPPPPPPPPPD/DLVVLLVLCVLQVLQPPDPDDDQDDADDDPAPQPQVLVLVLVVPWPQVVLLVLLQLCCQAPPLSVVLVCLCPDPLNVVLSVVLCPPPLNVVLSVLSQVSQSNSVHGSNSSNVNDHDHDNDDPPVCSNVQDDHPVSSVLVVLVRGDLVVSLVSLVVSLVVHVVSVVSLVSLLVCVVVVVVSCPDPSNVVSLVVSVVSVHPSVLVVVSVCCSSVVDVDDPPNPPPPPPPPPD

Nearest PDB structures (foldseek):
  6xrx-assembly1_A  TM=7.268E-01  e=1.179E-03  Escherichia coli K-12
  4jrb-assembly1_A  TM=6.923E-01  e=5.796E-04  Aequorea victoria
  4tx5-assembly1_B  TM=1.602E-01  e=9.479E+00  Homo sapiens
  6xrx-assembly1_A  TM=7.266E-01  e=8.702E-04  Escherichia coli K-12
  4jrb-assembly1_A  TM=6.974E-01  e=3.911E-04  Aequorea victoria

InterPro domains:
  IPR010629 Insect allergen-related [PF06757] (36-202)
  IPR010629 Insect allergen-related [PTHR21163] (32-217)

Secondary structure (DSSP, 8-state):
-HHHHHHHHHHHHTTTS----------------HHHHHHHHHHTS-HHHHHHHHHHHHHH-HHHHHHHHHHTSHHHHHHHHHHHTSHHHHHHHHHHHHHHHHTT--GGGGGGG--EEESS-S-TTHHHH--HHHHHHHHHHHH--HHHHHHHHHHHHHH-HHHHHHHHHHHTTHHHHHHHHTSHHHHHHHHHHHHTT--HHHHHHHHHHHTTS-----------------/-HHHHHHHHHHHHHHHS----------S-----HHHHHHHHHHTS-HHHHHHHHHHHHHH-HHHHHHHHHHTSHHHHHHHHHHHTSHHHHHHHHHHHHHHHHTT--GGGGGGG--EEESS-S-TTHHHH--HHHHHHHHHHHH--HHHHHHHHHHHHHH-HHHHHHHHHHHTTHHHHHHHHTSHHHHHHHHHHHHTT--HHHHHHHHHHHTTS-----------------